Protein AF-0000000081719758 (afdb_homodimer)

Foldseek 3Di:
DDDFPFPQPQDPQPPFGKTKTKDWDKDADPVVQKIKIKIKIWIDGPQKIKIWIWMFIDHPQATFKIKIWIWMDDPPRWIKIKIWMWGQDLVAGIDIDIDIDIDDAKDKDWDWDDFPPAWTKIWIWMAHPVVRWTKIKIWTFHADPRHGFKIKIKIWGGSDQKTWIKIKIWGQDNVRGIDIDIDDIDMDTPLVVLVVVVVVVVVRVVSVVVVVDVVVPPPPDDPDPPPPPPPPPPPVVSPPPPVPPPPPPPPPPPPD/DDDFPFPQPQDPQPPFGKTKGKDWDKDADPVVQKIKIKIKIWIDGPQKIKIWIWMFIDHPQATFKIKIWIWIDDPPRWIKIKIWMWGQDLVAGIDIDIDIDTDDAKDKDWDWDDFPPFWTKIWIWMAHPPVRWTKIKIWTFHDDPNHGFKIKIKIWGGSDQKTWIKIKIWGQDNVRGIDIDIDDIDMDTPLVVLVVVVVVVCVRVVSVVVVVDVVVPPPPDDPDPPPPPPPDPPCVVSPPPPVPPPPPDPPPPPPD

Solvent-accessible surface area (backbone atoms only — not comparable to full-atom values): 26905 Å² total; per-residue (Å²): 129,85,71,76,66,62,56,63,54,70,43,87,29,93,84,39,61,32,42,37,39,52,47,75,47,76,49,65,42,81,89,70,50,37,32,37,40,37,39,37,38,37,40,35,44,76,75,29,38,35,38,40,37,39,37,39,30,28,44,89,90,23,37,42,34,38,37,39,37,38,40,34,37,43,71,90,75,18,34,40,38,38,36,40,37,40,32,49,31,94,86,51,43,39,31,40,40,36,37,40,36,39,35,30,45,34,37,35,42,36,39,38,37,40,47,76,94,50,54,36,34,36,42,37,38,38,29,30,70,87,77,66,40,38,37,38,38,38,37,37,36,34,67,52,96,75,17,44,40,34,36,39,37,36,39,31,41,43,52,69,69,32,22,45,30,38,40,37,37,38,32,59,36,94,87,60,30,48,45,76,47,73,50,74,74,41,79,44,46,33,66,54,54,51,48,53,50,52,51,54,50,47,58,54,51,49,54,54,49,52,42,53,41,65,71,48,60,95,46,87,69,77,77,68,74,77,62,83,64,65,77,61,82,65,62,47,85,78,49,62,71,70,78,70,81,70,82,71,80,74,76,80,71,74,87,116,131,86,73,78,66,63,54,62,54,71,42,86,31,95,83,39,60,31,41,37,40,56,48,75,48,76,49,66,41,81,89,74,49,38,32,37,40,37,38,36,36,36,37,35,44,76,78,28,40,34,38,41,36,40,36,39,30,27,43,90,91,22,36,41,35,39,38,39,36,37,38,34,37,43,72,90,76,17,34,38,40,38,37,40,38,39,33,49,31,96,87,53,45,38,31,41,39,37,38,39,34,39,36,30,47,35,37,35,40,37,38,38,38,40,48,76,94,50,54,34,33,36,41,36,38,38,29,30,69,88,78,65,41,40,36,39,38,38,38,36,34,33,66,53,96,77,15,46,40,34,38,39,37,36,39,31,41,43,49,69,70,32,23,46,32,36,40,38,37,37,33,60,36,94,90,59,30,48,46,76,48,74,51,75,72,41,79,44,46,32,67,55,55,51,48,53,50,50,50,54,49,48,57,54,51,49,54,52,48,53,43,51,42,64,71,41,63,95,44,86,69,78,76,68,72,77,60,84,63,63,77,60,82,66,59,47,84,77,50,62,70,71,77,69,79,68,82,71,79,77,74,77,71,74,86,117

Structure (mmCIF, N/CA/C/O backbone):
data_AF-0000000081719758-model_v1
#
loop_
_entity.id
_entity.type
_entity.pdbx_description
1 polymer 'Uncharacterized protein LOC113852693'
#
loop_
_atom_site.group_PDB
_atom_site.id
_atom_site.type_symbol
_atom_site.label_atom_id
_atom_site.label_alt_id
_atom_site.label_comp_id
_atom_site.label_asym_id
_atom_site.label_entity_id
_atom_site.label_seq_id
_atom_site.pdbx_PDB_ins_code
_atom_site.Cartn_x
_atom_site.Cartn_y
_atom_site.Cartn_z
_atom_site.occupancy
_atom_site.B_iso_or_equiv
_atom_site.auth_seq_id
_atom_site.auth_comp_id
_atom_site.auth_asym_id
_atom_site.auth_atom_id
_atom_site.pdbx_PDB_model_num
ATOM 1 N N . MET A 1 1 ? 7.02 -40.906 -12.281 1 23.16 1 MET A N 1
ATOM 2 C CA . MET A 1 1 ? 7.23 -39.625 -11.633 1 23.16 1 MET A CA 1
ATOM 3 C C . MET A 1 1 ? 7.742 -38.594 -12.625 1 23.16 1 MET A C 1
ATOM 5 O O . MET A 1 1 ? 8.875 -38.688 -13.102 1 23.16 1 MET A O 1
ATOM 9 N N . GLN A 1 2 ? 6.906 -38.062 -13.508 1 29.61 2 GLN A N 1
ATOM 10 C CA . GLN A 1 2 ? 7.434 -37.375 -14.68 1 29.61 2 GLN A CA 1
ATOM 11 C C . GLN A 1 2 ? 8.258 -36.156 -14.266 1 29.61 2 GLN A C 1
ATOM 13 O O . GLN A 1 2 ? 7.953 -35.5 -13.273 1 29.61 2 GLN A O 1
ATOM 18 N N . GLY A 1 3 ? 9.539 -35.938 -14.742 1 28.83 3 GLY A N 1
ATOM 19 C CA . GLY A 1 3 ? 10.57 -34.938 -14.508 1 28.83 3 GLY A CA 1
ATOM 20 C C . GLY A 1 3 ? 10.078 -33.531 -14.68 1 28.83 3 GLY A C 1
ATOM 21 O O . GLY A 1 3 ? 9.008 -33.312 -15.25 1 28.83 3 GLY A O 1
ATOM 22 N N . PRO A 1 4 ? 10.531 -32.562 -13.852 1 39.22 4 PRO A N 1
ATOM 23 C CA . PRO A 1 4 ? 10.18 -31.156 -13.945 1 39.22 4 PRO A CA 1
ATOM 24 C C . PRO A 1 4 ? 10.281 -30.609 -15.375 1 39.22 4 PRO A C 1
ATOM 26 O O . PRO A 1 4 ? 11.25 -30.906 -16.078 1 39.22 4 PRO A O 1
ATOM 29 N N . ASN A 1 5 ? 9.203 -30.5 -16.141 1 32.53 5 ASN A N 1
ATOM 30 C CA . ASN A 1 5 ? 9.281 -29.938 -17.484 1 32.53 5 ASN A CA 1
ATOM 31 C C . ASN A 1 5 ? 9.906 -28.547 -17.469 1 32.53 5 ASN A C 1
ATOM 33 O O . ASN A 1 5 ? 9.328 -27.609 -16.922 1 32.53 5 ASN A O 1
ATOM 37 N N . ARG A 1 6 ? 11.211 -28.469 -17.438 1 38.41 6 ARG A N 1
ATOM 38 C CA . ARG A 1 6 ? 12.016 -27.266 -17.625 1 38.41 6 ARG A CA 1
ATOM 39 C C . ARG A 1 6 ? 11.758 -26.641 -18.984 1 38.41 6 ARG A C 1
ATOM 41 O O . ARG A 1 6 ? 12.102 -27.219 -20.016 1 38.41 6 ARG A O 1
ATOM 48 N N . SER A 1 7 ? 10.641 -25.953 -19.172 1 33.16 7 SER A N 1
ATOM 49 C CA . SER A 1 7 ? 10.602 -25.25 -20.438 1 33.16 7 SER A CA 1
ATOM 50 C C . SER A 1 7 ? 11.477 -24 -20.406 1 33.16 7 SER A C 1
ATOM 52 O O . SER A 1 7 ? 11.289 -23.125 -19.562 1 33.16 7 SER A O 1
ATOM 54 N N . VAL A 1 8 ? 12.742 -24.203 -20.812 1 35.06 8 VAL A N 1
ATOM 55 C CA . VAL A 1 8 ? 13.672 -23.094 -21.016 1 35.06 8 VAL A CA 1
ATOM 56 C C . VAL A 1 8 ? 13.133 -22.156 -22.078 1 35.06 8 VAL A C 1
ATOM 58 O O . VAL A 1 8 ? 12.984 -22.547 -23.25 1 35.06 8 VAL A O 1
ATOM 61 N N . ILE A 1 9 ? 12.234 -21.375 -21.734 1 34.72 9 ILE A N 1
ATOM 62 C CA . ILE A 1 9 ? 11.977 -20.328 -22.719 1 34.72 9 ILE A CA 1
ATOM 63 C C . ILE A 1 9 ? 13.195 -19.406 -22.828 1 34.72 9 ILE A C 1
ATOM 65 O O . ILE A 1 9 ? 13.617 -18.812 -21.828 1 34.72 9 ILE A O 1
ATOM 69 N N . MET A 1 10 ? 14.07 -19.688 -23.812 1 36.28 10 MET A N 1
ATOM 70 C CA . MET A 1 10 ? 15.227 -18.844 -24.109 1 36.28 10 MET A CA 1
ATOM 71 C C . MET A 1 10 ? 14.789 -17.438 -24.516 1 36.28 10 MET A C 1
ATOM 73 O O . MET A 1 10 ? 14.211 -17.25 -25.578 1 36.28 10 MET A O 1
ATOM 77 N N . LEU A 1 11 ? 14.336 -16.75 -23.516 1 39.84 11 LEU A N 1
ATOM 78 C CA . LEU A 1 11 ? 14.039 -15.367 -23.906 1 39.84 11 LEU A CA 1
ATOM 79 C C . LEU A 1 11 ? 15.32 -14.602 -24.203 1 39.84 11 LEU A C 1
ATOM 81 O O . LEU A 1 11 ? 16.359 -14.852 -23.578 1 39.84 11 LEU A O 1
ATOM 85 N N . LYS A 1 12 ? 15.461 -14.125 -25.391 1 40.34 12 LYS A N 1
ATOM 86 C CA . LYS A 1 12 ? 16.625 -13.344 -25.797 1 40.34 12 LYS A CA 1
ATOM 87 C C . LYS A 1 12 ? 16.875 -12.172 -24.859 1 40.34 12 LYS A C 1
ATOM 89 O O . LYS A 1 12 ? 16.078 -11.234 -24.812 1 40.34 12 LYS A O 1
ATOM 94 N N . SER A 1 13 ? 16.922 -12.43 -23.594 1 44.66 13 SER A N 1
ATOM 95 C CA . SER A 1 13 ? 17.391 -11.305 -22.781 1 44.66 13 SER A CA 1
ATOM 96 C C . SER A 1 13 ? 18.766 -10.828 -23.25 1 44.66 13 SER A C 1
ATOM 98 O O . SER A 1 13 ? 19.516 -11.594 -23.859 1 44.66 13 SER A O 1
ATOM 100 N N . VAL A 1 14 ? 18.969 -9.484 -23.281 1 45.28 14 VAL A N 1
ATOM 101 C CA . VAL A 1 14 ? 20.297 -8.992 -23.625 1 45.28 14 VAL A CA 1
ATOM 102 C C . VAL A 1 14 ? 21.344 -9.578 -22.672 1 45.28 14 VAL A C 1
ATOM 104 O O . VAL A 1 14 ? 21.297 -9.328 -21.469 1 45.28 14 VAL A O 1
ATOM 107 N N . GLY A 1 15 ? 21.953 -10.641 -23.047 1 55.66 15 GLY A N 1
ATOM 108 C CA . GLY A 1 15 ? 23.203 -11.227 -22.562 1 55.66 15 GLY A CA 1
ATOM 109 C C . GLY A 1 15 ? 23 -12.578 -21.906 1 55.66 15 GLY A C 1
ATOM 110 O O . GLY A 1 15 ? 23.812 -13.484 -22.094 1 55.66 15 GLY A O 1
ATOM 111 N N . PHE A 1 16 ? 22.125 -12.656 -20.828 1 62.31 16 PHE A N 1
ATOM 112 C CA . PHE A 1 16 ? 22.016 -13.961 -20.188 1 62.31 16 PHE A CA 1
ATOM 113 C C . PHE A 1 16 ? 20.703 -14.633 -20.547 1 62.31 16 PHE A C 1
ATOM 115 O O . PHE A 1 16 ? 19.672 -13.969 -20.688 1 62.31 16 PHE A O 1
ATOM 122 N N . PRO A 1 17 ? 20.75 -15.875 -20.891 1 73.94 17 PRO A N 1
ATOM 123 C CA . PRO A 1 17 ? 19.5 -16.594 -21.141 1 73.94 17 PRO A CA 1
ATOM 124 C C . PRO A 1 17 ? 18.578 -16.625 -19.922 1 73.94 17 PRO A C 1
ATOM 126 O O . PRO A 1 17 ? 19.062 -16.688 -18.781 1 73.94 17 PRO A O 1
ATOM 129 N N . LEU A 1 18 ? 17.297 -16.438 -20.125 1 77.69 18 LEU A N 1
ATOM 130 C CA . LEU A 1 18 ? 16.297 -16.578 -19.062 1 77.69 18 LEU A CA 1
ATOM 131 C C . LEU A 1 18 ? 15.891 -18.031 -18.875 1 77.69 18 LEU A C 1
ATOM 133 O O . LEU A 1 18 ? 15.5 -18.703 -19.828 1 77.69 18 LEU A O 1
ATOM 137 N N . GLU A 1 19 ? 16.109 -18.609 -17.688 1 81.44 19 GLU A N 1
ATOM 138 C CA . GLU A 1 19 ? 15.664 -19.953 -17.328 1 81.44 19 GLU A CA 1
ATOM 139 C C . GLU A 1 19 ? 14.391 -19.906 -16.484 1 81.44 19 GLU A C 1
ATOM 141 O O . GLU A 1 19 ? 14.32 -19.188 -15.492 1 81.44 19 GLU A O 1
ATOM 146 N N . VAL A 1 20 ? 13.391 -20.547 -16.938 1 79.5 20 VAL A N 1
ATOM 147 C CA . VAL A 1 20 ? 12.141 -20.609 -16.203 1 79.5 20 VAL A CA 1
ATOM 148 C C . VAL A 1 20 ? 11.852 -22.047 -15.789 1 79.5 20 VAL A C 1
ATOM 150 O O . VAL A 1 20 ? 11.938 -22.969 -16.609 1 79.5 20 VAL A O 1
ATOM 153 N N . ASN A 1 21 ? 11.625 -22.25 -14.57 1 82.25 21 ASN A N 1
ATOM 154 C CA . ASN A 1 21 ? 11.234 -23.562 -14.047 1 82.25 21 ASN A CA 1
ATOM 155 C C . ASN A 1 21 ? 9.906 -23.484 -13.305 1 82.25 21 ASN A C 1
ATOM 157 O O . ASN A 1 21 ? 9.68 -22.562 -12.508 1 82.25 21 ASN A O 1
ATOM 161 N N . THR A 1 22 ? 9.008 -24.359 -13.609 1 82.75 22 THR A N 1
ATOM 162 C CA . THR A 1 22 ? 7.727 -24.438 -12.922 1 82.75 22 THR A CA 1
ATOM 163 C C . THR A 1 22 ? 7.551 -25.812 -12.273 1 82.75 22 THR A C 1
ATOM 165 O O . THR A 1 22 ? 7.793 -26.844 -12.898 1 82.75 22 THR A O 1
ATOM 168 N N . THR A 1 23 ? 7.25 -25.781 -11.07 1 86.88 23 THR A N 1
ATOM 169 C CA . THR A 1 23 ? 6.957 -27.031 -10.359 1 86.88 23 THR A CA 1
ATOM 170 C C . THR A 1 23 ? 5.605 -26.938 -9.656 1 86.88 23 THR A C 1
ATOM 172 O O . THR A 1 23 ? 5.121 -25.844 -9.359 1 86.88 23 THR A O 1
ATOM 175 N N . MET A 1 24 ? 4.973 -28.062 -9.523 1 88.25 24 MET A N 1
ATOM 176 C CA . MET A 1 24 ? 3.713 -28.141 -8.789 1 88.25 24 MET A CA 1
ATOM 177 C C . MET A 1 24 ? 3.736 -29.312 -7.801 1 88.25 24 MET A C 1
ATOM 179 O O . MET A 1 24 ? 4.172 -30.406 -8.141 1 88.25 24 MET A O 1
ATOM 183 N N . HIS A 1 25 ? 3.359 -28.984 -6.645 1 91.19 25 HIS A N 1
ATOM 184 C CA . HIS A 1 25 ? 3.256 -30 -5.602 1 91.19 25 HIS A CA 1
ATOM 185 C C . HIS A 1 25 ? 1.866 -30 -4.969 1 91.19 25 HIS A C 1
ATOM 187 O O . HIS A 1 25 ? 1.298 -28.938 -4.711 1 91.19 25 HIS A O 1
ATOM 193 N N . LYS A 1 26 ? 1.383 -31.234 -4.879 1 90.5 26 LYS A N 1
ATOM 194 C CA . LYS A 1 26 ? 0.097 -31.391 -4.207 1 90.5 26 LYS A CA 1
ATOM 195 C C . LYS A 1 26 ? 0.208 -32.375 -3.035 1 90.5 26 LYS A C 1
ATOM 197 O O . LYS A 1 26 ? 0.959 -33.344 -3.1 1 90.5 26 LYS A O 1
ATOM 202 N N . GLY A 1 27 ? -0.5 -31.922 -1.99 1 90.12 27 GLY A N 1
ATOM 203 C CA . GLY A 1 27 ? -0.531 -32.812 -0.83 1 90.12 27 GLY A CA 1
ATOM 204 C C . GLY A 1 27 ? -1.818 -32.688 -0.035 1 90.12 27 GLY A C 1
ATOM 205 O O . GLY A 1 27 ? -2.557 -31.719 -0.17 1 90.12 27 GLY A O 1
ATOM 206 N N . THR A 1 28 ? -2.109 -33.781 0.661 1 88.94 28 THR A N 1
ATOM 207 C CA . THR A 1 28 ? -3.256 -33.812 1.562 1 88.94 28 THR A CA 1
ATOM 208 C C . THR A 1 28 ? -2.881 -34.438 2.9 1 88.94 28 THR A C 1
ATOM 210 O O . THR A 1 28 ? -2.223 -35.469 2.941 1 88.94 28 THR A O 1
ATOM 213 N N . ASP A 1 29 ? -3.148 -33.719 3.908 1 86.12 29 ASP A N 1
ATOM 214 C CA . ASP A 1 29 ? -2.996 -34.281 5.242 1 86.12 29 ASP A CA 1
ATOM 215 C C . ASP A 1 29 ? -4.141 -35.25 5.562 1 86.12 29 ASP A C 1
ATOM 217 O O . ASP A 1 29 ? -5.277 -34.812 5.773 1 86.12 29 ASP A O 1
ATOM 221 N N . ASN A 1 30 ? -3.809 -36.469 5.734 1 84.56 30 ASN A N 1
ATOM 222 C CA . ASN A 1 30 ? -4.828 -37.5 5.895 1 84.56 30 ASN A CA 1
ATOM 223 C C . ASN A 1 30 ? -5.539 -37.375 7.242 1 84.56 30 ASN A C 1
ATOM 225 O O . ASN A 1 30 ? -6.695 -37.781 7.379 1 84.56 30 ASN A O 1
ATOM 229 N N . LYS A 1 31 ? -4.859 -36.844 8.18 1 83.25 31 LYS A N 1
ATOM 230 C CA . LYS A 1 31 ? -5.449 -36.75 9.508 1 83.25 31 LYS A CA 1
ATOM 231 C C . LYS A 1 31 ? -6.496 -35.625 9.555 1 83.25 31 LYS A C 1
ATOM 233 O O . LYS A 1 31 ? -7.559 -35.812 10.164 1 83.25 31 LYS A O 1
ATOM 238 N N . THR A 1 32 ? -6.27 -34.594 8.867 1 83 32 THR A N 1
ATOM 239 C CA . THR A 1 32 ? -7.148 -33.438 9 1 83 32 THR A CA 1
ATOM 240 C C . THR A 1 32 ? -7.992 -33.25 7.746 1 83 32 THR A C 1
ATOM 242 O O . THR A 1 32 ? -9.008 -32.562 7.773 1 83 32 THR A O 1
ATOM 245 N N . GLY A 1 33 ? -7.613 -33.844 6.656 1 86.19 33 GLY A N 1
ATOM 246 C CA . GLY A 1 33 ? -8.297 -33.688 5.383 1 86.19 33 GLY A CA 1
ATOM 247 C C . GLY A 1 33 ? -7.93 -32.406 4.68 1 86.19 33 GLY A C 1
ATOM 248 O O . GLY A 1 33 ? -8.516 -32.062 3.65 1 86.19 33 GLY A O 1
ATOM 249 N N . VAL A 1 34 ? -6.973 -31.703 5.238 1 88.94 34 VAL A N 1
ATOM 250 C CA . VAL A 1 34 ? -6.543 -30.438 4.645 1 88.94 34 VAL A CA 1
ATOM 251 C C . VAL A 1 34 ? -5.625 -30.719 3.455 1 88.94 34 VAL A C 1
ATOM 253 O O . VAL A 1 34 ? -4.684 -31.5 3.561 1 88.94 34 VAL A O 1
ATOM 256 N N . PHE A 1 35 ? -5.988 -30.141 2.32 1 90.31 35 PHE A N 1
ATOM 257 C CA . PHE A 1 35 ? -5.125 -30.312 1.158 1 90.31 35 PHE A CA 1
ATOM 258 C C . PHE A 1 35 ? -4.344 -29.047 0.867 1 90.31 35 PHE A C 1
ATOM 260 O O . PHE A 1 35 ? -4.719 -27.969 1.33 1 90.31 35 PHE A O 1
ATOM 267 N N . SER A 1 36 ? -3.252 -29.141 0.193 1 90.88 36 SER A N 1
ATOM 268 C CA . SER A 1 36 ? -2.426 -28.031 -0.25 1 90.88 36 SER A CA 1
ATOM 269 C C . SER A 1 36 ? -1.915 -28.25 -1.67 1 90.88 36 SER A C 1
ATOM 271 O O . SER A 1 36 ? -1.542 -29.359 -2.037 1 90.88 36 SER A O 1
ATOM 273 N N . VAL A 1 37 ? -2.061 -27.234 -2.463 1 90.12 37 VAL A N 1
ATOM 274 C CA . VAL A 1 37 ? -1.476 -27.203 -3.799 1 90.12 37 VAL A CA 1
ATOM 275 C C . VAL A 1 37 ? -0.479 -26.047 -3.908 1 90.12 37 VAL A C 1
ATOM 277 O O . VAL A 1 37 ? -0.812 -24.906 -3.605 1 90.12 37 VAL A O 1
ATOM 280 N N . ASN A 1 38 ? 0.738 -26.344 -4.258 1 91.88 38 ASN A N 1
ATOM 281 C CA . ASN A 1 38 ? 1.775 -25.328 -4.406 1 91.88 38 ASN A CA 1
ATOM 282 C C . ASN A 1 38 ? 2.34 -25.312 -5.824 1 91.88 38 ASN A C 1
ATOM 284 O O . ASN A 1 38 ? 2.791 -26.344 -6.332 1 91.88 38 ASN A O 1
ATOM 288 N N . ARG A 1 39 ? 2.201 -24.219 -6.406 1 88.75 39 ARG A N 1
ATOM 289 C CA . ARG A 1 39 ? 2.846 -23.984 -7.695 1 88.75 39 ARG A CA 1
ATOM 290 C C . ARG A 1 39 ? 4.012 -23.016 -7.555 1 88.75 39 ARG A C 1
ATOM 292 O O . ARG A 1 39 ? 3.852 -21.906 -7.027 1 88.75 39 ARG A O 1
ATOM 299 N N . CYS A 1 40 ? 5.125 -23.453 -7.988 1 89.62 40 CYS A N 1
ATOM 300 C CA . CYS A 1 40 ? 6.32 -22.625 -7.887 1 89.62 40 CYS A CA 1
ATOM 301 C C . CYS A 1 40 ? 6.926 -22.359 -9.258 1 89.62 40 CYS A C 1
ATOM 303 O O . CYS A 1 40 ? 7.156 -23.297 -10.023 1 89.62 40 CYS A O 1
ATOM 305 N N . MET A 1 41 ? 7.09 -21.172 -9.531 1 84.81 41 MET A N 1
ATOM 306 C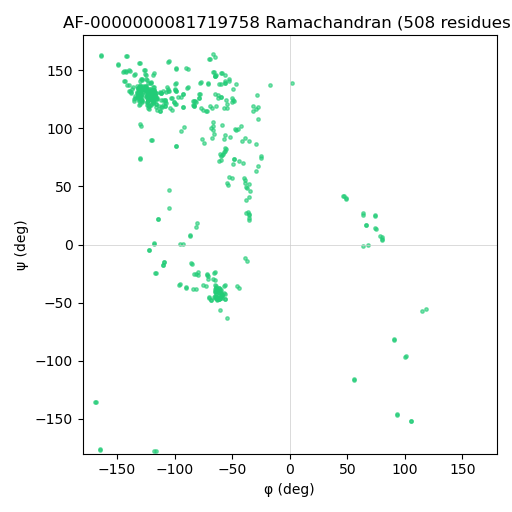 CA . MET A 1 41 ? 7.789 -20.766 -10.75 1 84.81 41 MET A CA 1
ATOM 307 C C . MET A 1 41 ? 9.062 -20 -10.422 1 84.81 41 MET A C 1
ATOM 309 O O . MET A 1 41 ? 9.047 -19.078 -9.609 1 84.81 41 MET A O 1
ATOM 313 N N . THR A 1 42 ? 10.133 -20.375 -10.969 1 86.19 42 THR A N 1
ATOM 314 C CA . THR A 1 42 ? 11.391 -19.656 -10.75 1 86.19 42 THR A CA 1
ATOM 315 C C . THR A 1 42 ? 11.953 -19.141 -12.07 1 86.19 42 THR A C 1
ATOM 317 O O . THR A 1 42 ? 11.867 -19.812 -13.102 1 86.19 42 THR A O 1
ATOM 320 N N . TYR A 1 43 ? 12.453 -17.953 -11.945 1 80.25 43 TYR A N 1
ATOM 321 C CA . TYR A 1 43 ? 13.133 -17.297 -13.055 1 80.25 43 TYR A CA 1
ATOM 322 C C . TYR A 1 43 ? 14.57 -16.938 -12.68 1 80.25 43 TYR A C 1
ATOM 324 O O . TYR A 1 43 ? 14.812 -16.375 -11.617 1 80.25 43 TYR A O 1
ATOM 332 N N . THR A 1 44 ? 15.438 -17.281 -13.57 1 83.06 44 THR A N 1
ATOM 333 C CA . THR A 1 44 ? 16.844 -16.938 -13.352 1 83.06 44 THR A CA 1
ATOM 334 C C . THR A 1 44 ? 17.406 -16.219 -14.57 1 83.06 44 THR A C 1
ATOM 336 O O . THR A 1 44 ? 17.266 -16.688 -15.703 1 83.06 44 THR A O 1
ATOM 339 N N . LEU A 1 45 ? 17.891 -15.086 -14.344 1 81.62 45 LEU A N 1
ATOM 340 C CA . LEU A 1 45 ? 18.578 -14.273 -15.344 1 81.62 45 LEU A CA 1
ATOM 341 C C . LEU A 1 45 ? 19.922 -13.781 -14.812 1 81.62 45 LEU A C 1
ATOM 343 O O . LEU A 1 45 ? 19.984 -12.758 -14.125 1 81.62 45 LEU A O 1
ATOM 347 N N . GLY A 1 46 ? 21 -14.406 -15.258 1 79.25 46 GLY A N 1
ATOM 348 C CA . GLY A 1 46 ? 22.297 -14.078 -14.672 1 79.25 46 GLY A CA 1
ATOM 349 C C . GLY A 1 46 ? 22.328 -14.25 -13.164 1 79.25 46 GLY A C 1
ATOM 350 O O . GLY A 1 46 ? 22.062 -15.344 -12.648 1 79.25 46 GLY A O 1
ATOM 351 N N . ARG A 1 47 ? 22.516 -13.109 -12.484 1 76.44 47 ARG A N 1
ATOM 352 C CA . ARG A 1 47 ? 22.594 -13.172 -11.023 1 76.44 47 ARG A CA 1
ATOM 353 C C . ARG A 1 47 ? 21.234 -12.891 -10.391 1 76.44 47 ARG A C 1
ATOM 355 O O . ARG A 1 47 ? 21.078 -12.984 -9.172 1 76.44 47 ARG A O 1
ATOM 362 N N . ARG A 1 48 ? 20.391 -12.68 -11.219 1 83.62 48 ARG A N 1
ATOM 363 C CA . ARG A 1 48 ? 19.062 -12.367 -10.711 1 83.62 48 ARG A CA 1
ATOM 364 C C . ARG A 1 48 ? 18.219 -13.633 -10.594 1 83.62 48 ARG A C 1
ATOM 366 O O . ARG A 1 48 ? 18.188 -14.453 -11.516 1 83.62 48 ARG A O 1
ATOM 373 N N . PHE A 1 49 ? 17.656 -13.773 -9.43 1 88.25 49 PHE A N 1
ATOM 374 C CA . PHE A 1 49 ? 16.766 -14.898 -9.156 1 88.25 49 PHE A CA 1
ATOM 375 C C . PHE A 1 49 ? 15.406 -14.414 -8.672 1 88.25 49 PHE A C 1
ATOM 377 O O . PHE A 1 49 ? 15.328 -13.57 -7.773 1 88.25 49 PHE A O 1
ATOM 384 N N . VAL A 1 50 ? 14.406 -14.938 -9.359 1 86.69 50 VAL A N 1
ATOM 385 C CA . VAL A 1 50 ? 13.047 -14.594 -8.953 1 86.69 50 VAL A CA 1
ATOM 386 C C . VAL A 1 50 ? 12.234 -15.875 -8.742 1 86.69 50 VAL A C 1
ATOM 388 O O . VAL A 1 50 ? 12.32 -16.812 -9.547 1 86.69 50 VAL A O 1
ATOM 391 N N . SER A 1 51 ? 11.523 -15.93 -7.703 1 89 51 SER A N 1
ATOM 392 C CA . SER A 1 51 ? 10.617 -17.047 -7.453 1 89 51 SER A CA 1
ATOM 393 C C . SER A 1 51 ? 9.195 -16.547 -7.203 1 89 51 SER A C 1
ATOM 395 O O . SER A 1 51 ? 8.984 -15.578 -6.477 1 89 51 SER A O 1
ATOM 397 N N . LEU A 1 52 ? 8.273 -17.125 -7.828 1 89.25 52 LEU A N 1
ATOM 398 C CA . LEU A 1 52 ? 6.844 -16.953 -7.59 1 89.25 52 LEU A CA 1
ATOM 399 C C . LEU A 1 52 ? 6.215 -18.219 -7.051 1 89.25 52 LEU A C 1
ATOM 401 O O . LEU A 1 52 ? 6.23 -19.266 -7.719 1 89.25 52 LEU A O 1
ATOM 405 N N . ASN A 1 53 ? 5.688 -18.094 -5.902 1 92.5 53 ASN A N 1
ATOM 406 C CA . ASN A 1 53 ? 5.035 -19.234 -5.262 1 92.5 53 ASN A CA 1
ATOM 407 C C . ASN A 1 53 ? 3.561 -18.969 -4.996 1 92.5 53 ASN A C 1
ATOM 409 O O . ASN A 1 53 ? 3.215 -17.953 -4.383 1 92.5 53 ASN A O 1
ATOM 413 N N . ILE A 1 54 ? 2.797 -19.812 -5.469 1 90.75 54 ILE A N 1
ATOM 414 C CA . ILE A 1 54 ? 1.365 -19.75 -5.199 1 90.75 54 ILE A CA 1
ATOM 415 C C . ILE A 1 54 ? 0.931 -20.984 -4.414 1 90.75 54 ILE A C 1
ATOM 417 O O . ILE A 1 54 ? 1.084 -22.109 -4.887 1 90.75 54 ILE A O 1
ATOM 421 N N . THR A 1 55 ? 0.404 -20.781 -3.311 1 92.31 55 THR A N 1
ATOM 422 C CA . THR A 1 55 ? -0.036 -21.891 -2.467 1 92.31 55 THR A CA 1
ATOM 423 C C . THR A 1 55 ? -1.532 -21.781 -2.182 1 92.31 55 THR A C 1
ATOM 425 O O . THR A 1 55 ? -2.004 -20.766 -1.664 1 92.31 55 THR A O 1
ATOM 428 N N . LEU A 1 56 ? -2.197 -22.859 -2.492 1 92.06 56 LEU A N 1
ATOM 429 C CA . LEU A 1 56 ? -3.613 -22.984 -2.16 1 92.06 56 LEU A CA 1
ATOM 430 C C . LEU A 1 56 ? -3.816 -24.016 -1.046 1 92.06 56 LEU A C 1
ATOM 432 O O . LEU A 1 56 ? -3.227 -25.094 -1.076 1 92.06 56 LEU A O 1
ATOM 436 N N . THR A 1 57 ? -4.566 -23.625 -0.112 1 92 57 THR A N 1
ATOM 437 C CA . THR A 1 57 ? -4.926 -24.562 0.945 1 92 57 THR A CA 1
ATOM 438 C C . THR A 1 57 ? -6.434 -24.594 1.16 1 92 57 THR A C 1
ATOM 440 O O . THR A 1 57 ? -7.094 -23.547 1.08 1 92 57 THR A O 1
ATOM 443 N N . GLY A 1 58 ? -6.891 -25.812 1.435 1 90.25 58 GLY A N 1
ATOM 444 C CA . GLY A 1 58 ? -8.32 -25.953 1.631 1 90.25 58 GLY A CA 1
ATOM 445 C C . GLY A 1 58 ? -8.711 -27.266 2.293 1 90.25 58 GLY A C 1
ATOM 446 O O . GLY A 1 58 ? -7.84 -28.031 2.727 1 90.25 58 GLY A O 1
ATOM 447 N N . LYS A 1 59 ? -9.984 -27.422 2.41 1 87.94 59 LYS A N 1
ATOM 448 C CA . LYS A 1 59 ? -10.578 -28.625 2.961 1 87.94 59 LYS A CA 1
ATOM 449 C C . LYS A 1 59 ? -11.883 -28.984 2.25 1 87.94 59 LYS A C 1
ATOM 451 O O . LYS A 1 59 ? -12.625 -28.094 1.825 1 87.94 59 LYS A O 1
ATOM 456 N N . ALA A 1 60 ? -12.078 -30.375 2.25 1 83.31 60 ALA A N 1
ATOM 457 C CA . ALA A 1 60 ? -13.305 -30.875 1.645 1 83.31 60 ALA A CA 1
ATOM 458 C C . ALA A 1 60 ? -13.539 -30.25 0.272 1 83.31 60 ALA A C 1
ATOM 460 O O . ALA A 1 60 ? -14.625 -29.734 -0.005 1 83.31 60 ALA A O 1
ATOM 461 N N . ASP A 1 61 ? -12.484 -30.047 -0.583 1 80.44 61 ASP A N 1
ATOM 462 C CA . ASP A 1 61 ? -12.477 -29.609 -1.977 1 80.44 61 ASP A CA 1
ATOM 463 C C . ASP A 1 61 ? -12.789 -28.109 -2.088 1 80.44 61 ASP A C 1
ATOM 465 O O . ASP A 1 61 ? -13.266 -27.656 -3.127 1 80.44 61 ASP A O 1
ATOM 469 N N . ARG A 1 62 ? -12.703 -27.5 -0.943 1 86.5 62 ARG A N 1
ATOM 470 C CA . ARG A 1 62 ? -12.891 -26.062 -0.937 1 86.5 62 ARG A CA 1
ATOM 471 C C . ARG A 1 62 ? -11.594 -25.328 -0.599 1 86.5 62 ARG A C 1
ATOM 473 O O . ARG A 1 62 ? -10.977 -25.594 0.435 1 86.5 62 ARG A O 1
ATOM 480 N N . VAL A 1 63 ? -11.219 -24.438 -1.506 1 89.94 63 VAL A N 1
ATOM 481 C CA . VAL A 1 63 ? -10.039 -23.625 -1.225 1 89.94 63 VAL A CA 1
ATOM 482 C C . VAL A 1 63 ? -10.406 -22.5 -0.257 1 89.94 63 VAL A C 1
ATOM 484 O O . VAL A 1 63 ? -11.352 -21.75 -0.5 1 89.94 63 VAL A O 1
ATOM 487 N N . ASN A 1 64 ? -9.602 -22.359 0.825 1 89.75 64 ASN A N 1
ATOM 488 C CA . ASN A 1 64 ? -9.906 -21.375 1.867 1 89.75 64 ASN A CA 1
ATOM 489 C C . ASN A 1 64 ? -8.82 -20.328 1.979 1 89.75 64 ASN A C 1
ATOM 491 O O . ASN A 1 64 ? -9.07 -19.219 2.471 1 89.75 64 ASN A O 1
ATOM 495 N N . ASN A 1 65 ? -7.656 -20.672 1.564 1 91.25 65 ASN A N 1
ATOM 496 C CA . ASN A 1 65 ? -6.512 -19.766 1.692 1 91.25 65 ASN A CA 1
ATOM 497 C C . ASN A 1 65 ? -5.652 -19.781 0.431 1 91.25 65 ASN A C 1
ATOM 499 O O . ASN A 1 65 ? -5.34 -20.844 -0.109 1 91.25 65 ASN A O 1
ATOM 503 N N . VAL A 1 66 ? -5.379 -18.656 -0.006 1 91.38 66 VAL A N 1
ATOM 504 C CA . VAL A 1 66 ? -4.449 -18.5 -1.12 1 91.38 66 VAL A CA 1
ATOM 505 C C . VAL A 1 66 ? -3.281 -17.609 -0.698 1 91.38 66 VAL A C 1
ATOM 507 O O . VAL A 1 66 ? -3.484 -16.531 -0.149 1 91.38 66 VAL A O 1
ATOM 510 N N . LEU A 1 67 ? -2.086 -18.062 -0.92 1 92.56 67 LEU A N 1
ATOM 511 C CA . LEU A 1 67 ? -0.878 -17.297 -0.64 1 92.56 67 LEU A CA 1
ATOM 512 C C . LEU A 1 67 ? -0.032 -17.125 -1.897 1 92.56 67 LEU A C 1
ATOM 514 O O . LEU A 1 67 ? 0.376 -18.125 -2.51 1 92.56 67 LEU A O 1
ATOM 518 N N . LEU A 1 68 ? 0.092 -15.914 -2.258 1 91.31 68 LEU A N 1
ATOM 519 C CA . LEU A 1 68 ? 1.031 -15.57 -3.322 1 91.31 68 LEU A CA 1
ATOM 520 C C . LEU A 1 68 ? 2.314 -14.977 -2.748 1 91.31 68 LEU A C 1
ATOM 522 O O . LEU A 1 68 ? 2.268 -14.008 -1.988 1 91.31 68 LEU A O 1
ATOM 526 N N . GLU A 1 69 ? 3.424 -15.531 -3.107 1 92.5 69 GLU A N 1
ATOM 527 C CA . GLU A 1 69 ? 4.719 -15.047 -2.639 1 92.5 69 GLU A CA 1
ATOM 528 C C . GLU A 1 69 ? 5.68 -14.828 -3.803 1 92.5 69 GLU A C 1
ATOM 530 O O . GLU A 1 69 ? 5.934 -15.75 -4.582 1 92.5 69 GLU A O 1
ATOM 535 N N . ILE A 1 70 ? 6.141 -13.648 -3.842 1 90 70 ILE A N 1
ATOM 536 C CA . ILE A 1 70 ? 7.145 -13.312 -4.848 1 90 70 ILE A CA 1
ATOM 537 C C . ILE A 1 70 ? 8.453 -12.922 -4.16 1 90 70 ILE A C 1
ATOM 539 O O . ILE A 1 70 ? 8.461 -12.047 -3.289 1 90 70 ILE A O 1
ATOM 543 N N . PHE A 1 71 ? 9.5 -13.547 -4.57 1 90.44 71 PHE A N 1
ATOM 544 C CA . PHE A 1 71 ? 10.82 -13.234 -4.039 1 90.44 71 PHE A CA 1
ATOM 545 C C . PHE A 1 71 ? 11.812 -13 -5.168 1 90.44 71 PHE A C 1
ATOM 547 O O . PHE A 1 71 ? 11.859 -13.766 -6.129 1 90.44 71 PHE A O 1
ATOM 554 N N . GLU A 1 72 ? 12.508 -11.93 -4.961 1 88.69 72 GLU A N 1
ATOM 555 C CA . GLU A 1 72 ? 13.539 -11.586 -5.945 1 88.69 72 GLU A CA 1
ATOM 556 C C . GLU A 1 72 ? 14.867 -11.281 -5.266 1 88.69 72 GLU A C 1
ATOM 558 O O . GLU A 1 72 ? 14.906 -10.578 -4.254 1 88.69 72 GLU A O 1
ATOM 563 N N . LYS A 1 73 ? 15.828 -11.844 -5.75 1 87.88 73 LYS A N 1
ATOM 564 C CA . LYS A 1 73 ? 17.188 -11.492 -5.367 1 87.88 73 LYS A CA 1
ATOM 565 C C . LYS A 1 73 ? 17.969 -10.93 -6.559 1 87.88 73 LYS A C 1
ATOM 567 O O . LYS A 1 73 ? 17.922 -11.5 -7.652 1 87.88 73 LYS A O 1
ATOM 572 N N . ASN A 1 74 ? 18.453 -9.766 -6.238 1 81.12 74 ASN A N 1
ATOM 573 C CA . ASN A 1 74 ? 19.281 -9.117 -7.258 1 81.12 74 ASN A CA 1
ATOM 574 C C . ASN A 1 74 ? 20.719 -8.938 -6.789 1 81.12 74 ASN A C 1
ATOM 576 O O . ASN A 1 74 ? 21.094 -9.453 -5.734 1 81.12 74 ASN A O 1
ATOM 580 N N . GLY A 1 75 ? 21.594 -8.336 -7.551 1 69.38 75 GLY A N 1
ATOM 581 C CA . GLY A 1 75 ? 22.984 -8.078 -7.176 1 69.38 75 GLY A CA 1
ATOM 582 C C . GLY A 1 75 ? 23.109 -7.086 -6.039 1 69.38 75 GLY A C 1
ATOM 583 O O . GLY A 1 75 ? 22.125 -6.531 -5.566 1 69.38 75 GLY A O 1
ATOM 584 N N . MET A 1 76 ? 24.219 -7.008 -5.406 1 72.31 76 MET A N 1
ATOM 585 C CA . MET A 1 76 ? 24.625 -6.09 -4.352 1 72.31 76 MET A CA 1
ATOM 586 C C . MET A 1 76 ? 23.766 -6.27 -3.107 1 72.31 76 MET A C 1
ATOM 588 O O . MET A 1 76 ? 23.359 -5.285 -2.48 1 72.31 76 MET A O 1
ATOM 592 N N . ASN A 1 77 ? 23.203 -7.441 -2.91 1 76.5 77 ASN A N 1
ATOM 593 C CA . ASN A 1 77 ? 22.453 -7.824 -1.717 1 76.5 77 ASN A CA 1
ATOM 594 C C . ASN A 1 77 ? 21.078 -7.164 -1.677 1 76.5 77 ASN A C 1
ATOM 596 O O . ASN A 1 77 ? 20.578 -6.848 -0.601 1 76.5 77 ASN A O 1
ATOM 600 N N . SER A 1 78 ? 20.625 -6.84 -2.889 1 84.38 78 SER A N 1
ATOM 601 C CA . SER A 1 78 ? 19.281 -6.277 -2.951 1 84.38 78 SER A CA 1
ATOM 602 C C . SER A 1 78 ? 18.219 -7.371 -3.104 1 84.38 78 SER A C 1
ATOM 604 O O . SER A 1 78 ? 18.438 -8.336 -3.84 1 84.38 78 SER A O 1
ATOM 606 N N . SER A 1 79 ? 17.188 -7.27 -2.365 1 89.44 79 SER A N 1
ATOM 607 C CA . SER A 1 79 ? 16.109 -8.258 -2.457 1 89.44 79 SER A CA 1
ATOM 608 C C . SER A 1 79 ? 14.742 -7.609 -2.299 1 89.44 79 SER A C 1
ATOM 610 O O . SER A 1 79 ? 14.625 -6.555 -1.673 1 89.44 79 SER A O 1
ATOM 612 N N . ALA A 1 80 ? 13.828 -8.211 -2.939 1 88.31 80 ALA A N 1
ATOM 613 C CA . ALA A 1 80 ? 12.43 -7.812 -2.836 1 88.31 80 ALA A CA 1
ATOM 614 C C . ALA A 1 80 ? 11.539 -9.008 -2.516 1 88.31 80 ALA A C 1
ATOM 616 O O . ALA A 1 80 ? 11.727 -10.094 -3.074 1 88.31 80 ALA A O 1
ATOM 617 N N . HIS A 1 81 ? 10.711 -8.828 -1.564 1 91.25 81 HIS A N 1
ATOM 618 C CA . HIS A 1 81 ? 9.781 -9.875 -1.158 1 91.25 81 HIS A CA 1
ATOM 619 C C . HIS A 1 81 ? 8.359 -9.336 -1.061 1 91.25 81 HIS A C 1
ATOM 621 O O . HIS A 1 81 ? 8.102 -8.375 -0.331 1 91.25 81 HIS A O 1
ATOM 627 N N . TYR A 1 82 ? 7.477 -9.906 -1.821 1 90.56 82 TYR A N 1
ATOM 628 C CA . TYR A 1 82 ? 6.066 -9.531 -1.81 1 90.56 82 TYR A CA 1
ATOM 629 C C . TYR A 1 82 ? 5.188 -10.727 -1.477 1 90.56 82 TYR A C 1
ATOM 631 O O . TYR A 1 82 ? 5.395 -11.82 -2.002 1 90.56 82 TYR A O 1
ATOM 639 N N . THR A 1 83 ? 4.262 -10.484 -0.593 1 92.38 83 THR A N 1
ATOM 640 C CA . THR A 1 83 ? 3.312 -11.547 -0.266 1 92.38 83 THR A CA 1
ATOM 641 C C . THR A 1 83 ? 1.882 -11.016 -0.288 1 92.38 83 THR A C 1
ATOM 643 O O . THR A 1 83 ? 1.621 -9.898 0.162 1 92.38 83 THR A O 1
ATOM 646 N N . LEU A 1 84 ? 1.047 -11.727 -0.84 1 91.25 84 LEU A N 1
ATOM 647 C CA . LEU A 1 84 ? -0.394 -11.5 -0.823 1 91.25 84 LEU A CA 1
ATOM 648 C C . LEU A 1 84 ? -1.128 -12.727 -0.286 1 91.25 84 LEU A C 1
ATOM 650 O O . LEU A 1 84 ? -0.993 -13.828 -0.83 1 91.25 84 LEU A O 1
ATOM 654 N N . ARG A 1 85 ? -1.828 -12.516 0.76 1 92.25 85 ARG A N 1
ATOM 655 C CA . ARG A 1 85 ? -2.619 -13.594 1.347 1 92.25 85 ARG A CA 1
ATOM 656 C C . ARG A 1 85 ? -4.109 -13.273 1.288 1 92.25 85 ARG A C 1
ATOM 658 O O . ARG A 1 85 ? -4.531 -12.18 1.682 1 92.25 85 ARG A O 1
ATOM 665 N N . ILE A 1 86 ? -4.789 -14.227 0.803 1 89.06 86 ILE A N 1
ATOM 666 C CA . ILE A 1 86 ? -6.242 -14.102 0.698 1 89.06 86 ILE A CA 1
ATOM 667 C C . ILE A 1 86 ? -6.914 -15.242 1.457 1 89.06 86 ILE A C 1
ATOM 669 O O . ILE A 1 86 ? -6.594 -16.422 1.237 1 89.06 86 ILE A O 1
ATOM 673 N N . ILE A 1 87 ? -7.785 -14.883 2.336 1 89.5 87 ILE A N 1
ATOM 674 C CA . ILE A 1 87 ? -8.461 -15.875 3.166 1 89.5 87 ILE A CA 1
ATOM 675 C C . ILE A 1 87 ? -9.977 -15.719 3.02 1 89.5 87 ILE A C 1
ATOM 677 O O . ILE A 1 87 ? -10.5 -14.609 3.076 1 89.5 87 ILE A O 1
ATOM 681 N N . ARG A 1 88 ? -10.562 -16.812 2.898 1 88 88 ARG A N 1
ATOM 682 C CA . ARG A 1 88 ? -12.023 -16.828 2.904 1 88 88 ARG A CA 1
ATOM 683 C C . ARG A 1 88 ? -12.562 -16.531 4.301 1 88 88 ARG A C 1
ATOM 685 O O . ARG A 1 88 ? -12.008 -16.984 5.297 1 88 88 ARG A O 1
ATOM 692 N N . ASN A 1 89 ? -13.578 -15.75 4.316 1 82.06 89 ASN A N 1
ATOM 693 C CA . ASN A 1 89 ? -14.289 -15.469 5.555 1 82.06 89 ASN A CA 1
ATOM 694 C C . ASN A 1 89 ? -15.805 -15.547 5.355 1 82.06 89 ASN A C 1
ATOM 696 O O . ASN A 1 89 ? -16.359 -14.859 4.492 1 82.06 89 ASN A O 1
ATOM 700 N N . ASP A 1 90 ? -16.469 -16.375 6.121 1 77.38 90 ASP A N 1
ATOM 701 C CA . ASP A 1 90 ? -17.891 -16.641 5.914 1 77.38 90 ASP A CA 1
ATOM 702 C C . ASP A 1 90 ? -18.719 -15.391 6.168 1 77.38 90 ASP A C 1
ATOM 704 O O . ASP A 1 90 ? -19.766 -15.195 5.551 1 77.38 90 ASP A O 1
ATOM 708 N N . LYS A 1 91 ? -18.25 -14.578 7.027 1 75.81 91 LYS A N 1
ATOM 709 C CA . LYS A 1 91 ? -19.031 -13.414 7.41 1 75.81 91 LYS A CA 1
ATOM 710 C C . LYS A 1 91 ? -18.719 -12.219 6.508 1 75.81 91 LYS A C 1
ATOM 712 O O . LYS A 1 91 ? -19.625 -11.492 6.09 1 75.81 91 LYS A O 1
ATOM 717 N N . TYR A 1 92 ? -17.422 -12.117 6.137 1 76.5 92 TYR A N 1
ATOM 718 C CA . TYR A 1 92 ? -17.031 -10.875 5.469 1 76.5 92 TYR A CA 1
ATOM 719 C C . TYR A 1 92 ? -16.547 -11.148 4.047 1 76.5 92 TYR A C 1
ATOM 721 O O . TYR A 1 92 ? -16.094 -10.234 3.354 1 76.5 92 TYR A O 1
ATOM 729 N N . GLY A 1 93 ? -16.547 -12.375 3.559 1 80 93 GLY A N 1
ATOM 730 C CA . GLY A 1 93 ? -16.156 -12.742 2.209 1 80 93 GLY A CA 1
ATOM 731 C C . GLY A 1 93 ? -14.688 -13.078 2.09 1 80 93 GLY A C 1
ATOM 732 O O . GLY A 1 93 ? -14.297 -14.242 2.16 1 80 93 GLY A O 1
ATOM 733 N N . VAL A 1 94 ? -13.906 -11.945 1.991 1 83.38 94 VAL A N 1
ATOM 734 C CA . VAL A 1 94 ? -12.484 -12.219 1.822 1 83.38 94 VAL A CA 1
ATOM 735 C C . VAL A 1 94 ? -11.672 -11.273 2.709 1 83.38 94 VAL A C 1
ATOM 737 O O . VAL A 1 94 ? -11.977 -10.086 2.812 1 83.38 94 VAL A O 1
ATOM 740 N N . LEU A 1 95 ? -10.695 -11.898 3.395 1 86.38 95 LEU A N 1
ATOM 741 C CA . LEU A 1 95 ? -9.656 -11.125 4.066 1 86.38 95 LEU A CA 1
ATOM 742 C C . LEU A 1 95 ? -8.391 -11.078 3.225 1 86.38 95 LEU A C 1
ATOM 744 O O . LEU A 1 95 ? -8.031 -12.055 2.568 1 86.38 95 LEU A O 1
ATOM 748 N N . CYS A 1 96 ? -7.816 -9.883 3.238 1 87.56 96 CYS A N 1
ATOM 749 C CA . CYS A 1 96 ? -6.629 -9.719 2.404 1 87.56 96 CYS A CA 1
ATOM 750 C C . CYS A 1 96 ? -5.5 -9.062 3.184 1 87.56 96 CYS A C 1
ATOM 752 O O . CYS A 1 96 ? -5.73 -8.117 3.943 1 87.56 96 CYS A O 1
ATOM 754 N N . LYS A 1 97 ? -4.309 -9.594 3.07 1 89.19 97 LYS A N 1
ATOM 755 C CA . LYS A 1 97 ? -3.074 -9.016 3.598 1 89.19 97 LYS A CA 1
ATOM 756 C C . LYS A 1 97 ? -1.994 -8.945 2.523 1 89.19 97 LYS A C 1
ATOM 758 O O . LYS A 1 97 ? -1.702 -9.945 1.864 1 89.19 97 LYS A O 1
ATOM 763 N N . MET A 1 98 ? -1.465 -7.785 2.379 1 87.5 98 MET A N 1
ATOM 764 C CA . MET A 1 98 ? -0.354 -7.602 1.449 1 87.5 98 MET A CA 1
ATOM 765 C C . MET A 1 98 ? 0.883 -7.086 2.176 1 87.5 98 MET A C 1
ATOM 767 O O . MET A 1 98 ? 0.79 -6.172 2.996 1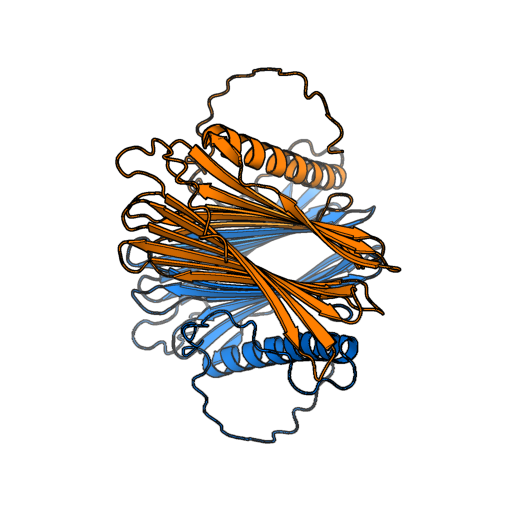 87.5 98 MET A O 1
ATOM 771 N N . ASN A 1 99 ? 1.905 -7.75 1.901 1 89.19 99 ASN A N 1
ATOM 772 C CA . ASN A 1 99 ? 3.184 -7.363 2.486 1 89.19 99 ASN A CA 1
ATOM 773 C C . ASN A 1 99 ? 4.254 -7.172 1.416 1 89.19 99 ASN A C 1
ATOM 775 O O . ASN A 1 99 ? 4.336 -7.953 0.467 1 89.19 99 ASN A O 1
ATOM 779 N N . SER A 1 100 ? 4.941 -6.09 1.562 1 87.81 100 SER A N 1
ATOM 780 C CA . SER A 1 100 ? 6.094 -5.895 0.687 1 87.81 100 SER A CA 1
ATOM 781 C C . SER A 1 100 ? 7.336 -5.52 1.485 1 87.81 100 SER A C 1
ATOM 783 O O . SER A 1 100 ? 7.266 -4.719 2.418 1 87.81 100 SER A O 1
ATOM 785 N N . ARG A 1 101 ? 8.406 -6.102 1.123 1 89.56 101 ARG A N 1
ATOM 786 C CA . ARG A 1 101 ? 9.711 -5.809 1.714 1 89.56 101 ARG A CA 1
ATOM 787 C C . ARG A 1 101 ? 10.758 -5.566 0.634 1 89.56 101 ARG A C 1
ATOM 789 O O . ARG A 1 101 ? 10.914 -6.379 -0.279 1 89.56 101 ARG A O 1
ATOM 796 N N . LEU A 1 102 ? 11.336 -4.477 0.711 1 87.94 102 LEU A N 1
ATOM 797 C CA . LEU A 1 102 ? 12.461 -4.16 -0.165 1 87.94 102 LEU A CA 1
ATOM 798 C C . LEU A 1 102 ? 13.734 -3.918 0.645 1 87.94 102 LEU A C 1
ATOM 800 O O . LEU A 1 102 ? 13.695 -3.236 1.673 1 87.94 102 LEU A O 1
ATOM 804 N N . SER A 1 103 ? 14.742 -4.531 0.22 1 87.56 103 SER A N 1
ATOM 805 C CA . SER A 1 103 ? 16.031 -4.344 0.874 1 87.56 103 SER A CA 1
ATOM 806 C C . SER A 1 103 ? 17.141 -4.062 -0.146 1 87.56 103 SER A C 1
ATOM 808 O O . SER A 1 103 ? 17.25 -4.766 -1.151 1 87.56 103 SER A O 1
ATOM 810 N N . GLY A 1 104 ? 17.891 -3.068 0.211 1 86.5 104 GLY A N 1
ATOM 811 C CA . GLY A 1 104 ? 19.016 -2.783 -0.655 1 86.5 104 GLY A CA 1
ATOM 812 C C . GLY A 1 104 ? 18.812 -1.548 -1.513 1 86.5 104 GLY A C 1
ATOM 813 O O . GLY A 1 104 ? 18.234 -0.558 -1.06 1 86.5 104 GLY A O 1
ATOM 814 N N . PHE A 1 105 ? 19.422 -1.506 -2.641 1 86 105 PHE A N 1
ATOM 815 C CA . PHE A 1 105 ? 19.469 -0.308 -3.469 1 86 105 PHE A CA 1
ATOM 816 C C . PHE A 1 105 ? 18.438 -0.369 -4.582 1 86 105 PHE A C 1
ATOM 818 O O . PHE A 1 105 ? 18.734 -0.793 -5.699 1 86 105 PHE A O 1
ATOM 825 N N . TYR A 1 106 ? 17.25 0.049 -4.168 1 84.75 106 TYR A N 1
ATOM 826 C CA . TYR A 1 106 ? 16.109 0.028 -5.078 1 84.75 106 TYR A CA 1
ATOM 827 C C . TYR A 1 106 ? 15.469 1.404 -5.176 1 84.75 106 TYR A C 1
ATOM 829 O O . TYR A 1 106 ? 15.469 2.168 -4.207 1 84.75 106 TYR A O 1
ATOM 837 N N . ASP A 1 107 ? 14.984 1.644 -6.391 1 85.31 107 ASP A N 1
ATOM 838 C CA . ASP A 1 107 ? 13.898 2.621 -6.488 1 85.31 107 ASP A CA 1
ATOM 839 C C . ASP A 1 107 ? 12.539 1.931 -6.566 1 85.31 107 ASP A C 1
ATOM 841 O O . ASP A 1 107 ? 12.398 0.905 -7.234 1 85.31 107 ASP A O 1
ATOM 845 N N . SER A 1 108 ? 11.672 2.387 -5.801 1 88.69 108 SER A N 1
ATOM 846 C CA . SER A 1 108 ? 10.344 1.775 -5.824 1 88.69 108 SER A CA 1
ATOM 847 C C . SER A 1 108 ? 9.25 2.834 -5.844 1 88.69 108 SER A C 1
ATOM 849 O O . SER A 1 108 ? 9.43 3.93 -5.312 1 88.69 108 SER A O 1
ATOM 851 N N . TYR A 1 109 ? 8.172 2.488 -6.523 1 90.06 109 TYR A N 1
ATOM 852 C CA . TYR A 1 109 ? 6.961 3.301 -6.625 1 90.06 109 TYR A CA 1
ATOM 853 C C . TYR A 1 109 ? 5.719 2.469 -6.34 1 90.06 109 TYR A C 1
ATOM 855 O O . TYR A 1 109 ? 5.555 1.375 -6.887 1 90.06 109 TYR A O 1
ATOM 863 N N . LYS A 1 110 ? 4.988 3.006 -5.449 1 89.62 110 LYS A N 1
ATOM 864 C CA . LYS A 1 110 ? 3.746 2.303 -5.133 1 89.62 110 LYS A CA 1
ATOM 865 C C . LYS A 1 110 ? 2.561 3.262 -5.117 1 89.62 110 LYS A C 1
ATOM 867 O O . LYS A 1 110 ? 2.625 4.328 -4.504 1 89.62 110 LYS A O 1
ATOM 872 N N . ASP A 1 111 ? 1.579 2.875 -5.781 1 91.62 111 ASP A N 1
ATOM 873 C CA . ASP A 1 111 ? 0.314 3.604 -5.781 1 91.62 111 ASP A CA 1
ATOM 874 C C . ASP A 1 111 ? -0.821 2.73 -5.25 1 91.62 111 ASP A C 1
ATOM 876 O O . ASP A 1 111 ? -0.895 1.54 -5.562 1 91.62 111 ASP A O 1
ATOM 880 N N . HIS A 1 112 ? -1.538 3.291 -4.414 1 89.94 112 HIS A N 1
ATOM 881 C CA . HIS A 1 112 ? -2.768 2.66 -3.943 1 89.94 112 HIS A CA 1
ATOM 882 C C . HIS A 1 112 ? -3.975 3.562 -4.18 1 89.94 112 HIS A C 1
ATOM 884 O O . HIS A 1 112 ? -3.988 4.715 -3.74 1 89.94 112 HIS A O 1
ATOM 890 N N . TYR A 1 113 ? -4.906 3.025 -4.848 1 89.62 113 TYR A N 1
ATOM 891 C CA . TYR A 1 113 ? -6.086 3.805 -5.211 1 89.62 113 TYR A CA 1
ATOM 892 C C . TYR A 1 113 ? -7.348 3.201 -4.605 1 89.62 113 TYR A C 1
ATOM 894 O O . TYR A 1 113 ? -7.629 2.016 -4.793 1 89.62 113 TYR A O 1
ATOM 902 N N . CYS A 1 114 ? -8.133 3.998 -3.934 1 86.06 114 CYS A N 1
ATOM 903 C CA . CYS A 1 114 ? -9.523 3.723 -3.578 1 86.06 114 CYS A CA 1
ATOM 904 C C . CYS A 1 114 ? -10.461 4.762 -4.184 1 86.06 114 CYS A C 1
ATOM 906 O O . CYS A 1 114 ? -10.742 5.789 -3.564 1 86.06 114 CYS A O 1
ATOM 908 N N . VAL A 1 115 ? -10.914 4.461 -5.391 1 86.12 115 VAL A N 1
ATOM 909 C CA . VAL A 1 115 ? -11.695 5.414 -6.176 1 86.12 115 VAL A CA 1
ATOM 910 C C . VAL A 1 115 ? -12.961 4.738 -6.699 1 86.12 115 VAL A C 1
ATOM 912 O O . VAL A 1 115 ? -13.086 4.488 -7.898 1 86.12 115 VAL A O 1
ATOM 915 N N . PRO A 1 116 ? -13.898 4.543 -5.773 1 82.12 116 PRO A N 1
ATOM 916 C CA . PRO A 1 116 ? -15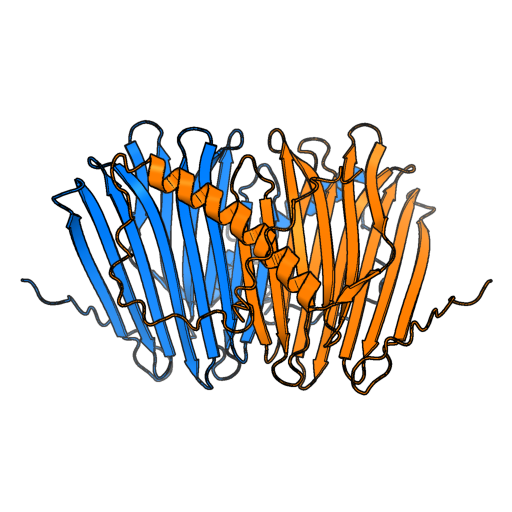.148 3.965 -6.27 1 82.12 116 PRO A CA 1
ATOM 917 C C . PRO A 1 116 ? -15.812 4.824 -7.344 1 82.12 116 PRO A C 1
ATOM 919 O O . PRO A 1 116 ? -15.648 6.047 -7.348 1 82.12 116 PRO A O 1
ATOM 922 N N . PRO A 1 117 ? -16.562 4.152 -8.383 1 84.31 117 PRO A N 1
ATOM 923 C CA . PRO A 1 117 ? -16.922 2.732 -8.359 1 84.31 117 PRO A CA 1
ATOM 924 C C . PRO A 1 117 ? -15.828 1.833 -8.938 1 84.31 117 PRO A C 1
ATOM 926 O O . PRO A 1 117 ? -16.047 0.636 -9.133 1 84.31 117 PRO A O 1
ATOM 929 N N . LEU A 1 118 ? -14.688 2.34 -9.242 1 86.5 118 LEU A N 1
ATOM 930 C CA . LEU A 1 118 ? -13.602 1.502 -9.75 1 86.5 118 LEU A CA 1
ATOM 931 C C . LEU A 1 118 ? -13.07 0.578 -8.664 1 86.5 118 LEU A C 1
ATOM 933 O O . LEU A 1 118 ? -13.281 0.828 -7.473 1 86.5 118 LEU A O 1
ATOM 937 N N . SER A 1 119 ? -12.398 -0.482 -9.156 1 87 119 SER A N 1
ATOM 938 C CA . SER A 1 119 ? -11.773 -1.404 -8.211 1 87 119 SER A CA 1
ATOM 939 C C . SER A 1 119 ? -10.664 -0.723 -7.43 1 87 119 SER A C 1
ATOM 941 O O . SER A 1 119 ? -9.977 0.158 -7.953 1 87 119 SER A O 1
ATOM 943 N N . ASN A 1 120 ? -10.555 -1.17 -6.109 1 87.25 120 ASN A N 1
ATOM 944 C CA . ASN A 1 120 ? -9.328 -0.781 -5.414 1 87.25 120 ASN A CA 1
ATOM 945 C C . ASN A 1 120 ? -8.094 -1.312 -6.125 1 87.25 120 ASN A C 1
ATOM 947 O O . ASN A 1 120 ? -8 -2.506 -6.418 1 87.25 120 ASN A O 1
ATOM 951 N N . THR A 1 121 ? -7.223 -0.405 -6.395 1 91.19 121 THR A N 1
ATOM 952 C CA . THR A 1 121 ? -6.098 -0.797 -7.238 1 91.19 121 THR A CA 1
ATOM 953 C C . THR A 1 121 ? -4.77 -0.463 -6.559 1 91.19 121 THR A C 1
ATOM 955 O O . THR A 1 121 ? -4.621 0.613 -5.977 1 91.19 121 THR A O 1
ATOM 958 N N . GLU A 1 122 ? -3.881 -1.372 -6.617 1 91.94 122 GLU A N 1
ATOM 959 C CA . GLU A 1 122 ? -2.51 -1.155 -6.164 1 91.94 122 GLU A CA 1
ATOM 960 C C . GLU A 1 122 ? -1.508 -1.43 -7.281 1 91.94 122 GLU A C 1
ATOM 962 O O . GLU A 1 122 ? -1.605 -2.443 -7.977 1 91.94 122 GLU A O 1
ATOM 967 N N . ILE A 1 123 ? -0.673 -0.548 -7.465 1 92.19 123 ILE A N 1
ATOM 968 C CA . ILE A 1 123 ? 0.396 -0.681 -8.445 1 92.19 123 ILE A CA 1
ATOM 969 C C . ILE A 1 123 ? 1.751 -0.514 -7.762 1 92.19 123 ILE A C 1
ATOM 971 O O . ILE A 1 123 ? 1.98 0.471 -7.059 1 92.19 123 ILE A O 1
ATOM 975 N N . PHE A 1 124 ? 2.547 -1.488 -7.93 1 91.38 124 PHE A N 1
ATOM 976 C CA . PHE A 1 124 ? 3.879 -1.451 -7.34 1 91.38 124 PHE A CA 1
ATOM 977 C C . PHE A 1 124 ? 4.945 -1.753 -8.383 1 91.38 124 PHE A C 1
ATOM 979 O O . PHE A 1 124 ? 4.852 -2.748 -9.102 1 91.38 124 PHE A O 1
ATOM 986 N N . TYR A 1 125 ? 5.906 -0.829 -8.531 1 90.94 125 TYR A N 1
ATOM 987 C CA . TYR A 1 125 ? 7.051 -1.058 -9.406 1 90.94 125 TYR A CA 1
ATOM 988 C C . TYR A 1 125 ? 8.359 -0.764 -8.688 1 90.94 125 TYR A C 1
ATOM 990 O O . TYR A 1 125 ? 8.445 0.191 -7.91 1 90.94 125 TYR A O 1
ATOM 998 N N . TYR A 1 126 ? 9.289 -1.601 -8.844 1 87.25 126 TYR A N 1
ATOM 999 C CA . TYR A 1 126 ? 10.609 -1.417 -8.258 1 87.25 126 TYR A CA 1
ATOM 1000 C C . TYR A 1 126 ? 11.703 -1.812 -9.234 1 87.25 126 TYR A C 1
ATOM 1002 O O . TYR A 1 126 ? 11.5 -2.678 -10.086 1 87.25 126 TYR A O 1
ATOM 1010 N N . PHE A 1 127 ? 12.812 -1.213 -9.18 1 87.38 127 PHE A N 1
ATOM 1011 C CA . PHE A 1 127 ? 13.969 -1.605 -9.977 1 87.38 127 PHE A CA 1
ATOM 1012 C C . PHE A 1 127 ? 15.258 -1.443 -9.188 1 87.38 127 PHE A C 1
ATOM 1014 O O . PHE A 1 127 ? 15.414 -0.479 -8.438 1 87.38 127 PHE A O 1
ATOM 1021 N N . CYS A 1 128 ? 16.078 -2.381 -9.391 1 84.94 128 CYS A N 1
ATOM 1022 C CA . CYS A 1 128 ? 17.406 -2.355 -8.758 1 84.94 128 CYS A CA 1
ATOM 1023 C C . CYS A 1 128 ? 18.344 -1.401 -9.492 1 84.94 128 CYS A C 1
ATOM 1025 O O . CYS A 1 128 ? 18.375 -1.384 -10.719 1 84.94 128 CYS A O 1
ATOM 1027 N N . HIS A 1 129 ? 19.156 -0.631 -8.781 1 81.88 129 HIS A N 1
ATOM 1028 C CA . HIS A 1 129 ? 20.031 0.371 -9.383 1 81.88 129 HIS A CA 1
ATOM 1029 C C . HIS A 1 129 ? 21.188 -0.283 -10.133 1 81.88 129 HIS A C 1
ATOM 1031 O O . HIS A 1 129 ? 21.719 0.293 -11.086 1 81.88 129 HIS A O 1
ATOM 1037 N N . GLU A 1 130 ? 21.531 -1.403 -9.758 1 76.75 130 GLU A N 1
ATOM 1038 C CA . GLU A 1 130 ? 22.703 -2.057 -10.352 1 76.75 130 GLU A CA 1
ATOM 1039 C C . GLU A 1 130 ? 22.438 -2.432 -11.812 1 76.75 130 GLU A C 1
ATOM 1041 O O . GLU A 1 130 ? 23.281 -2.205 -12.68 1 76.75 130 GLU A O 1
ATOM 1046 N N . ASN A 1 131 ? 21.344 -3.021 -12.031 1 76.62 131 ASN A N 1
ATOM 1047 C CA . ASN A 1 131 ? 21.109 -3.535 -13.383 1 76.62 131 ASN A CA 1
ATOM 1048 C C . ASN A 1 131 ? 19.844 -2.939 -13.992 1 76.62 131 ASN A C 1
ATOM 1050 O O . ASN A 1 131 ? 19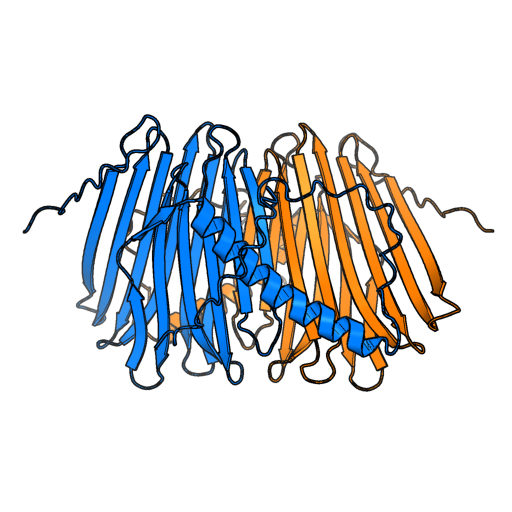.5 -3.246 -15.133 1 76.62 131 ASN A O 1
ATOM 1054 N N . ARG A 1 132 ? 19.094 -2.121 -13.188 1 80.06 132 ARG A N 1
ATOM 1055 C CA . ARG A 1 132 ? 17.875 -1.409 -13.602 1 80.06 132 ARG A CA 1
ATOM 1056 C C . ARG A 1 132 ? 16.75 -2.383 -13.922 1 80.06 132 ARG A C 1
ATOM 1058 O O . ARG A 1 132 ? 15.867 -2.074 -14.719 1 80.06 132 ARG A O 1
ATOM 1065 N N . LEU A 1 133 ? 16.969 -3.621 -13.422 1 84.31 133 LEU A N 1
ATOM 1066 C CA . LEU A 1 133 ? 15.891 -4.602 -13.562 1 84.31 133 LEU A CA 1
ATOM 1067 C C . LEU A 1 133 ? 15.078 -4.703 -12.273 1 84.31 133 LEU A C 1
ATOM 1069 O O . LEU A 1 133 ? 15.57 -4.371 -11.195 1 84.31 133 LEU A O 1
ATOM 1073 N N . GLY A 1 134 ? 13.805 -5.055 -12.422 1 87.69 134 GLY A N 1
ATOM 1074 C CA . GLY A 1 134 ? 12.891 -5.176 -11.305 1 87.69 134 GLY A CA 1
ATOM 1075 C C . GLY A 1 134 ? 11.586 -5.859 -11.664 1 87.69 134 GLY A C 1
ATOM 1076 O O . GLY A 1 134 ? 11.586 -6.914 -12.305 1 87.69 134 GLY A O 1
ATOM 1077 N N . GLY A 1 135 ? 10.594 -5.305 -11.211 1 88 135 GLY A N 1
ATOM 1078 C CA . GLY A 1 135 ? 9.305 -5.918 -11.484 1 88 135 GLY A CA 1
ATOM 1079 C C . GLY A 1 135 ? 8.133 -4.984 -11.227 1 88 135 GLY A C 1
ATOM 1080 O O . GLY A 1 135 ? 8.32 -3.879 -10.711 1 88 135 GLY A O 1
ATOM 1081 N N . PHE A 1 136 ? 7.012 -5.406 -11.797 1 90 136 PHE A N 1
ATOM 1082 C CA . PHE A 1 136 ? 5.746 -4.707 -11.617 1 90 136 PHE A CA 1
ATOM 1083 C C . PHE A 1 136 ? 4.707 -5.613 -10.969 1 90 136 PHE A C 1
ATOM 1085 O O . PHE A 1 136 ? 4.633 -6.805 -11.281 1 90 136 PHE A O 1
ATOM 1092 N N . PHE A 1 137 ? 4.059 -5.086 -10 1 89.69 137 PHE A N 1
ATOM 1093 C CA . PHE A 1 137 ? 2.951 -5.797 -9.375 1 89.69 137 PHE A CA 1
ATOM 1094 C C . PHE A 1 137 ? 1.669 -4.977 -9.445 1 89.69 137 PHE A C 1
ATOM 1096 O O . PHE A 1 137 ? 1.665 -3.791 -9.109 1 89.69 137 PHE A O 1
ATOM 1103 N N . PHE A 1 138 ? 0.625 -5.695 -9.938 1 90.44 138 PHE A N 1
ATOM 1104 C CA . PHE A 1 138 ? -0.697 -5.09 -10.055 1 90.44 138 PHE A CA 1
ATOM 1105 C C . PHE A 1 138 ? -1.728 -5.891 -9.266 1 90.44 138 PHE A C 1
ATOM 1107 O O . PHE A 1 138 ? -1.806 -7.113 -9.406 1 90.44 138 PHE A O 1
ATOM 1114 N N . LEU A 1 139 ? -2.432 -5.156 -8.5 1 91 139 LEU A N 1
ATOM 1115 C CA . LEU A 1 139 ? -3.492 -5.809 -7.738 1 91 139 LEU A CA 1
ATOM 1116 C C . LEU A 1 139 ? -4.801 -5.031 -7.855 1 91 139 LEU A C 1
ATOM 1118 O O . LEU A 1 139 ? -4.828 -3.82 -7.621 1 91 139 LEU A O 1
ATOM 1122 N N . GLU A 1 140 ? -5.773 -5.723 -8.234 1 90.69 140 GLU A N 1
ATOM 1123 C CA . GLU A 1 140 ? -7.117 -5.156 -8.266 1 90.69 140 GLU A CA 1
ATOM 1124 C C . GLU A 1 140 ? -8.062 -5.922 -7.34 1 90.69 140 GLU A C 1
ATOM 1126 O O . GLU A 1 140 ? -8.117 -7.152 -7.383 1 90.69 140 GLU A O 1
ATOM 1131 N N . LYS A 1 141 ? -8.766 -5.18 -6.559 1 86.06 141 LYS A N 1
ATOM 1132 C CA . LYS A 1 141 ? -9.781 -5.754 -5.676 1 86.06 141 LYS A CA 1
ATOM 1133 C C . LYS A 1 141 ? -11.156 -5.152 -5.949 1 86.06 141 LYS A C 1
ATOM 1135 O O . LYS A 1 141 ? -11.352 -3.945 -5.797 1 86.06 141 LYS A O 1
ATOM 1140 N N . ASN A 1 142 ? -11.953 -6 -6.305 1 83.75 142 ASN A N 1
ATOM 1141 C CA . ASN A 1 142 ? -13.336 -5.57 -6.48 1 83.75 142 ASN A CA 1
ATOM 1142 C C . ASN A 1 142 ? -14.156 -5.789 -5.207 1 83.75 142 ASN A C 1
ATOM 1144 O O . ASN A 1 142 ? -14.289 -6.922 -4.738 1 83.75 142 ASN A O 1
ATOM 1148 N N . VAL A 1 143 ? -14.609 -4.711 -4.727 1 72.25 143 VAL A N 1
ATOM 1149 C CA . VAL A 1 143 ? -15.367 -4.758 -3.482 1 72.25 143 VAL A CA 1
ATOM 1150 C C . VAL A 1 143 ? -16.844 -4.5 -3.77 1 72.25 143 VAL A C 1
ATOM 1152 O O . VAL A 1 143 ? -17.188 -3.494 -4.395 1 72.25 143 VAL A O 1
ATOM 1155 N N . ILE A 1 144 ? -17.641 -5.434 -3.453 1 69.81 144 ILE A N 1
ATOM 1156 C CA . ILE A 1 144 ? -19.094 -5.293 -3.566 1 69.81 144 ILE A CA 1
ATOM 1157 C C . ILE A 1 144 ? -19.734 -5.492 -2.197 1 69.81 144 ILE A C 1
ATOM 1159 O O . ILE A 1 144 ? -19.484 -6.492 -1.522 1 69.81 144 ILE A O 1
ATOM 1163 N N . ASN A 1 145 ? -20.578 -4.582 -1.803 1 67.5 145 ASN A N 1
ATOM 1164 C CA . ASN A 1 145 ? -21.25 -4.637 -0.516 1 67.5 145 ASN A CA 1
ATOM 1165 C C . ASN A 1 145 ? -20.297 -4.969 0.619 1 67.5 145 ASN A C 1
ATOM 1167 O O . ASN A 1 145 ? -20.547 -5.883 1.406 1 67.5 145 ASN A O 1
ATOM 1171 N N . GLU A 1 146 ? -19.125 -4.414 0.633 1 63.28 146 GLU A N 1
ATOM 1172 C CA . GLU A 1 146 ? -18.109 -4.461 1.683 1 63.28 146 GLU A CA 1
ATOM 1173 C C . GLU A 1 146 ? -17.328 -5.77 1.637 1 63.28 146 GLU A C 1
ATOM 1175 O O . GLU A 1 146 ? -16.5 -6.035 2.508 1 63.28 146 GLU A O 1
ATOM 1180 N N . VAL A 1 147 ? -17.656 -6.543 0.63 1 65.69 147 VAL A N 1
ATOM 1181 C CA . VAL A 1 147 ? -16.969 -7.828 0.482 1 65.69 147 VAL A CA 1
ATOM 1182 C C . VAL A 1 147 ? -16.094 -7.801 -0.761 1 65.69 147 VAL A C 1
ATOM 1184 O O . VAL A 1 147 ? -16.516 -7.344 -1.824 1 65.69 147 VAL A O 1
ATOM 1187 N N . VAL A 1 148 ? -14.844 -8.211 -0.558 1 71.06 148 VAL A N 1
ATOM 1188 C CA . VAL A 1 148 ? -14 -8.391 -1.734 1 71.06 148 VAL A CA 1
ATOM 1189 C C . VAL A 1 148 ? -14.453 -9.625 -2.51 1 71.06 148 VAL A C 1
ATOM 1191 O O . VAL A 1 148 ? -14.328 -10.75 -2.023 1 71.06 148 VAL A O 1
ATOM 1194 N N . GLU A 1 149 ? -14.961 -9.453 -3.74 1 74.5 149 GLU A N 1
ATOM 1195 C CA . GLU A 1 149 ? -15.508 -10.562 -4.52 1 74.5 149 GLU A CA 1
ATOM 1196 C C . GLU A 1 149 ? -14.453 -11.133 -5.465 1 74.5 149 GLU A C 1
ATOM 1198 O O . GLU A 1 149 ? -14.492 -12.32 -5.789 1 74.5 149 GLU A O 1
ATOM 1203 N N . ARG A 1 150 ? -13.695 -10.156 -5.867 1 82.44 150 ARG A N 1
ATOM 1204 C CA . ARG A 1 150 ? -12.703 -10.602 -6.844 1 82.44 150 ARG A CA 1
ATOM 1205 C C . ARG A 1 150 ? -11.367 -9.906 -6.621 1 82.44 150 ARG A C 1
ATOM 1207 O O . ARG A 1 150 ? -11.328 -8.703 -6.332 1 82.44 150 ARG A O 1
ATOM 1214 N N . VAL A 1 151 ? -10.367 -10.703 -6.719 1 84.56 151 VAL A N 1
ATOM 1215 C CA . VAL A 1 151 ? -9 -10.195 -6.672 1 84.56 151 VAL A CA 1
ATOM 1216 C C . VAL A 1 151 ? -8.25 -10.617 -7.93 1 84.56 151 VAL A C 1
ATOM 1218 O O . VAL A 1 151 ? -8.281 -11.789 -8.312 1 84.56 151 VAL A O 1
ATOM 1221 N N . LYS A 1 152 ? -7.703 -9.703 -8.578 1 87.25 152 LYS A N 1
ATOM 1222 C CA . LYS A 1 152 ? -6.812 -9.977 -9.703 1 87.25 152 LYS A CA 1
ATOM 1223 C C . LYS A 1 152 ? -5.41 -9.453 -9.43 1 87.25 152 LYS A C 1
ATOM 1225 O O . LYS A 1 152 ? -5.234 -8.273 -9.102 1 87.25 152 LYS A O 1
ATOM 1230 N N . ALA A 1 153 ? -4.512 -10.328 -9.516 1 87.94 153 ALA A N 1
ATOM 1231 C CA . ALA A 1 153 ? -3.119 -9.953 -9.297 1 87.94 153 ALA A CA 1
ATOM 1232 C C . ALA A 1 153 ? -2.252 -10.336 -10.492 1 87.94 153 ALA A C 1
ATOM 1234 O O . ALA A 1 153 ? -2.422 -11.406 -11.07 1 87.94 153 ALA A O 1
ATOM 1235 N N . THR A 1 154 ? -1.435 -9.445 -10.914 1 87.19 154 THR A N 1
ATOM 1236 C CA . THR A 1 154 ? -0.476 -9.703 -11.984 1 87.19 154 THR A CA 1
ATOM 1237 C C . THR A 1 154 ? 0.933 -9.305 -11.555 1 87.19 154 THR A C 1
ATOM 1239 O O . THR A 1 154 ? 1.14 -8.203 -11.031 1 87.19 154 THR A O 1
ATOM 1242 N N . HIS A 1 155 ? 1.789 -10.164 -11.727 1 87.25 155 HIS A N 1
ATOM 1243 C CA . HIS A 1 155 ? 3.193 -9.797 -11.578 1 87.25 155 HIS A CA 1
ATOM 1244 C C . HIS A 1 155 ? 3.92 -9.852 -12.914 1 87.25 155 HIS A C 1
ATOM 1246 O O . HIS A 1 155 ? 3.799 -10.836 -13.648 1 87.25 155 HIS A O 1
ATOM 1252 N N . ALA A 1 156 ? 4.605 -8.82 -13.211 1 88.69 156 ALA A N 1
ATOM 1253 C CA . ALA A 1 156 ? 5.441 -8.758 -14.414 1 88.69 156 ALA A CA 1
ATOM 1254 C C . ALA A 1 156 ? 6.922 -8.703 -14.047 1 88.69 156 ALA A C 1
ATOM 1256 O O . ALA A 1 156 ? 7.387 -7.719 -13.461 1 88.69 156 ALA A O 1
ATOM 1257 N N . PHE A 1 157 ? 7.578 -9.719 -14.414 1 85.38 157 PHE A N 1
ATOM 1258 C CA . PHE A 1 157 ? 9.023 -9.758 -14.219 1 85.38 157 PHE A CA 1
ATOM 1259 C C . PHE A 1 157 ? 9.742 -9.039 -15.359 1 85.38 157 PHE A C 1
ATOM 1261 O O . PHE A 1 157 ? 9.602 -9.422 -16.516 1 85.38 157 PHE A O 1
ATOM 1268 N N . ASP A 1 158 ? 10.547 -8.047 -14.953 1 86.88 158 ASP A N 1
ATOM 1269 C CA . ASP A 1 158 ? 11.281 -7.285 -15.961 1 86.88 158 ASP A CA 1
ATOM 1270 C C . ASP A 1 158 ? 12.57 -8 -16.359 1 86.88 158 ASP A C 1
ATOM 1272 O O . ASP A 1 158 ? 13.438 -8.25 -15.516 1 86.88 158 ASP A O 1
ATOM 1276 N N . CYS A 1 159 ? 12.641 -8.289 -17.578 1 82.62 159 CYS A N 1
ATOM 1277 C CA . CYS A 1 159 ? 13.812 -8.969 -18.094 1 82.62 159 CYS A CA 1
ATOM 1278 C C . CYS A 1 159 ? 14.57 -8.07 -19.078 1 82.62 159 CYS A C 1
ATOM 1280 O O . CYS A 1 159 ? 15.273 -8.562 -19.953 1 82.62 159 CYS A O 1
ATOM 1282 N N . GLY A 1 160 ? 14.328 -6.777 -18.938 1 83 160 GLY A N 1
ATOM 1283 C CA . GLY A 1 160 ? 14.922 -5.812 -19.844 1 83 160 GLY A CA 1
ATOM 1284 C C . GLY A 1 160 ? 13.969 -5.332 -20.922 1 83 160 GLY A C 1
ATOM 1285 O O . GLY A 1 160 ? 13.086 -4.508 -20.641 1 83 160 GLY A O 1
ATOM 1286 N N . ASP A 1 161 ? 14.078 -5.992 -22.094 1 84.31 161 ASP A N 1
ATOM 1287 C CA . ASP A 1 161 ? 13.242 -5.551 -23.203 1 84.31 161 ASP A CA 1
ATOM 1288 C C . ASP A 1 161 ? 11.867 -6.211 -23.141 1 84.31 161 ASP A C 1
ATOM 1290 O O . ASP A 1 161 ? 10.93 -5.766 -23.812 1 84.31 161 ASP A O 1
ATOM 1294 N N . GLU A 1 162 ? 11.859 -7.25 -22.344 1 86.56 162 GLU A N 1
ATOM 1295 C CA . GLU A 1 162 ? 10.602 -7.973 -22.203 1 86.56 162 GLU A CA 1
ATOM 1296 C C . GLU A 1 162 ? 10.266 -8.203 -20.719 1 86.56 162 GLU A C 1
ATOM 1298 O O . GLU A 1 162 ? 11.141 -8.117 -19.859 1 86.56 162 GLU A O 1
ATOM 1303 N N . THR A 1 163 ? 9 -8.375 -20.547 1 86.25 163 THR A N 1
ATOM 1304 C CA . THR A 1 163 ? 8.547 -8.805 -19.219 1 86.25 163 THR A CA 1
ATOM 1305 C C . THR A 1 163 ? 7.859 -10.164 -19.312 1 86.25 163 THR A C 1
ATOM 1307 O O . THR A 1 163 ? 7.227 -10.484 -20.312 1 86.25 163 THR A O 1
ATOM 1310 N N . VAL A 1 164 ? 7.996 -10.922 -18.297 1 84.81 164 VAL A N 1
ATOM 1311 C CA . VAL A 1 164 ? 7.238 -12.156 -18.141 1 84.81 164 VAL A CA 1
ATOM 1312 C C . VAL A 1 164 ? 6.117 -11.945 -17.125 1 84.81 164 VAL A C 1
ATOM 1314 O O . VAL A 1 164 ? 6.375 -11.688 -15.945 1 84.81 164 VAL A O 1
ATOM 1317 N N . ASN A 1 165 ? 4.91 -12.102 -17.641 1 86.88 165 ASN A N 1
ATOM 1318 C CA . ASN A 1 165 ? 3.752 -11.766 -16.828 1 86.88 165 ASN A CA 1
ATOM 1319 C C . ASN A 1 165 ? 3.025 -13.008 -16.328 1 86.88 165 ASN A C 1
ATOM 1321 O O . ASN A 1 165 ? 2.754 -13.922 -17.109 1 86.88 165 ASN A O 1
ATOM 1325 N N . VAL A 1 166 ? 2.744 -13.023 -15.094 1 84.81 166 VAL A N 1
ATOM 1326 C CA . VAL A 1 166 ? 1.918 -14.062 -14.484 1 84.81 166 VAL A CA 1
ATOM 1327 C C . VAL A 1 166 ? 0.677 -13.43 -13.859 1 84.81 166 VAL A C 1
ATOM 1329 O O . VAL A 1 166 ? 0.784 -12.516 -13.039 1 84.81 166 VAL A O 1
ATOM 1332 N N . LYS A 1 167 ? -0.411 -14.008 -14.211 1 87.12 167 LYS A N 1
ATOM 1333 C CA . LYS A 1 167 ? -1.681 -13.469 -13.734 1 87.12 167 LYS A CA 1
ATOM 1334 C C . LYS A 1 167 ? -2.434 -14.484 -12.891 1 87.12 167 LYS A C 1
ATOM 1336 O O . LYS A 1 167 ? -2.482 -15.672 -13.234 1 87.12 167 LYS A O 1
ATOM 1341 N N . ILE A 1 168 ? -2.926 -13.984 -11.836 1 85.5 168 ILE A N 1
ATOM 1342 C CA . ILE A 1 168 ? -3.742 -14.82 -10.953 1 85.5 168 ILE A CA 1
ATOM 1343 C C . ILE A 1 168 ? -5.074 -14.125 -10.688 1 85.5 168 ILE A C 1
ATOM 1345 O O . ILE A 1 168 ? -5.117 -12.914 -10.445 1 85.5 168 ILE A O 1
ATOM 1349 N N . LYS A 1 169 ? -6.066 -14.914 -10.766 1 88.5 169 LYS A N 1
ATOM 1350 C CA . LYS A 1 169 ? -7.402 -14.43 -10.438 1 88.5 169 LYS A CA 1
ATOM 1351 C C . LYS A 1 169 ? -8.031 -15.266 -9.328 1 88.5 169 LYS A C 1
ATOM 1353 O O . LYS A 1 169 ? -8.07 -16.484 -9.406 1 88.5 169 LYS A O 1
ATOM 1358 N N . VAL A 1 170 ? -8.445 -14.516 -8.383 1 86.12 170 VAL A N 1
ATOM 1359 C CA . VAL A 1 170 ? -9.125 -15.188 -7.281 1 86.12 170 VAL A CA 1
ATOM 1360 C C . VAL A 1 170 ? -10.531 -14.609 -7.121 1 86.12 170 VAL A C 1
ATOM 1362 O O . VAL A 1 170 ? -10.711 -13.391 -7.078 1 86.12 170 VAL A O 1
ATOM 1365 N N . ARG A 1 171 ? -11.453 -15.508 -7.051 1 86.12 171 ARG A N 1
ATOM 1366 C CA . ARG A 1 171 ? -12.836 -15.094 -6.844 1 86.12 171 ARG A CA 1
ATOM 1367 C C . ARG A 1 171 ? -13.461 -15.859 -5.68 1 86.12 171 ARG A C 1
ATOM 1369 O O . ARG A 1 171 ? -13.18 -17.031 -5.477 1 86.12 171 ARG A O 1
ATOM 1376 N N . TYR A 1 172 ? -14.25 -15.039 -5.016 1 85.38 172 TYR A N 1
ATOM 1377 C CA . TYR A 1 172 ? -15 -15.672 -3.936 1 85.38 172 TYR A CA 1
ATOM 1378 C C . TYR A 1 172 ? -16.406 -16.047 -4.398 1 85.38 172 TYR A C 1
ATOM 1380 O O . TYR A 1 172 ? -17.094 -15.242 -5.016 1 85.38 172 TYR A O 1
ATOM 1388 N N . ASP A 1 173 ? -16.672 -17.359 -4.152 1 79.69 173 ASP A N 1
ATOM 1389 C CA . ASP A 1 173 ? -18 -17.906 -4.379 1 79.69 173 ASP A CA 1
ATOM 1390 C C . ASP A 1 173 ? -18.547 -18.562 -3.111 1 79.69 173 ASP A C 1
ATOM 1392 O O . ASP A 1 173 ? -17.906 -19.453 -2.543 1 79.69 173 ASP A O 1
ATOM 1396 N N . GLN A 1 174 ? -19.672 -18.078 -2.705 1 76.44 174 GLN A N 1
ATOM 1397 C CA . GLN A 1 174 ? -20.234 -18.547 -1.438 1 76.44 174 GLN A CA 1
ATOM 1398 C C . GLN A 1 174 ? -20.406 -20.062 -1.431 1 76.44 174 GLN A C 1
ATOM 1400 O O . GLN A 1 174 ? -20.234 -20.703 -0.393 1 76.44 174 GLN A O 1
ATOM 1405 N N . ARG A 1 175 ? -20.719 -20.688 -2.502 1 78.94 175 ARG A N 1
ATOM 1406 C CA . ARG A 1 175 ? -21.016 -22.125 -2.57 1 78.94 175 ARG A CA 1
ATOM 1407 C C . ARG A 1 175 ? -19.734 -22.938 -2.682 1 78.94 175 ARG A C 1
ATOM 1409 O O . ARG A 1 175 ? -19.594 -23.969 -2.02 1 78.94 175 ARG A O 1
ATOM 1416 N N . VAL A 1 176 ? -18.734 -22.422 -3.451 1 82.25 176 VAL A N 1
ATOM 1417 C CA . VAL A 1 176 ? -17.609 -23.266 -3.795 1 82.25 176 VAL A CA 1
ATOM 1418 C C . VAL A 1 176 ? -16.359 -22.812 -3.035 1 82.25 176 VAL A C 1
ATOM 1420 O O . VAL A 1 176 ? -15.383 -23.547 -2.939 1 82.25 176 VAL A O 1
ATOM 1423 N N . GLY A 1 177 ? -16.359 -21.625 -2.465 1 82.75 177 GLY A N 1
ATOM 1424 C CA . GLY A 1 177 ? -15.18 -21.062 -1.815 1 82.75 177 GLY A CA 1
ATOM 1425 C C . GLY A 1 177 ? -14.352 -20.188 -2.736 1 82.75 177 GLY A C 1
ATOM 1426 O O . GLY A 1 177 ? -14.898 -19.422 -3.527 1 82.75 177 GLY A O 1
ATOM 1427 N N . LEU A 1 178 ? -13.039 -20.234 -2.506 1 88.12 178 LEU A N 1
ATOM 1428 C CA . LEU A 1 178 ? -12.172 -19.453 -3.369 1 88.12 178 LEU A CA 1
ATOM 1429 C C . LEU A 1 178 ? -11.891 -20.188 -4.676 1 88.12 178 LEU A C 1
ATOM 1431 O O . LEU A 1 178 ? -11.484 -21.344 -4.668 1 88.12 178 LEU A O 1
ATOM 1435 N N . ILE A 1 179 ? -12.227 -19.516 -5.723 1 89.62 179 ILE A N 1
ATOM 1436 C CA . ILE A 1 179 ? -11.875 -20.016 -7.047 1 89.62 179 ILE A CA 1
ATOM 1437 C C . ILE A 1 179 ? -10.617 -19.312 -7.551 1 89.62 179 ILE A C 1
ATOM 1439 O O . ILE A 1 179 ? -10.586 -18.078 -7.656 1 89.62 179 ILE A O 1
ATOM 1443 N N . VAL A 1 180 ? -9.617 -20.141 -7.824 1 88.75 180 VAL A N 1
ATOM 1444 C CA . VAL A 1 180 ? -8.32 -19.562 -8.172 1 88.75 180 VAL A CA 1
ATOM 1445 C C . VAL A 1 180 ? -7.922 -19.984 -9.578 1 88.75 180 VAL A C 1
ATOM 1447 O O . VAL A 1 180 ? -7.891 -21.188 -9.891 1 88.75 180 VAL A O 1
ATOM 1450 N N . ASP A 1 181 ? -7.707 -19.016 -10.414 1 88.44 181 ASP A N 1
ATOM 1451 C CA . ASP A 1 181 ? -7.23 -19.234 -11.781 1 88.44 181 ASP A CA 1
ATOM 1452 C C . ASP A 1 181 ? -5.844 -18.641 -11.977 1 88.44 181 ASP A C 1
ATOM 1454 O O . ASP A 1 181 ? -5.652 -17.422 -11.812 1 88.44 181 ASP A O 1
ATOM 1458 N N . VAL A 1 182 ? -4.93 -19.469 -12.234 1 85.12 182 VAL A N 1
ATOM 1459 C CA . VAL A 1 182 ? -3.57 -19.016 -12.523 1 85.12 182 VAL A CA 1
ATOM 1460 C C . VAL A 1 182 ? -3.273 -19.188 -14.008 1 85.12 182 VAL A C 1
ATOM 1462 O O . VAL A 1 182 ? -3.281 -20.312 -14.523 1 85.12 182 VAL A O 1
ATOM 1465 N N . GLU A 1 183 ? -2.936 -18.141 -14.672 1 82.88 183 GLU A N 1
ATOM 1466 C CA . GLU A 1 183 ? -2.645 -18.203 -16.109 1 82.88 183 GLU A CA 1
ATOM 1467 C C . GLU A 1 183 ? -1.175 -18.516 -16.359 1 82.88 183 GLU A C 1
ATOM 1469 O O . GLU A 1 183 ? -0.317 -18.219 -15.523 1 82.88 183 GLU A O 1
ATOM 1474 N N . ASP A 1 184 ? -0.968 -19.141 -17.469 1 81 184 ASP A N 1
ATOM 1475 C CA . ASP A 1 184 ? 0.416 -19.391 -17.859 1 81 184 ASP A CA 1
ATOM 1476 C C . ASP A 1 184 ? 1.162 -18.094 -18.109 1 81 184 ASP A C 1
ATOM 1478 O O . ASP A 1 184 ? 0.568 -17.109 -18.562 1 81 184 ASP A O 1
ATOM 1482 N N . PRO A 1 185 ? 2.438 -18.172 -17.75 1 83.06 185 PRO A N 1
ATOM 1483 C CA . PRO A 1 185 ? 3.221 -16.969 -18 1 83.06 185 PRO A CA 1
ATOM 1484 C C . PRO A 1 185 ? 3.188 -16.531 -19.453 1 83.06 185 PRO A C 1
ATOM 1486 O O . PRO A 1 185 ? 3.225 -17.359 -20.359 1 83.06 185 PRO A O 1
ATOM 1489 N N . VAL A 1 186 ? 3.082 -15.227 -19.641 1 85.5 186 VAL A N 1
ATOM 1490 C CA . VAL A 1 186 ? 3.068 -14.648 -20.984 1 85.5 186 VAL A CA 1
ATOM 1491 C C . VAL A 1 186 ? 4.176 -13.602 -21.109 1 85.5 186 VAL A C 1
ATOM 1493 O O . VAL A 1 186 ? 4.398 -12.812 -20.188 1 85.5 186 VAL A O 1
ATOM 1496 N N . LYS A 1 187 ? 4.734 -13.641 -22.266 1 85.88 187 LYS A N 1
ATOM 1497 C CA . LYS A 1 187 ? 5.781 -12.664 -22.531 1 85.88 187 LYS A CA 1
ATOM 1498 C C . LYS A 1 187 ? 5.234 -11.492 -23.344 1 85.88 187 LYS A C 1
ATOM 1500 O O . LYS A 1 187 ? 4.488 -11.68 -24.312 1 85.88 187 LYS A O 1
ATOM 1505 N N . VAL A 1 188 ? 5.617 -10.297 -22.828 1 89.19 188 VAL A N 1
ATOM 1506 C CA . VAL A 1 188 ? 5.273 -9.086 -23.578 1 89.19 188 VAL A CA 1
ATOM 1507 C C . VAL A 1 188 ? 6.434 -8.094 -23.5 1 89.19 188 VAL A C 1
ATOM 1509 O O . VAL A 1 188 ? 7.359 -8.266 -22.703 1 89.19 188 VAL A O 1
ATOM 1512 N N . THR A 1 189 ? 6.445 -7.121 -24.406 1 90.44 189 THR A N 1
ATOM 1513 C CA . THR A 1 189 ? 7.5 -6.113 -24.344 1 90.44 189 THR A CA 1
ATOM 1514 C C . THR A 1 189 ? 7.367 -5.27 -23.078 1 90.44 189 THR A C 1
ATOM 1516 O O . THR A 1 189 ? 6.254 -5.023 -22.609 1 90.44 189 THR A O 1
ATOM 1519 N N . THR A 1 190 ? 8.445 -4.848 -22.594 1 86 190 THR A N 1
ATOM 1520 C CA . THR A 1 190 ? 8.438 -3.982 -21.406 1 86 190 THR A CA 1
ATOM 1521 C C . THR A 1 190 ? 7.68 -2.689 -21.703 1 86 190 THR A C 1
ATOM 1523 O O . THR A 1 190 ? 6.93 -2.199 -20.859 1 86 190 THR A O 1
ATOM 1526 N N . ASP A 1 191 ? 7.809 -2.166 -22.891 1 87.88 191 ASP A N 1
ATOM 1527 C CA . ASP A 1 191 ? 7.102 -0.949 -23.281 1 87.88 191 ASP A CA 1
ATOM 1528 C C . ASP A 1 191 ? 5.59 -1.141 -23.203 1 87.88 191 ASP A C 1
ATOM 1530 O O . ASP A 1 191 ? 4.867 -0.245 -22.75 1 87.88 191 ASP A O 1
ATOM 1534 N N . TYR A 1 192 ? 5.234 -2.328 -23.641 1 89.19 192 TYR A N 1
ATOM 1535 C CA . TYR A 1 192 ? 3.805 -2.615 -23.578 1 89.19 192 TYR A CA 1
ATOM 1536 C C . TYR A 1 192 ? 3.322 -2.646 -22.125 1 89.19 192 TYR A C 1
ATOM 1538 O O . TYR A 1 192 ? 2.277 -2.078 -21.812 1 89.19 192 TYR A O 1
ATOM 1546 N N . THR A 1 193 ? 4.043 -3.277 -21.328 1 88.5 193 THR A N 1
ATOM 1547 C CA . THR A 1 193 ? 3.682 -3.359 -19.906 1 88.5 193 THR A CA 1
ATOM 1548 C C . THR A 1 193 ? 3.592 -1.967 -19.297 1 88.5 193 THR A C 1
ATOM 1550 O O . THR A 1 193 ? 2.627 -1.653 -18.594 1 88.5 193 THR A O 1
ATOM 1553 N N . ILE A 1 194 ? 4.504 -1.106 -19.578 1 88.38 194 ILE A N 1
ATOM 1554 C CA . ILE A 1 194 ? 4.527 0.256 -19.047 1 88.38 194 ILE A CA 1
ATOM 1555 C C . ILE A 1 194 ? 3.322 1.032 -19.578 1 88.38 194 ILE A C 1
ATOM 1557 O O . ILE A 1 194 ? 2.67 1.763 -18.828 1 88.38 194 ILE A O 1
ATOM 1561 N N . HIS A 1 195 ? 3.025 0.775 -20.781 1 91.44 195 HIS A N 1
ATOM 1562 C CA . HIS A 1 195 ? 1.882 1.437 -21.406 1 91.44 195 HIS A CA 1
ATOM 1563 C C . HIS A 1 195 ? 0.583 1.062 -20.703 1 91.44 195 HIS A C 1
ATOM 1565 O O . HIS A 1 195 ? -0.244 1.931 -20.406 1 91.44 195 HIS A O 1
ATOM 1571 N N . VAL A 1 196 ? 0.446 -0.168 -20.484 1 88.88 196 VAL A N 1
ATOM 1572 C CA . VAL A 1 196 ? -0.758 -0.661 -19.812 1 88.88 196 VAL A CA 1
ATOM 1573 C C . VAL A 1 196 ? -0.881 -0.029 -18.438 1 88.88 196 VAL A C 1
ATOM 1575 O O . VAL A 1 196 ? -1.956 0.438 -18.047 1 88.88 196 VAL A O 1
ATOM 1578 N N . ILE A 1 197 ? 0.195 0.049 -17.75 1 88.81 197 ILE A N 1
ATOM 1579 C CA . ILE A 1 197 ? 0.208 0.614 -16.406 1 88.81 197 ILE A CA 1
ATOM 1580 C C . ILE A 1 197 ? -0.185 2.088 -16.453 1 88.81 197 ILE A C 1
ATOM 1582 O O . ILE A 1 197 ? -1.033 2.541 -15.68 1 88.81 197 ILE A O 1
ATOM 1586 N N . LYS A 1 198 ? 0.378 2.826 -17.328 1 90 198 LYS A N 1
ATOM 1587 C CA . LYS A 1 198 ? 0.079 4.25 -17.469 1 90 198 LYS A CA 1
ATOM 1588 C C . LYS A 1 198 ? -1.395 4.469 -17.797 1 90 198 LYS A C 1
ATOM 1590 O O . LYS A 1 198 ? -2.021 5.395 -17.281 1 90 198 LYS A O 1
ATOM 1595 N N . ARG A 1 199 ? -1.891 3.596 -18.609 1 91.31 199 ARG A N 1
ATOM 1596 C CA . ARG A 1 199 ? -3.295 3.701 -18.984 1 91.31 199 ARG A CA 1
ATOM 1597 C C . ARG A 1 199 ? -4.207 3.5 -17.781 1 91.31 199 ARG A C 1
ATOM 1599 O O . ARG A 1 199 ? -5.168 4.246 -17.594 1 91.31 199 ARG A O 1
ATOM 1606 N N . ILE A 1 200 ? -3.891 2.508 -17.016 1 89.31 200 ILE A N 1
ATOM 1607 C CA . ILE A 1 200 ? -4.676 2.221 -15.82 1 89.31 200 ILE A CA 1
ATOM 1608 C C . ILE A 1 200 ? -4.621 3.414 -14.875 1 89.31 200 ILE A C 1
ATOM 1610 O O . ILE A 1 200 ? -5.656 3.877 -14.391 1 89.31 200 ILE A O 1
ATOM 1614 N N . LYS A 1 201 ? -3.461 3.941 -14.672 1 91.69 201 LYS A N 1
ATOM 1615 C CA . LYS A 1 201 ? -3.281 5.082 -13.773 1 91.69 201 LYS A CA 1
ATOM 1616 C C . LYS A 1 201 ? -4.062 6.297 -14.266 1 91.69 201 LYS A C 1
ATOM 1618 O O . LYS A 1 201 ? -4.777 6.934 -13.492 1 91.69 201 LYS A O 1
ATOM 1623 N N . ARG A 1 202 ? -3.939 6.555 -15.5 1 92.19 202 ARG A N 1
ATOM 1624 C CA . ARG A 1 202 ? -4.609 7.711 -16.078 1 92.19 202 ARG A CA 1
ATOM 1625 C C . ARG A 1 202 ? -6.121 7.609 -15.914 1 92.19 202 ARG A C 1
ATOM 1627 O O . ARG A 1 202 ? -6.781 8.602 -15.586 1 92.19 202 ARG A O 1
ATOM 1634 N N . LYS A 1 203 ? -6.598 6.504 -16.203 1 91.06 203 LYS A N 1
ATOM 1635 C CA . LYS A 1 203 ? -8.031 6.297 -16.062 1 91.06 203 LYS A CA 1
ATOM 1636 C C . LYS A 1 203 ? -8.5 6.602 -14.633 1 91.06 203 LYS A C 1
ATOM 1638 O O . LYS A 1 203 ? -9.5 7.293 -14.438 1 91.06 203 LYS A O 1
ATOM 1643 N N . ILE A 1 204 ? -7.805 6.109 -13.672 1 91.06 204 ILE A N 1
ATOM 1644 C CA . ILE A 1 204 ? -8.195 6.281 -12.281 1 91.06 204 ILE A CA 1
ATOM 1645 C C . ILE A 1 204 ? -8.008 7.738 -11.867 1 91.06 204 ILE A C 1
ATOM 1647 O O . ILE A 1 204 ? -8.891 8.336 -11.25 1 91.06 204 ILE A O 1
ATOM 1651 N N . GLU A 1 205 ? -6.891 8.312 -12.227 1 90.56 205 GLU A N 1
ATOM 1652 C CA . GLU A 1 205 ? -6.578 9.695 -11.859 1 90.56 205 GLU A CA 1
ATOM 1653 C C . GLU A 1 205 ? -7.551 10.672 -12.516 1 90.56 205 GLU A C 1
ATOM 1655 O O . GLU A 1 205 ? -7.922 11.68 -11.914 1 90.56 205 GLU A O 1
ATOM 1660 N N . SER A 1 206 ? -7.945 10.352 -13.688 1 88.5 206 SER A N 1
ATOM 1661 C CA . SER A 1 206 ? -8.945 11.188 -14.352 1 88.5 206 SER A CA 1
ATOM 1662 C C . SER A 1 206 ? -10.25 11.211 -13.57 1 88.5 206 SER A C 1
ATOM 1664 O O . SER A 1 206 ? -10.867 12.266 -13.414 1 88.5 206 SER A O 1
ATOM 1666 N N . LYS A 1 207 ? -10.656 10.125 -13.086 1 87.75 207 LYS A N 1
ATOM 1667 C CA . LYS A 1 207 ? -11.875 10.055 -12.289 1 87.75 207 LYS A CA 1
ATOM 1668 C C . LYS A 1 207 ? -11.742 10.883 -11.008 1 87.75 207 LYS A C 1
ATOM 1670 O O . LYS A 1 207 ? -12.695 11.531 -10.586 1 87.75 207 LYS A O 1
ATOM 1675 N N . MET A 1 208 ? -10.625 10.852 -10.422 1 86.88 208 MET A N 1
ATOM 1676 C CA . MET A 1 208 ? -10.375 11.633 -9.219 1 86.88 208 MET A CA 1
ATOM 1677 C C . MET A 1 208 ? -10.438 13.125 -9.523 1 86.88 208 MET A C 1
ATOM 1679 O O . MET A 1 208 ? -11.039 13.891 -8.766 1 86.88 208 MET A O 1
ATOM 1683 N N . GLU A 1 209 ? -9.82 13.461 -10.594 1 84.5 209 GLU A N 1
ATOM 1684 C CA . GLU A 1 209 ? -9.797 14.867 -10.984 1 84.5 209 GLU A CA 1
ATOM 1685 C C . GLU A 1 209 ? -11.195 15.375 -11.328 1 84.5 209 GLU A C 1
ATOM 1687 O O . GLU A 1 209 ? -11.578 16.484 -10.953 1 84.5 209 GLU A O 1
ATOM 1692 N N . ASP A 1 210 ? -11.922 14.578 -12 1 82.56 210 ASP A N 1
ATOM 1693 C CA . ASP A 1 210 ? -13.312 14.938 -12.297 1 82.56 210 ASP A CA 1
ATOM 1694 C C . ASP A 1 210 ? -14.094 15.219 -11.016 1 82.56 210 ASP A C 1
ATOM 1696 O O . ASP A 1 210 ? -14.859 16.172 -10.953 1 82.56 210 ASP A O 1
ATOM 1700 N N . SER A 1 211 ? -13.891 14.422 -10.039 1 81.5 211 SER A N 1
ATOM 1701 C CA . SER A 1 211 ? -14.562 14.594 -8.758 1 81.5 211 SER A CA 1
ATOM 1702 C C . SER A 1 211 ? -14.148 15.898 -8.078 1 81.5 211 SER A C 1
ATOM 1704 O O . SER A 1 211 ? -14.984 16.594 -7.508 1 81.5 211 SER A O 1
ATOM 1706 N N . THR A 1 212 ? -12.875 16.203 -8.172 1 80.75 212 THR A N 1
ATOM 1707 C CA . THR A 1 212 ? -12.359 17.422 -7.578 1 80.75 212 THR A CA 1
ATOM 1708 C C . THR A 1 212 ? -12.953 18.656 -8.273 1 80.75 212 THR A C 1
ATOM 1710 O O . THR A 1 212 ? -13.422 19.578 -7.617 1 80.75 212 THR A O 1
ATOM 1713 N N . LEU A 1 213 ? -12.961 18.609 -9.539 1 77.44 213 LEU A N 1
ATOM 1714 C CA . LEU A 1 213 ? -13.445 19.734 -10.328 1 77.44 213 LEU A CA 1
ATOM 1715 C C . LEU A 1 213 ? -14.93 19.984 -10.07 1 77.44 213 LEU A C 1
ATOM 1717 O O . LEU A 1 213 ? -15.375 21.125 -10.016 1 77.44 213 LEU A O 1
ATOM 1721 N N . SER A 1 214 ? -15.578 18.953 -9.922 1 78.75 214 SER A N 1
ATOM 1722 C CA . SER A 1 214 ? -17.016 19.062 -9.719 1 78.75 214 SER A CA 1
ATOM 1723 C C . SER A 1 214 ? -17.344 19.75 -8.398 1 78.75 214 SER A C 1
ATOM 1725 O O . SER A 1 214 ? -18.406 20.344 -8.25 1 78.75 214 SER A O 1
ATOM 1727 N N . LEU A 1 215 ? -16.375 19.656 -7.496 1 80.75 215 LEU A N 1
ATOM 1728 C CA . LEU A 1 215 ? -16.594 20.25 -6.176 1 80.75 215 LEU A CA 1
ATOM 1729 C C . LEU A 1 215 ? -16.375 21.75 -6.219 1 80.75 215 LEU A C 1
ATOM 1731 O O . LEU A 1 215 ? -16.859 22.484 -5.344 1 80.75 215 LEU A O 1
ATOM 1735 N N . TYR A 1 216 ? -15.609 22.203 -7.164 1 76.38 216 TYR A N 1
ATOM 1736 C CA . TYR A 1 216 ? -15.305 23.625 -7.234 1 76.38 216 TYR A CA 1
ATOM 1737 C C . TYR A 1 216 ? -16.094 24.297 -8.352 1 76.38 216 TYR A C 1
ATOM 1739 O O . TYR A 1 216 ? -16.016 25.516 -8.539 1 76.38 216 TYR A O 1
ATOM 1747 N N . ARG A 1 217 ? -17.062 23.891 -8.586 1 64.19 217 ARG A N 1
ATOM 1748 C CA . ARG A 1 217 ? -17.891 24.469 -9.641 1 64.19 217 ARG A CA 1
ATOM 1749 C C . ARG A 1 217 ? -17.172 25.625 -10.328 1 64.19 217 ARG A C 1
ATOM 1751 O O . ARG A 1 217 ? -16.547 26.453 -9.656 1 64.19 217 ARG A O 1
ATOM 1758 N N . ASN A 1 218 ? -17.219 25.812 -11.672 1 57.03 218 ASN A N 1
ATOM 1759 C CA . ASN A 1 218 ? -16.766 26.938 -12.492 1 57.03 218 ASN A CA 1
ATOM 1760 C C . ASN A 1 218 ? -15.25 27.109 -12.391 1 57.03 218 ASN A C 1
ATOM 1762 O O . ASN A 1 218 ? -14.727 28.188 -12.695 1 57.03 218 ASN A O 1
ATOM 1766 N N . VAL A 1 219 ? -14.617 26.266 -11.586 1 51.22 219 VAL A N 1
ATOM 1767 C CA . VAL A 1 219 ? -13.172 26.469 -11.516 1 51.22 219 VAL A CA 1
ATOM 1768 C C . VAL A 1 219 ? -12.477 25.594 -12.562 1 51.22 219 VAL A C 1
ATOM 1770 O O . VAL A 1 219 ? -12.609 24.359 -12.531 1 51.22 219 VAL A O 1
ATOM 1773 N N . ASN A 1 220 ? -12.062 26.078 -13.656 1 48.72 220 ASN A N 1
ATOM 1774 C CA . ASN A 1 220 ? -11.414 25.312 -14.711 1 48.72 220 ASN A CA 1
ATOM 1775 C C . ASN A 1 220 ? -10.133 24.656 -14.219 1 48.72 220 ASN A C 1
ATOM 1777 O O . ASN A 1 220 ? -9.711 23.625 -14.75 1 48.72 220 ASN A O 1
ATOM 1781 N N . ARG A 1 221 ? -9.18 25.484 -13.68 1 47.69 221 ARG A N 1
ATOM 1782 C CA . ARG A 1 221 ? -7.902 24.891 -13.273 1 47.69 221 ARG A CA 1
ATOM 1783 C C . ARG A 1 221 ? -7.762 24.891 -11.75 1 47.69 221 ARG A C 1
ATOM 1785 O O . ARG A 1 221 ? -8.047 25.891 -11.094 1 47.69 221 ARG A O 1
ATOM 1792 N N . LEU A 1 222 ? -7.621 23.75 -11.125 1 50 222 LEU A N 1
ATOM 1793 C CA . LEU A 1 222 ? -7.355 23.703 -9.695 1 50 222 LEU A CA 1
ATOM 1794 C C . LEU A 1 222 ? -6.117 24.516 -9.336 1 50 222 LEU A C 1
ATOM 1796 O O . LEU A 1 222 ? -5.121 24.5 -10.062 1 50 222 LEU A O 1
ATOM 1800 N N . PRO A 1 223 ? -6.172 25.469 -8.438 1 47.81 223 PRO A N 1
ATOM 1801 C CA . PRO A 1 223 ? -4.93 26.156 -8.039 1 47.81 223 PRO A CA 1
ATOM 1802 C C . PRO A 1 223 ? -3.82 25.172 -7.668 1 47.81 223 PRO A C 1
ATOM 1804 O O . PRO A 1 223 ? -4.094 24.094 -7.113 1 47.81 223 PRO A O 1
ATOM 1807 N N . PRO A 1 224 ? -2.672 25.312 -8.391 1 44.59 224 PRO A N 1
ATOM 1808 C CA . PRO A 1 224 ? -1.577 24.438 -7.965 1 44.59 224 PRO A CA 1
ATOM 1809 C C . PRO A 1 224 ? -1.318 24.5 -6.461 1 44.59 224 PRO A C 1
ATOM 1811 O O . PRO A 1 224 ? -1.581 25.531 -5.832 1 44.59 224 PRO A O 1
ATOM 1814 N N . PRO A 1 225 ? -1.306 23.438 -5.793 1 42.75 225 PRO A N 1
ATOM 1815 C CA . PRO A 1 225 ? -0.815 23.656 -4.43 1 42.75 225 PRO A CA 1
ATOM 1816 C C . PRO A 1 225 ? 0.435 24.531 -4.383 1 42.75 225 PRO A C 1
ATOM 1818 O O . PRO A 1 225 ? 1.326 24.391 -5.223 1 42.75 225 PRO A O 1
ATOM 1821 N N . ASN A 1 226 ? 0.387 25.781 -4.105 1 35.03 226 ASN A N 1
ATOM 1822 C CA . ASN A 1 226 ? 1.501 26.734 -4.117 1 35.03 226 ASN A CA 1
ATOM 1823 C C . ASN A 1 226 ? 2.779 26.094 -3.576 1 35.03 226 ASN A C 1
ATOM 1825 O O . ASN A 1 226 ? 3.686 26.797 -3.125 1 35.03 226 ASN A O 1
ATOM 1829 N N . GLY A 1 227 ? 2.799 25.016 -3.01 1 33.69 227 GLY A N 1
ATOM 1830 C CA . GLY A 1 227 ? 4.145 24.656 -2.598 1 33.69 227 GLY A CA 1
ATOM 1831 C C . GLY A 1 227 ? 5.133 24.625 -3.746 1 33.69 227 GLY A C 1
ATOM 1832 O O . GLY A 1 227 ? 4.754 24.391 -4.895 1 33.69 227 GLY A O 1
ATOM 1833 N N . ASN A 1 228 ? 6.199 25.547 -3.678 1 29.25 228 ASN A N 1
ATOM 1834 C CA . ASN A 1 228 ? 7.328 25.438 -4.598 1 29.25 228 ASN A CA 1
ATOM 1835 C C . ASN A 1 228 ? 7.543 24 -5.051 1 29.25 228 ASN A C 1
ATOM 1837 O O . ASN A 1 228 ? 8.039 23.156 -4.285 1 29.25 228 ASN A O 1
ATOM 1841 N N . ASN A 1 229 ? 6.68 23.547 -5.738 1 30.44 229 ASN A N 1
ATOM 1842 C CA . ASN A 1 229 ? 6.875 22.234 -6.344 1 30.44 229 ASN A CA 1
ATOM 1843 C C . ASN A 1 229 ? 8.219 22.141 -7.059 1 30.44 229 ASN A C 1
ATOM 1845 O O . ASN A 1 229 ? 8.383 22.688 -8.156 1 30.44 229 ASN A O 1
ATOM 1849 N N . GLU A 1 230 ? 9.336 22.375 -6.383 1 30.97 230 GLU A N 1
ATOM 1850 C CA . GLU A 1 230 ? 10.398 21.781 -7.184 1 30.97 230 GLU A CA 1
ATOM 1851 C C . GLU A 1 230 ? 9.906 20.562 -7.938 1 30.97 230 GLU A C 1
ATOM 1853 O O . GLU A 1 230 ? 9.148 19.75 -7.391 1 30.97 230 GLU A O 1
ATOM 1858 N N . LYS A 1 231 ? 9.906 20.672 -9.25 1 30.09 231 LYS A N 1
ATOM 1859 C CA . LYS A 1 231 ? 9.625 19.562 -10.164 1 30.09 231 LYS A CA 1
ATOM 1860 C C . LYS A 1 231 ? 9.93 18.219 -9.516 1 30.09 231 LYS A C 1
ATOM 1862 O O . LYS A 1 231 ? 11.086 17.922 -9.203 1 30.09 231 LYS A O 1
ATOM 1867 N N . LEU A 1 232 ? 9.148 17.781 -8.695 1 27.78 232 LEU A N 1
ATOM 1868 C CA . LEU A 1 232 ? 9.305 16.375 -8.375 1 27.78 232 LEU A CA 1
ATOM 1869 C C . LEU A 1 232 ? 9.859 15.602 -9.57 1 27.78 232 LEU A C 1
ATOM 1871 O O . LEU A 1 232 ? 9.555 15.93 -10.719 1 27.78 232 LEU A O 1
ATOM 1875 N N . VAL A 1 233 ? 11 15.07 -9.391 1 27.95 233 VAL A N 1
ATOM 1876 C CA . VAL A 1 233 ? 11.602 14.25 -10.43 1 27.95 233 VAL A CA 1
ATOM 1877 C C . VAL A 1 233 ? 10.5 13.578 -11.258 1 27.95 233 VAL A C 1
ATOM 1879 O O . VAL A 1 233 ? 9.688 12.82 -10.719 1 27.95 233 VAL A O 1
ATOM 1882 N N . ASP A 1 234 ? 10 14.203 -12.242 1 27.84 234 ASP A N 1
ATOM 1883 C CA . ASP A 1 234 ? 9.156 13.641 -13.289 1 27.84 234 ASP A CA 1
ATOM 1884 C C . ASP A 1 234 ? 9.453 12.156 -13.492 1 27.84 234 ASP A C 1
ATOM 1886 O O . ASP A 1 234 ? 10.602 11.727 -13.406 1 27.84 234 ASP A O 1
ATOM 1890 N N . ASP A 1 235 ? 8.508 11.359 -13.273 1 33.72 235 ASP A N 1
ATOM 1891 C CA . ASP A 1 235 ? 8.445 9.977 -13.734 1 33.72 235 ASP A CA 1
ATOM 1892 C C . ASP A 1 235 ? 9.094 9.828 -15.109 1 33.72 235 ASP A C 1
ATOM 1894 O O . ASP A 1 235 ? 8.406 9.828 -16.125 1 33.72 235 ASP A O 1
ATOM 1898 N N . ASP A 1 236 ? 10.133 10.461 -15.297 1 36.41 236 ASP A N 1
ATOM 1899 C CA . ASP A 1 236 ? 10.789 10.305 -16.594 1 36.41 236 ASP A CA 1
ATOM 1900 C C . ASP A 1 236 ? 10.875 8.836 -17 1 36.41 236 ASP A C 1
ATOM 1902 O O . ASP A 1 236 ? 11.039 8.523 -18.172 1 36.41 236 ASP A O 1
ATOM 1906 N N . TYR A 1 237 ? 11.078 8.062 -15.953 1 33.78 237 TYR A N 1
ATOM 1907 C CA . TYR A 1 237 ? 11.289 6.719 -16.484 1 33.78 237 TYR A CA 1
ATOM 1908 C C . TYR A 1 237 ? 10.07 6.234 -17.25 1 33.78 237 TYR A C 1
ATOM 1910 O O . TYR A 1 237 ? 10.188 5.395 -18.156 1 33.78 237 TYR A O 1
ATOM 1918 N N . MET A 1 238 ? 8.828 6.449 -16.656 1 36.69 238 MET A N 1
ATOM 1919 C CA . MET A 1 238 ? 7.707 6.016 -17.484 1 36.69 238 MET A CA 1
ATOM 1920 C C . MET A 1 238 ? 7.363 7.074 -18.531 1 36.69 238 MET A C 1
ATOM 1922 O O . MET A 1 238 ? 6.543 6.832 -19.406 1 36.69 238 MET A O 1
ATOM 1926 N N . ASP A 1 239 ? 7.668 8.312 -18.297 1 33.84 239 ASP A N 1
ATOM 1927 C CA . ASP A 1 239 ? 7.27 9.344 -19.25 1 33.84 239 ASP A CA 1
ATOM 1928 C C . ASP A 1 239 ? 8.234 9.398 -20.438 1 33.84 239 ASP A C 1
ATOM 1930 O O . ASP A 1 239 ? 8.992 10.359 -20.578 1 33.84 239 ASP A O 1
ATOM 1934 N N . ASP A 1 240 ? 8.992 8.484 -20.719 1 30.2 240 ASP A N 1
ATOM 1935 C CA . ASP A 1 240 ? 9.406 8.719 -22.094 1 30.2 240 ASP A CA 1
ATOM 1936 C C . ASP A 1 240 ? 8.203 9.008 -22.984 1 30.2 240 ASP A C 1
ATOM 1938 O O . ASP A 1 240 ? 7.379 8.125 -23.219 1 30.2 240 ASP A O 1
ATOM 1942 N N . GLU A 1 241 ? 7.621 10.188 -22.875 1 30.11 241 GLU A N 1
ATOM 1943 C CA . GLU A 1 241 ? 6.629 10.703 -23.812 1 30.11 241 GLU A CA 1
ATOM 1944 C C . GLU A 1 241 ? 6.992 10.344 -25.25 1 30.11 241 GLU A C 1
ATOM 1946 O O . GLU A 1 241 ? 7.898 10.945 -25.828 1 30.11 241 GLU A O 1
ATOM 1951 N N . GLY A 1 242 ? 7.18 9.188 -25.703 1 26.36 242 GLY A N 1
ATOM 1952 C CA . GLY A 1 242 ? 6.859 9.172 -27.109 1 26.36 242 GLY A CA 1
ATOM 1953 C C . GLY A 1 242 ? 5.445 9.641 -27.406 1 26.36 242 GLY A C 1
ATOM 1954 O O . GLY A 1 242 ? 4.477 9.016 -26.984 1 26.36 242 GLY A O 1
ATOM 1955 N N . ASP A 1 243 ? 5.148 10.953 -27.453 1 28.81 243 ASP A N 1
ATOM 1956 C CA . ASP A 1 243 ? 3.93 11.562 -27.984 1 28.81 243 ASP A CA 1
ATOM 1957 C C . ASP A 1 243 ? 3.418 10.789 -29.203 1 28.81 243 ASP A C 1
ATOM 1959 O O . ASP A 1 243 ? 3.488 11.281 -30.328 1 28.81 243 ASP A O 1
ATOM 1963 N N . GLN A 1 244 ? 3.678 9.523 -29.484 1 24.22 244 GLN A N 1
ATOM 1964 C CA . GLN A 1 244 ? 2.898 9.195 -30.672 1 24.22 244 GLN A CA 1
ATOM 1965 C C . GLN A 1 244 ? 1.404 9.18 -30.359 1 24.22 244 GLN A C 1
ATOM 1967 O O . GLN A 1 244 ? 0.969 8.531 -29.406 1 24.22 244 GLN A O 1
ATOM 1972 N N . ASP A 1 245 ? 0.642 10.266 -30.688 1 28.84 245 ASP A N 1
ATOM 1973 C CA . ASP A 1 245 ? -0.805 10.391 -30.844 1 28.84 245 ASP A CA 1
ATOM 1974 C C . ASP A 1 245 ? -1.394 9.141 -31.5 1 28.84 245 ASP A C 1
ATOM 1976 O O . ASP A 1 245 ? -1.543 9.078 -32.719 1 28.84 245 ASP A O 1
ATOM 1980 N N . GLU A 1 246 ? -0.861 7.914 -31.422 1 26.27 246 GLU A N 1
ATOM 1981 C CA . GLU A 1 246 ? -1.727 7.035 -32.188 1 26.27 246 GLU A CA 1
ATOM 1982 C C . GLU A 1 246 ? -3.102 6.898 -31.547 1 26.27 246 GLU A C 1
ATOM 1984 O O . GLU A 1 246 ? -3.207 6.629 -30.344 1 26.27 246 GLU A O 1
ATOM 1989 N N . ASP A 1 247 ? -4.172 7.539 -32.094 1 26.55 247 ASP A N 1
ATOM 1990 C CA . ASP A 1 247 ? -5.617 7.352 -32.062 1 26.55 247 ASP A CA 1
ATOM 1991 C C . ASP A 1 247 ? -5.977 5.867 -32.031 1 26.55 247 ASP A C 1
ATOM 1993 O O . ASP A 1 247 ? -6.457 5.32 -33.031 1 26.55 247 ASP A O 1
ATOM 1997 N N . GLU A 1 248 ? -5.129 4.902 -31.625 1 25.48 248 GLU A N 1
ATOM 1998 C CA . GLU A 1 248 ? -5.797 3.629 -31.875 1 25.48 248 GLU A CA 1
ATOM 1999 C C . GLU A 1 248 ? -7.055 3.492 -31.016 1 25.48 248 GLU A C 1
ATOM 2001 O O . GLU A 1 248 ? -7.066 3.889 -29.859 1 25.48 248 GLU A O 1
ATOM 2006 N N . GLU A 1 249 ? -8.258 3.346 -31.609 1 26.08 249 GLU A N 1
ATOM 2007 C CA . GLU A 1 249 ? -9.586 2.834 -31.281 1 26.08 249 GLU A CA 1
ATOM 2008 C C . GLU A 1 249 ? -9.492 1.567 -30.438 1 26.08 249 GLU A C 1
ATOM 2010 O O . GLU A 1 249 ? -9.141 0.5 -30.938 1 26.08 249 GLU A O 1
ATOM 2015 N N . GLU A 1 250 ? -8.812 1.571 -29.297 1 27.56 250 GLU A N 1
ATOM 2016 C CA . GLU A 1 250 ? -8.82 0.29 -28.594 1 27.56 250 GLU A CA 1
ATOM 2017 C C . GLU A 1 250 ? -10.25 -0.146 -28.266 1 27.56 250 GLU A C 1
ATOM 2019 O O . GLU A 1 250 ? -11.016 0.621 -27.688 1 27.56 250 GLU A O 1
ATOM 2024 N N . GLU A 1 251 ? -10.773 -1.094 -29.047 1 25.34 251 GLU A N 1
ATOM 2025 C CA . GLU A 1 251 ? -11.859 -2.018 -28.734 1 25.34 251 GLU A CA 1
ATOM 2026 C C . GLU A 1 251 ? -11.734 -2.559 -27.312 1 25.34 251 GLU A C 1
ATOM 2028 O O . GLU A 1 251 ? -10.703 -3.135 -26.953 1 25.34 251 GLU A O 1
ATOM 2033 N N . ASP A 1 252 ? -12.273 -1.94 -26.359 1 27.41 252 ASP A N 1
ATOM 2034 C CA . ASP A 1 252 ? -12.594 -2.43 -25.016 1 27.41 252 ASP A CA 1
ATOM 2035 C C . ASP A 1 252 ? -13.078 -3.877 -25.062 1 27.41 252 ASP A C 1
ATOM 2037 O O . ASP A 1 252 ? -14.234 -4.141 -25.391 1 27.41 252 ASP A O 1
ATOM 2041 N N . GLU A 1 253 ? -12.414 -4.867 -25.719 1 25.75 253 GLU A N 1
ATOM 2042 C CA . GLU A 1 253 ? -12.922 -6.223 -25.516 1 25.75 253 GLU A CA 1
ATOM 2043 C C . GLU A 1 253 ? -13.172 -6.508 -24.047 1 25.75 253 GLU A C 1
ATOM 2045 O O . GLU A 1 253 ? -12.5 -5.949 -23.172 1 25.75 253 GLU A O 1
ATOM 2050 N N . ASP A 1 254 ? -14.445 -7.262 -23.766 1 24.81 254 ASP A N 1
ATOM 2051 C CA . ASP A 1 254 ? -15.102 -7.957 -22.672 1 24.81 254 ASP A CA 1
ATOM 2052 C C . ASP A 1 254 ? -14.117 -8.852 -21.922 1 24.81 254 ASP A C 1
ATOM 2054 O O . ASP A 1 254 ? -13.562 -9.789 -22.484 1 24.81 254 ASP A O 1
ATOM 2058 N N . TYR A 1 255 ? -13.258 -8.43 -21.203 1 22.14 255 TYR A N 1
ATOM 2059 C CA . TYR A 1 255 ? -12.781 -9.43 -20.25 1 22.14 255 TYR A CA 1
ATOM 2060 C C . TYR A 1 255 ? -13.922 -10.312 -19.766 1 22.14 255 TYR A C 1
ATOM 2062 O O . TYR A 1 255 ? -14.695 -9.914 -18.891 1 22.14 255 TYR A O 1
ATOM 2070 N N . TYR A 1 256 ? -14.859 -10.922 -20.688 1 21.34 256 TYR A N 1
ATOM 2071 C CA . TYR A 1 256 ? -15.359 -12.25 -20.359 1 21.34 256 TYR A CA 1
ATOM 2072 C C . TYR A 1 256 ? -14.211 -13.219 -20.094 1 21.34 256 TYR A C 1
ATOM 2074 O O . TYR A 1 256 ? -13.188 -13.172 -20.781 1 21.34 256 TYR A O 1
ATOM 2082 N N . MET B 1 1 ? 3.271 41.656 11.32 1 22.41 1 MET B N 1
ATOM 2083 C CA . MET B 1 1 ? 3.479 40.406 10.609 1 22.41 1 MET B CA 1
ATOM 2084 C C . MET B 1 1 ? 4.297 39.438 11.445 1 22.41 1 MET B C 1
ATOM 2086 O O . MET B 1 1 ? 5.477 39.656 11.711 1 22.41 1 MET B O 1
ATOM 2090 N N . GLN B 1 2 ? 3.729 38.75 12.453 1 30.02 2 GLN B N 1
ATOM 2091 C CA . GLN B 1 2 ? 4.531 38.125 13.492 1 30.02 2 GLN B CA 1
ATOM 2092 C C . GLN B 1 2 ? 5.406 37 12.898 1 30.02 2 GLN B C 1
ATOM 2094 O O . GLN B 1 2 ? 5.008 36.344 11.945 1 30.02 2 GLN B O 1
ATOM 2099 N N . GLY B 1 3 ? 6.754 36.906 13.133 1 28.67 3 GLY B N 1
ATOM 2100 C CA . GLY B 1 3 ? 7.836 36.031 12.695 1 28.67 3 GLY B CA 1
ATOM 2101 C C . GLY B 1 3 ? 7.551 34.562 12.906 1 28.67 3 GLY B C 1
ATOM 2102 O O . GLY B 1 3 ? 6.637 34.219 13.656 1 28.67 3 GLY B O 1
ATOM 2103 N N . PRO B 1 4 ? 7.918 33.656 11.977 1 38.44 4 PRO B N 1
ATOM 2104 C CA . PRO B 1 4 ? 7.746 32.219 12.078 1 38.44 4 PRO B CA 1
ATOM 2105 C C . PRO B 1 4 ? 8.203 31.656 13.422 1 38.44 4 PRO B C 1
ATOM 2107 O O . PRO B 1 4 ? 9.234 32.062 13.953 1 38.44 4 PRO B O 1
ATOM 2110 N N . ASN B 1 5 ? 7.336 31.375 14.391 1 32.34 5 ASN B N 1
ATOM 2111 C CA . ASN B 1 5 ? 7.742 30.828 15.672 1 32.34 5 ASN B CA 1
ATOM 2112 C C . ASN B 1 5 ? 8.523 29.531 15.5 1 32.34 5 ASN B C 1
ATOM 2114 O O . ASN B 1 5 ? 7.977 28.516 15.047 1 32.34 5 ASN B O 1
ATOM 2118 N N . ARG B 1 6 ? 9.805 29.625 15.234 1 37.69 6 ARG B N 1
ATOM 2119 C CA . ARG B 1 6 ? 10.781 28.531 15.25 1 37.69 6 ARG B CA 1
ATOM 2120 C C . ARG B 1 6 ? 10.836 27.875 16.625 1 37.69 6 ARG B C 1
ATOM 2122 O O . ARG B 1 6 ? 11.266 28.484 17.594 1 37.69 6 ARG B O 1
ATOM 2129 N N . SER B 1 7 ? 9.852 27.047 16.953 1 33.12 7 SER B N 1
ATOM 2130 C CA . SER B 1 7 ? 10.141 26.328 18.188 1 33.12 7 SER B CA 1
ATOM 2131 C C . SER B 1 7 ? 11.172 25.234 17.969 1 33.12 7 SER B C 1
ATOM 2133 O O . SER B 1 7 ? 10.953 24.312 17.172 1 33.12 7 SER B O 1
ATOM 2135 N N . VAL B 1 8 ? 12.438 25.609 18.078 1 34.56 8 VAL B N 1
ATOM 2136 C CA . VAL B 1 8 ? 13.547 24.656 18.094 1 34.56 8 VAL B CA 1
ATOM 2137 C C . VAL B 1 8 ? 13.367 23.672 19.25 1 34.56 8 VAL B C 1
ATOM 2139 O O . VAL B 1 8 ? 13.406 24.062 20.422 1 34.56 8 VAL B O 1
ATOM 2142 N N . ILE B 1 9 ? 12.555 22.75 19.094 1 33.44 9 ILE B N 1
ATOM 2143 C CA . ILE B 1 9 ? 12.656 21.688 20.094 1 33.44 9 ILE B CA 1
ATOM 2144 C C . ILE B 1 9 ? 13.984 20.953 19.922 1 33.44 9 ILE B C 1
ATOM 2146 O O . ILE B 1 9 ? 14.242 20.375 18.859 1 33.44 9 ILE B O 1
ATOM 2150 N N . MET B 1 10 ? 15.016 21.422 20.656 1 35.91 10 MET B N 1
ATOM 2151 C CA . MET B 1 10 ? 16.312 20.734 20.688 1 35.91 10 MET B CA 1
ATOM 2152 C C . MET B 1 10 ? 16.172 19.312 21.219 1 35.91 10 MET B C 1
ATOM 2154 O O . MET B 1 10 ? 15.883 19.125 22.406 1 35.91 10 MET B O 1
ATOM 2158 N N . LEU B 1 11 ? 15.602 18.5 20.391 1 39.22 11 LEU B N 1
ATOM 2159 C CA . LEU B 1 11 ? 15.594 17.125 20.859 1 39.22 11 LEU B CA 1
ATOM 2160 C C . LEU B 1 11 ? 17.016 16.562 20.891 1 39.22 11 LEU B C 1
ATOM 2162 O O . LEU B 1 11 ? 17.828 16.875 20.031 1 39.22 11 LEU B O 1
ATOM 2166 N N . LYS B 1 12 ? 17.469 16.219 22.062 1 39.31 12 LYS B N 1
ATOM 2167 C CA . LYS B 1 12 ? 18.797 15.641 22.25 1 39.31 12 LYS B CA 1
ATOM 2168 C C . LYS B 1 12 ? 19 14.406 21.375 1 39.31 12 LYS B C 1
ATOM 2170 O O . LYS B 1 12 ? 18.375 13.375 21.594 1 39.31 12 LYS B O 1
ATOM 2175 N N . SER B 1 13 ? 18.766 14.516 20.078 1 43.84 13 SER B N 1
ATOM 2176 C CA . SER B 1 13 ? 19.203 13.375 19.281 1 43.84 13 SER B CA 1
ATOM 2177 C C . SER B 1 13 ? 20.688 13.102 19.5 1 43.84 13 SER B C 1
ATOM 2179 O O . SER B 1 13 ? 21.438 13.984 19.938 1 43.84 13 SER B O 1
ATOM 2181 N N . VAL B 1 14 ? 21.078 11.797 19.469 1 45.19 14 VAL B N 1
ATOM 2182 C CA . VAL B 1 14 ? 22.5 11.469 19.562 1 45.19 14 VAL B CA 1
ATOM 2183 C C . VAL B 1 14 ? 23.266 12.164 18.453 1 45.19 14 VAL B C 1
ATOM 2185 O O . VAL B 1 14 ? 23.047 11.891 17.266 1 45.19 14 VAL B O 1
ATOM 2188 N N . GLY B 1 15 ? 23.75 13.328 18.703 1 55.38 15 GLY B N 1
ATOM 2189 C CA . GLY B 1 15 ? 24.812 14.07 18.047 1 55.38 15 GLY B CA 1
ATOM 2190 C C . GLY B 1 15 ? 24.344 15.375 17.453 1 55.38 15 GLY B C 1
ATOM 2191 O O . GLY B 1 15 ? 25.047 16.391 17.484 1 55.38 15 GLY B O 1
ATOM 2192 N N . PHE B 1 16 ? 23.266 15.336 16.531 1 62.91 16 PHE B N 1
ATOM 2193 C CA . PHE B 1 16 ? 22.875 16.609 15.945 1 62.91 16 PHE B CA 1
ATOM 2194 C C . PHE B 1 16 ? 21.547 17.094 16.531 1 62.91 16 PHE B C 1
ATOM 2196 O O . PHE B 1 16 ? 20.672 16.297 16.844 1 62.91 16 PHE B O 1
ATOM 2203 N N . PRO B 1 17 ? 21.5 18.359 16.859 1 75.06 17 PRO B N 1
ATOM 2204 C CA . PRO B 1 17 ? 20.219 18.891 17.328 1 75.06 17 PRO B CA 1
ATOM 2205 C C . PRO B 1 17 ? 19.109 18.797 16.281 1 75.06 17 PRO B C 1
ATOM 2207 O O . PRO B 1 17 ? 19.375 18.906 15.086 1 75.06 17 PRO B O 1
ATOM 2210 N N . LEU B 1 18 ? 17.922 18.422 16.703 1 78.19 18 LEU B N 1
ATOM 2211 C CA . LEU B 1 18 ? 16.75 18.391 15.836 1 78.19 18 LEU B CA 1
ATOM 2212 C C . LEU B 1 18 ? 16.109 19.781 15.742 1 78.19 18 LEU B C 1
ATOM 2214 O O . LEU B 1 18 ? 15.797 20.391 16.766 1 78.19 18 LEU B O 1
ATOM 2218 N N . GLU B 1 19 ? 16.031 20.375 14.539 1 81.81 19 GLU B N 1
ATOM 2219 C CA . GLU B 1 19 ? 15.344 21.641 14.289 1 81.81 19 GLU B CA 1
ATOM 2220 C C . GLU B 1 19 ? 13.961 21.406 13.68 1 81.81 19 GLU B C 1
ATOM 2222 O O . GLU B 1 19 ? 13.828 20.672 12.695 1 81.81 19 GLU B O 1
ATOM 2227 N N . VAL B 1 20 ? 12.969 21.891 14.32 1 80.06 20 VAL B N 1
ATOM 2228 C CA . VAL B 1 20 ? 11.609 21.766 13.805 1 80.06 20 VAL B CA 1
ATOM 2229 C C . VAL B 1 20 ? 11.055 23.141 13.469 1 80.06 20 VAL B C 1
ATOM 2231 O O . VAL B 1 20 ? 11.156 24.078 14.266 1 80.06 20 VAL B O 1
ATOM 2234 N N . ASN B 1 21 ? 10.609 23.312 12.297 1 82.06 21 ASN B N 1
ATOM 2235 C CA . ASN B 1 21 ? 9.961 24.531 11.859 1 82.06 21 ASN B CA 1
ATOM 2236 C C . ASN B 1 21 ? 8.547 24.281 11.344 1 82.06 21 ASN B C 1
ATOM 2238 O O . ASN B 1 21 ? 8.328 23.328 10.586 1 82.06 21 ASN B O 1
ATOM 2242 N N . THR B 1 22 ? 7.598 25 11.82 1 83.25 22 THR B N 1
ATOM 2243 C CA . THR B 1 22 ? 6.215 24.891 11.367 1 83.25 22 THR B CA 1
ATOM 2244 C C . THR B 1 22 ? 5.742 26.219 10.766 1 83.25 22 THR B C 1
ATOM 2246 O O . THR B 1 22 ? 5.945 27.281 11.359 1 83.25 22 THR B O 1
ATOM 2249 N N . THR B 1 23 ? 5.262 26.156 9.633 1 86.69 23 THR B N 1
ATOM 2250 C CA . THR B 1 23 ? 4.684 27.328 9 1 86.69 23 THR B CA 1
ATOM 2251 C C . THR B 1 23 ? 3.256 27.047 8.531 1 86.69 23 THR B C 1
ATOM 2253 O O . THR B 1 23 ? 2.885 25.906 8.312 1 86.69 23 THR B O 1
ATOM 2256 N N . MET B 1 24 ? 2.459 28.062 8.523 1 88.31 24 MET B N 1
ATOM 2257 C CA . MET B 1 24 ? 1.093 27.969 8.016 1 88.31 24 MET B CA 1
ATOM 2258 C C . MET B 1 24 ? 0.787 29.109 7.055 1 88.31 24 MET B C 1
ATOM 2260 O O . MET B 1 24 ? 1.108 30.266 7.34 1 88.31 24 MET B O 1
ATOM 2264 N N . HIS B 1 25 ? 0.286 28.734 5.965 1 91.12 25 HIS B N 1
ATOM 2265 C CA . HIS B 1 25 ? -0.132 29.703 4.969 1 91.12 25 HIS B CA 1
ATOM 2266 C C . HIS B 1 25 ? -1.594 29.516 4.578 1 91.12 25 HIS B C 1
ATOM 2268 O O . HIS B 1 25 ? -2.041 28.375 4.395 1 91.12 25 HIS B O 1
ATOM 2274 N N . LYS B 1 26 ? -2.27 30.641 4.617 1 90.81 26 LYS B N 1
ATOM 2275 C CA . LYS B 1 26 ? -3.658 30.625 4.172 1 90.81 26 LYS B CA 1
ATOM 2276 C C . LYS B 1 26 ? -3.883 31.594 3.014 1 90.81 26 LYS B C 1
ATOM 2278 O O . LYS B 1 26 ? -3.273 32.656 2.967 1 90.81 26 LYS B O 1
ATOM 2283 N N . GLY B 1 27 ? -4.688 31.062 2.088 1 89.88 27 GLY B N 1
ATOM 2284 C CA . GLY B 1 27 ? -5.031 31.906 0.964 1 89.88 27 GLY B CA 1
ATOM 2285 C C . GLY B 1 27 ? -6.402 31.609 0.389 1 89.88 27 GLY B C 1
ATOM 2286 O O . GLY B 1 27 ? -6.969 30.547 0.636 1 89.88 27 GLY B O 1
ATOM 2287 N N . THR B 1 28 ? -6.957 32.625 -0.227 1 88.81 28 THR B N 1
ATOM 2288 C CA . THR B 1 28 ? -8.227 32.469 -0.925 1 88.81 28 THR B CA 1
ATOM 2289 C C . THR B 1 28 ? -8.172 33.125 -2.301 1 88.81 28 THR B C 1
ATOM 2291 O O . THR B 1 28 ? -7.668 34.25 -2.438 1 88.81 28 THR B O 1
ATOM 2294 N N . ASP B 1 29 ? -8.523 32.375 -3.24 1 86.12 29 ASP B N 1
ATOM 2295 C CA . ASP B 1 29 ? -8.672 32.969 -4.578 1 86.12 29 ASP B CA 1
ATOM 2296 C C . ASP B 1 29 ? -9.969 33.75 -4.695 1 86.12 29 ASP B C 1
ATOM 2298 O O . ASP B 1 29 ? -11.055 33.188 -4.711 1 86.12 29 ASP B O 1
ATOM 2302 N N . ASN B 1 30 ? -9.828 35 -4.926 1 84.5 30 ASN B N 1
ATOM 2303 C CA . ASN B 1 30 ? -10.984 35.875 -4.91 1 84.5 30 ASN B CA 1
ATOM 2304 C C . ASN B 1 30 ? -11.891 35.625 -6.117 1 84.5 30 ASN B C 1
ATOM 2306 O O . ASN B 1 30 ? -13.094 35.875 -6.055 1 84.5 30 ASN B O 1
ATOM 2310 N N . LYS B 1 31 ? -11.305 35.219 -7.168 1 83.06 31 LYS B N 1
ATOM 2311 C CA . LYS B 1 31 ? -12.094 35 -8.383 1 83.06 31 LYS B CA 1
ATOM 2312 C C . LYS B 1 31 ? -12.969 33.75 -8.258 1 83.06 31 LYS B C 1
ATOM 2314 O O . LYS B 1 31 ? -14.133 33.781 -8.664 1 83.06 31 LYS B O 1
ATOM 2319 N N . THR B 1 32 ? -12.484 32.781 -7.617 1 82.88 32 THR B N 1
ATOM 2320 C CA . THR B 1 32 ? -13.203 31.516 -7.609 1 82.88 32 THR B CA 1
ATOM 2321 C C . THR B 1 32 ? -13.789 31.234 -6.23 1 82.88 32 THR B C 1
ATOM 2323 O O . THR B 1 32 ? -14.688 30.406 -6.09 1 82.88 32 THR B O 1
ATOM 2326 N N . GLY B 1 33 ? -13.32 31.891 -5.215 1 86.44 33 GLY B N 1
ATOM 2327 C CA . GLY B 1 33 ? -13.742 31.656 -3.846 1 86.44 33 GLY B CA 1
ATOM 2328 C C . GLY B 1 33 ? -13.094 30.422 -3.227 1 86.44 33 GLY B C 1
ATOM 2329 O O . GLY B 1 33 ? -13.453 30.016 -2.117 1 86.44 33 GLY B O 1
ATOM 2330 N N . VAL B 1 34 ? -12.164 29.859 -3.949 1 89.12 34 VAL B N 1
ATOM 2331 C CA . VAL B 1 34 ? -11.477 28.672 -3.443 1 89.12 34 VAL B CA 1
ATOM 2332 C C . VAL B 1 34 ? -10.414 29.078 -2.426 1 89.12 34 VAL B C 1
ATOM 2334 O O . VAL B 1 34 ? -9.617 29.984 -2.686 1 89.12 34 VAL B O 1
ATOM 2337 N N . PHE B 1 35 ? -10.5 28.469 -1.262 1 90.5 35 PHE B N 1
ATOM 2338 C CA . PHE B 1 35 ? -9.484 28.766 -0.261 1 90.5 35 PHE B CA 1
ATOM 2339 C C . PHE B 1 35 ? -8.492 27.609 -0.13 1 90.5 35 PHE B C 1
ATOM 2341 O O . PHE B 1 35 ? -8.789 26.484 -0.541 1 90.5 35 PHE B O 1
ATOM 2348 N N . SER B 1 36 ? -7.328 27.875 0.362 1 91 36 SER B N 1
ATOM 2349 C CA . SER B 1 36 ? -6.289 26.891 0.644 1 91 36 SER B CA 1
ATOM 2350 C C . SER B 1 36 ? -5.582 27.203 1.96 1 91 36 SER B C 1
ATOM 2352 O O . SER B 1 36 ? -5.309 28.359 2.27 1 91 36 SER B O 1
ATOM 2354 N N . VAL B 1 37 ? -5.453 26.188 2.748 1 90.56 37 VAL B N 1
ATOM 2355 C CA . VAL B 1 37 ? -4.652 26.266 3.965 1 90.56 37 VAL B CA 1
ATOM 2356 C C . VAL B 1 37 ? -3.506 25.266 3.891 1 90.56 37 VAL B C 1
ATOM 2358 O O . VAL B 1 37 ? -3.727 24.078 3.643 1 90.56 37 VAL B O 1
ATOM 2361 N N . ASN B 1 38 ? -2.314 25.719 4.035 1 92.38 38 ASN B N 1
ATOM 2362 C CA . ASN B 1 38 ? -1.138 24.859 3.994 1 92.38 38 ASN B CA 1
ATOM 2363 C C . ASN B 1 38 ? -0.347 24.922 5.297 1 92.38 38 ASN B C 1
ATOM 2365 O O . ASN B 1 38 ? 0.036 26 5.742 1 92.38 38 ASN B O 1
ATOM 2369 N N . ARG B 1 39 ? -0.232 23.828 5.871 1 89.19 39 ARG B N 1
ATOM 2370 C CA . ARG B 1 39 ? 0.642 23.688 7.031 1 89.19 39 ARG B CA 1
ATOM 2371 C C . ARG B 1 39 ? 1.895 22.891 6.684 1 89.19 39 ARG B C 1
ATOM 2373 O O . ARG B 1 39 ? 1.804 21.766 6.18 1 89.19 39 ARG B O 1
ATOM 2380 N N . CYS B 1 40 ? 2.979 23.5 6.934 1 89.75 40 CYS B N 1
ATOM 2381 C CA . CYS B 1 40 ? 4.242 22.844 6.621 1 89.75 40 CYS B CA 1
ATOM 2382 C C . CYS B 1 40 ? 5.102 22.688 7.871 1 89.75 40 CYS B C 1
ATOM 2384 O O . CYS B 1 40 ? 5.316 23.656 8.602 1 89.75 40 CYS B O 1
ATOM 2386 N N . MET B 1 41 ? 5.488 21.531 8.086 1 85.56 41 MET B N 1
ATOM 2387 C CA . MET B 1 41 ? 6.434 21.25 9.156 1 85.56 41 MET B CA 1
ATOM 2388 C C . MET B 1 41 ? 7.73 20.672 8.602 1 85.56 41 MET B C 1
ATOM 2390 O O . MET B 1 41 ? 7.703 19.75 7.789 1 85.56 41 MET B O 1
ATOM 2394 N N . THR B 1 42 ? 8.797 21.188 8.977 1 86.5 42 THR B N 1
ATOM 2395 C CA . THR B 1 42 ? 10.086 20.672 8.539 1 86.5 42 THR B CA 1
ATOM 2396 C C . THR B 1 42 ? 10.93 20.234 9.734 1 86.5 42 THR B C 1
ATOM 2398 O O . THR B 1 42 ? 10.922 20.891 10.773 1 86.5 42 THR B O 1
ATOM 2401 N N . TYR B 1 43 ? 11.57 19.125 9.5 1 81.62 43 TYR B N 1
ATOM 2402 C CA . TYR B 1 43 ? 12.516 18.578 10.469 1 81.62 43 TYR B CA 1
ATOM 2403 C C . TYR B 1 43 ? 13.898 18.438 9.852 1 81.62 43 TYR B C 1
ATOM 2405 O O . TYR B 1 43 ? 14.039 17.891 8.75 1 81.62 43 TYR B O 1
ATOM 2413 N N . THR B 1 44 ? 14.859 18.922 10.586 1 83.62 44 THR B N 1
ATOM 2414 C CA . THR B 1 44 ? 16.234 18.766 10.125 1 83.62 44 THR B CA 1
ATOM 2415 C C . THR B 1 44 ? 17.109 18.156 11.219 1 83.62 44 THR B C 1
ATOM 2417 O O . THR B 1 44 ? 17.094 18.625 12.359 1 83.62 44 THR B O 1
ATOM 2420 N N . LEU B 1 45 ? 17.688 17.094 10.883 1 82.75 45 LEU B N 1
ATOM 2421 C CA . LEU B 1 45 ? 18.641 16.391 11.734 1 82.75 45 LEU B CA 1
ATOM 2422 C C . LEU B 1 45 ? 19.938 16.094 10.984 1 82.75 45 LEU B C 1
ATOM 2424 O O . LEU B 1 45 ? 20.031 15.078 10.289 1 82.75 45 LEU B O 1
ATOM 2428 N N . GLY B 1 46 ? 20.969 16.875 11.242 1 79.75 46 GLY B N 1
ATOM 2429 C CA . GLY B 1 46 ? 22.172 16.734 10.445 1 79.75 46 GLY B CA 1
ATOM 2430 C C . GLY B 1 46 ? 21.922 16.891 8.953 1 79.75 46 GLY B C 1
ATOM 2431 O O . GLY B 1 46 ? 21.422 17.938 8.508 1 79.75 46 GLY B O 1
ATOM 2432 N N . ARG B 1 47 ? 22.188 15.781 8.203 1 77.25 47 ARG B N 1
ATOM 2433 C CA . ARG B 1 47 ? 22 15.844 6.758 1 77.25 47 ARG B CA 1
ATOM 2434 C C . ARG B 1 47 ? 20.609 15.367 6.363 1 77.25 47 ARG B C 1
ATOM 2436 O O . ARG B 1 47 ? 20.234 15.43 5.191 1 77.25 47 ARG B O 1
ATOM 2443 N N . ARG B 1 48 ? 19.938 15.047 7.348 1 84.12 48 ARG B N 1
ATOM 2444 C CA . ARG B 1 48 ? 18.594 14.547 7.074 1 84.12 48 ARG B CA 1
ATOM 2445 C C . ARG B 1 48 ? 17.562 15.672 7.125 1 84.12 48 ARG B C 1
ATOM 2447 O O . ARG B 1 48 ? 17.578 16.484 8.047 1 84.12 48 ARG B O 1
ATOM 2454 N N . PHE B 1 49 ? 16.797 15.719 6.086 1 88.5 49 PHE B N 1
ATOM 2455 C CA . PHE B 1 49 ? 15.727 16.703 5.98 1 88.5 49 PHE B CA 1
ATOM 2456 C C . PHE B 1 49 ? 14.383 16.031 5.723 1 88.5 49 PHE B C 1
ATOM 2458 O O . PHE B 1 49 ? 14.273 15.172 4.844 1 88.5 49 PHE B O 1
ATOM 2465 N N . VAL B 1 50 ? 13.453 16.406 6.57 1 87.31 50 VAL B N 1
ATOM 2466 C CA . VAL B 1 50 ? 12.102 15.875 6.391 1 87.31 50 VAL B CA 1
ATOM 2467 C C . VAL B 1 50 ? 11.094 17.016 6.344 1 87.31 50 VAL B C 1
ATOM 2469 O O . VAL B 1 50 ? 11.188 17.969 7.129 1 87.31 50 VAL B O 1
ATOM 2472 N N . SER B 1 51 ? 10.234 16.969 5.422 1 89.62 51 SER B N 1
ATOM 2473 C CA . SER B 1 51 ? 9.148 17.938 5.352 1 89.62 51 SER B CA 1
ATOM 2474 C C . SER B 1 51 ? 7.785 17.25 5.344 1 89.62 51 SER B C 1
ATOM 2476 O O . SER B 1 51 ? 7.594 16.25 4.637 1 89.62 51 SER B O 1
ATOM 2478 N N . LEU B 1 52 ? 6.918 17.672 6.141 1 89.94 52 LEU B N 1
ATOM 2479 C CA . LEU B 1 52 ? 5.508 17.297 6.152 1 89.94 52 LEU B CA 1
ATOM 2480 C C . LEU B 1 52 ? 4.621 18.469 5.75 1 89.94 52 LEU B C 1
ATOM 2482 O O . LEU B 1 52 ? 4.613 19.5 6.418 1 89.94 52 LEU B O 1
ATOM 2486 N N . ASN B 1 53 ? 3.939 18.266 4.68 1 92.69 53 ASN B N 1
ATOM 2487 C CA . ASN B 1 53 ? 3.039 19.297 4.18 1 92.69 53 ASN B CA 1
ATOM 2488 C C . ASN B 1 53 ? 1.591 18.812 4.156 1 92.69 53 ASN B C 1
ATOM 2490 O O . ASN B 1 53 ? 1.292 17.766 3.59 1 92.69 53 ASN B O 1
ATOM 2494 N N . ILE B 1 54 ? 0.799 19.547 4.781 1 91.25 54 ILE B N 1
ATOM 2495 C CA . ILE B 1 54 ? -0.635 19.281 4.758 1 91.25 54 ILE B CA 1
ATOM 2496 C C . ILE B 1 54 ? -1.366 20.438 4.078 1 91.25 54 ILE B C 1
ATOM 2498 O O . ILE B 1 54 ? -1.304 21.578 4.543 1 91.25 54 ILE B O 1
ATOM 2502 N N . THR B 1 55 ? -2.037 20.141 3.055 1 92.44 55 THR B N 1
ATOM 2503 C CA . THR B 1 55 ? -2.764 21.172 2.314 1 92.44 55 THR B CA 1
ATOM 2504 C C . THR B 1 55 ? -4.258 20.859 2.285 1 92.44 55 THR B C 1
ATOM 2506 O O . THR B 1 55 ? -4.664 19.781 1.842 1 92.44 55 THR B O 1
ATOM 2509 N N . LEU B 1 56 ? -5.004 21.812 2.729 1 92.31 56 LEU B N 1
ATOM 2510 C CA . LEU B 1 56 ? -6.457 21.75 2.645 1 92.31 56 LEU B CA 1
ATOM 2511 C C . LEU B 1 56 ? -6.988 22.719 1.593 1 92.31 56 LEU B C 1
ATOM 2513 O O . LEU B 1 56 ? -6.562 23.875 1.535 1 92.31 56 LEU B O 1
ATOM 2517 N N . THR B 1 57 ? -7.812 22.234 0.786 1 92.19 57 THR B N 1
ATOM 2518 C CA . THR B 1 57 ? -8.469 23.094 -0.188 1 92.19 57 THR B CA 1
ATOM 2519 C C . THR B 1 57 ? -9.984 22.906 -0.146 1 92.19 57 THR B C 1
ATOM 2521 O O . THR B 1 57 ? -10.469 21.797 0.024 1 92.19 57 THR B O 1
ATOM 2524 N N . GLY B 1 58 ? -10.641 24.062 -0.316 1 90.5 58 GLY B N 1
ATOM 2525 C CA . GLY B 1 58 ? -12.094 24 -0.263 1 90.5 58 GLY B CA 1
ATOM 2526 C C . GLY B 1 58 ? -12.758 25.25 -0.821 1 90.5 58 GLY B C 1
ATOM 2527 O O . GLY B 1 58 ? -12.094 26.125 -1.387 1 90.5 58 GLY B O 1
ATOM 2528 N N . LYS B 1 59 ? -14.07 25.234 -0.706 1 87.88 59 LYS B N 1
ATOM 2529 C CA . LYS B 1 59 ? -14.906 26.344 -1.124 1 87.88 59 LYS B CA 1
ATOM 2530 C C . LYS B 1 59 ? -16.109 26.516 -0.195 1 87.88 59 LYS B C 1
ATOM 2532 O O . LYS B 1 59 ? -16.625 25.547 0.335 1 87.88 59 LYS B O 1
ATOM 2537 N N . ALA B 1 60 ? -16.484 27.875 -0.117 1 83.44 60 ALA B N 1
ATOM 2538 C CA . ALA B 1 60 ? -17.641 28.219 0.699 1 83.44 60 ALA B CA 1
ATOM 2539 C C . ALA B 1 60 ? -17.547 27.562 2.078 1 83.44 60 ALA B C 1
ATOM 2541 O O . ALA B 1 60 ? -18.484 26.906 2.527 1 83.44 60 ALA B O 1
ATOM 2542 N N . ASP B 1 61 ? -16.328 27.5 2.725 1 80.31 61 ASP B N 1
ATOM 2543 C CA . ASP B 1 61 ? -16.016 27.078 4.086 1 80.31 61 ASP B CA 1
ATOM 2544 C C . ASP B 1 61 ? -16.094 25.562 4.227 1 80.31 61 ASP B C 1
ATOM 2546 O O . ASP B 1 61 ? -16.281 25.031 5.324 1 80.31 61 ASP B O 1
ATOM 2550 N N . ARG B 1 62 ? -16.141 24.953 3.074 1 86.81 62 ARG B N 1
ATOM 2551 C CA . ARG B 1 62 ? -16.125 23.484 3.076 1 86.81 62 ARG B CA 1
ATOM 2552 C C . ARG B 1 62 ? -14.805 22.953 2.514 1 86.81 62 ARG B C 1
ATOM 2554 O O . ARG B 1 62 ? -14.414 23.312 1.396 1 86.81 62 ARG B O 1
ATOM 2561 N N . VAL B 1 63 ? -14.172 22.141 3.312 1 90.25 63 VAL B N 1
ATOM 2562 C CA . VAL B 1 63 ? -12.953 21.484 2.82 1 90.25 63 VAL B CA 1
ATOM 2563 C C . VAL B 1 63 ? -13.32 20.312 1.91 1 90.25 63 VAL B C 1
ATOM 2565 O O . VAL B 1 63 ? -14.094 19.438 2.301 1 90.25 63 VAL B O 1
ATOM 2568 N N . ASN B 1 64 ? -12.711 20.281 0.704 1 89.94 64 ASN B N 1
ATOM 2569 C CA . ASN B 1 64 ? -13.047 19.266 -0.283 1 89.94 64 ASN B CA 1
ATOM 2570 C C . ASN B 1 64 ? -11.852 18.359 -0.589 1 89.94 64 ASN B C 1
ATOM 2572 O O . ASN B 1 64 ? -12.031 17.219 -1.044 1 89.94 64 ASN B O 1
ATOM 2576 N N . ASN B 1 65 ? -10.688 18.875 -0.37 1 91.31 65 ASN B N 1
ATOM 2577 C CA . ASN B 1 65 ? -9.469 18.141 -0.696 1 91.31 65 ASN B CA 1
ATOM 2578 C C . ASN B 1 65 ? -8.422 18.281 0.407 1 91.31 65 ASN B C 1
ATOM 2580 O O . ASN B 1 65 ? -8.188 19.375 0.91 1 91.31 65 ASN B O 1
ATOM 2584 N N . VAL B 1 66 ? -7.926 17.203 0.748 1 91.31 66 VAL B N 1
ATOM 2585 C CA . VAL B 1 66 ? -6.812 17.188 1.687 1 91.31 66 VAL B CA 1
ATOM 2586 C C . VAL B 1 66 ? -5.617 16.469 1.061 1 91.31 66 VAL B C 1
ATOM 2588 O O . VAL B 1 66 ? -5.762 15.367 0.537 1 91.31 66 VAL B O 1
ATOM 2591 N N . LEU B 1 67 ? -4.484 17.078 1.105 1 92.94 67 LEU B N 1
ATOM 2592 C CA . LEU B 1 67 ? -3.248 16.484 0.615 1 92.94 67 LEU B CA 1
ATOM 2593 C C . LEU B 1 67 ? -2.189 16.453 1.712 1 92.94 67 LEU B C 1
ATOM 2595 O O . LEU B 1 67 ? -1.825 17.484 2.262 1 92.94 67 LEU B O 1
ATOM 2599 N N . LEU B 1 68 ? -1.834 15.25 2.01 1 91.75 68 LEU B N 1
ATOM 2600 C CA . LEU B 1 68 ? -0.691 15.055 2.896 1 91.75 68 LEU B CA 1
ATOM 2601 C C . LEU B 1 68 ? 0.545 14.641 2.105 1 91.75 68 LEU B C 1
ATOM 2603 O O . LEU B 1 68 ? 0.508 13.672 1.352 1 91.75 68 LEU B O 1
ATOM 2607 N N . GLU B 1 69 ? 1.601 15.359 2.289 1 92.88 69 GLU B N 1
ATOM 2608 C CA . GLU B 1 69 ? 2.854 15.055 1.605 1 92.88 69 GLU B CA 1
ATOM 2609 C C . GLU B 1 69 ? 4.02 14.984 2.588 1 92.88 69 GLU B C 1
ATOM 2611 O O . GLU B 1 69 ? 4.27 15.938 3.328 1 92.88 69 GLU B O 1
ATOM 2616 N N . ILE B 1 70 ? 4.645 13.875 2.523 1 90.5 70 ILE B N 1
ATOM 2617 C CA . ILE B 1 70 ? 5.84 13.703 3.336 1 90.5 70 ILE B CA 1
ATOM 2618 C C . ILE B 1 70 ? 7.051 13.484 2.432 1 90.5 70 ILE B C 1
ATOM 2620 O O . ILE B 1 70 ? 7.043 12.609 1.567 1 90.5 70 ILE B O 1
ATOM 2624 N N . PHE B 1 71 ? 8.039 14.281 2.662 1 90.94 71 PHE B N 1
ATOM 2625 C CA . PHE B 1 71 ? 9.281 14.148 1.91 1 90.94 71 PHE B CA 1
ATOM 2626 C C . PHE B 1 71 ? 10.477 14.07 2.852 1 90.94 71 PHE B C 1
ATOM 2628 O O . PHE B 1 71 ? 10.586 14.852 3.793 1 90.94 71 PHE B O 1
ATOM 2635 N N . GLU B 1 72 ? 11.281 13.078 2.514 1 88.88 72 GLU B N 1
ATOM 2636 C CA . GLU B 1 72 ? 12.492 12.898 3.303 1 88.88 72 GLU B CA 1
ATOM 2637 C C . GLU B 1 72 ? 13.727 12.781 2.404 1 88.88 72 GLU B C 1
ATOM 2639 O O . GLU B 1 72 ? 13.688 12.086 1.385 1 88.88 72 GLU B O 1
ATOM 2644 N N . LYS B 1 73 ? 14.648 13.508 2.729 1 88.06 73 LYS B N 1
ATOM 2645 C CA . LYS B 1 73 ? 15.961 13.352 2.115 1 88.06 73 LYS B CA 1
ATOM 2646 C C . LYS B 1 73 ? 17 12.922 3.146 1 88.06 73 LYS B C 1
ATOM 2648 O O . LYS B 1 73 ? 17.062 13.492 4.242 1 88.06 73 LYS B O 1
ATOM 2653 N N . ASN B 1 74 ? 17.609 11.82 2.74 1 81.69 74 ASN B N 1
ATOM 2654 C CA . ASN B 1 74 ? 18.672 11.312 3.605 1 81.69 74 ASN B CA 1
ATOM 2655 C C . ASN B 1 74 ? 20.031 11.305 2.893 1 81.69 74 ASN B C 1
ATOM 2657 O O . ASN B 1 74 ? 20.156 11.852 1.798 1 81.69 74 ASN B O 1
ATOM 2661 N N . GLY B 1 75 ? 21.109 10.836 3.51 1 69.75 75 GLY B N 1
ATOM 2662 C CA . GLY B 1 75 ? 22.438 10.758 2.914 1 69.75 75 GLY B CA 1
ATOM 2663 C C . GLY B 1 75 ? 22.516 9.797 1.744 1 69.75 75 GLY B C 1
ATOM 2664 O O . GLY B 1 75 ? 21.547 9.078 1.459 1 69.75 75 GLY B O 1
ATOM 2665 N N . MET B 1 76 ? 23.484 9.906 0.927 1 72.69 76 MET B N 1
ATOM 2666 C CA . MET B 1 76 ? 23.844 9.062 -0.209 1 72.69 76 MET B CA 1
ATOM 2667 C C . MET B 1 76 ? 22.75 9.102 -1.274 1 72.69 76 MET B C 1
ATOM 2669 O O . MET B 1 76 ? 22.391 8.07 -1.839 1 72.69 76 MET B O 1
ATOM 2673 N N . ASN B 1 77 ? 21.984 10.188 -1.354 1 76.62 77 ASN B N 1
ATOM 2674 C CA . ASN B 1 77 ? 21 10.453 -2.391 1 76.62 77 ASN B CA 1
ATOM 2675 C C . ASN B 1 77 ? 19.75 9.594 -2.211 1 76.62 77 ASN B C 1
ATOM 2677 O O . ASN B 1 77 ? 19.109 9.203 -3.189 1 76.62 77 ASN B O 1
ATOM 2681 N N . SER B 1 78 ? 19.578 9.211 -0.949 1 84.75 78 SER B N 1
ATOM 2682 C CA . SER B 1 78 ? 18.359 8.461 -0.671 1 84.75 78 SER B CA 1
ATOM 2683 C C . SER B 1 78 ? 17.188 9.391 -0.334 1 84.75 78 SER B C 1
ATOM 2685 O O . SER B 1 78 ? 17.375 10.391 0.363 1 84.75 78 SER B O 1
ATOM 2687 N N . SER B 1 79 ? 16.062 9.133 -0.883 1 89.62 79 SER B N 1
ATOM 2688 C CA . SER B 1 79 ? 14.891 9.953 -0.605 1 89.62 79 SER B CA 1
ATOM 2689 C C . SER B 1 79 ? 13.617 9.117 -0.527 1 89.62 79 SER B C 1
ATOM 2691 O O . SER B 1 79 ? 13.547 8.039 -1.13 1 89.62 79 SER B O 1
ATOM 2693 N N . ALA B 1 80 ? 12.75 9.578 0.276 1 88.75 80 ALA B N 1
ATOM 2694 C CA . ALA B 1 80 ? 11.422 8.984 0.416 1 88.75 80 ALA B CA 1
ATOM 2695 C C . ALA B 1 80 ? 10.328 10.039 0.261 1 88.75 80 ALA B C 1
ATOM 2697 O O . ALA B 1 80 ? 10.453 11.148 0.784 1 88.75 80 ALA B O 1
ATOM 2698 N N . HIS B 1 81 ? 9.383 9.727 -0.535 1 91.38 81 HIS B N 1
ATOM 2699 C CA . HIS B 1 81 ? 8.266 10.625 -0.773 1 91.38 81 HIS B CA 1
ATOM 2700 C C . HIS B 1 81 ? 6.934 9.898 -0.629 1 91.38 81 HIS B C 1
ATOM 2702 O O . HIS B 1 81 ? 6.691 8.891 -1.309 1 91.38 81 HIS B O 1
ATOM 2708 N N . TYR B 1 82 ? 6.129 10.352 0.285 1 90.75 82 TYR B N 1
ATOM 2709 C CA . TYR B 1 82 ? 4.805 9.781 0.513 1 90.75 82 TYR B CA 1
ATOM 2710 C C . TYR B 1 82 ? 3.721 10.844 0.341 1 90.75 82 TYR B C 1
ATOM 2712 O O . TYR B 1 82 ? 3.861 11.969 0.825 1 90.75 82 TYR B O 1
ATOM 2720 N N . THR B 1 83 ? 2.699 10.453 -0.393 1 92.38 83 THR B N 1
ATOM 2721 C CA . THR B 1 83 ? 1.574 11.367 -0.552 1 92.38 83 THR B CA 1
ATOM 2722 C C . THR B 1 83 ? 0.253 10.648 -0.299 1 92.38 83 THR B C 1
ATOM 2724 O O . THR B 1 83 ? 0.076 9.5 -0.713 1 92.38 83 THR B O 1
ATOM 2727 N N . LEU B 1 84 ? -0.568 11.234 0.411 1 91.25 84 LEU B N 1
ATOM 2728 C CA . LEU B 1 84 ? -1.948 10.812 0.63 1 91.25 84 LEU B CA 1
ATOM 2729 C C . LEU B 1 84 ? -2.922 11.922 0.236 1 91.25 84 LEU B C 1
ATOM 2731 O O . LEU B 1 84 ? -2.852 13.031 0.764 1 91.25 84 LEU B O 1
ATOM 2735 N N . ARG B 1 85 ? -3.75 11.609 -0.682 1 92.06 85 ARG B N 1
ATOM 2736 C CA . ARG B 1 85 ? -4.77 12.562 -1.114 1 92.06 85 ARG B CA 1
ATOM 2737 C C . ARG B 1 85 ? -6.168 12.039 -0.813 1 92.06 85 ARG B C 1
ATOM 2739 O O . ARG B 1 85 ? -6.496 10.898 -1.149 1 92.06 85 ARG B O 1
ATOM 2746 N N . ILE B 1 86 ? -6.887 12.891 -0.207 1 89.06 86 ILE B N 1
ATOM 2747 C CA . ILE B 1 86 ? -8.273 12.562 0.131 1 89.06 86 ILE B CA 1
ATOM 2748 C C . ILE B 1 86 ? -9.211 13.594 -0.49 1 89.06 86 ILE B C 1
ATOM 2750 O O . ILE B 1 86 ? -9.023 14.805 -0.301 1 89.06 86 ILE B O 1
ATOM 2754 N N . ILE B 1 87 ? -10.164 13.117 -1.225 1 89.12 87 ILE B N 1
ATOM 2755 C CA . ILE B 1 87 ? -11.094 14 -1.917 1 89.12 87 ILE B CA 1
ATOM 2756 C C . ILE B 1 87 ? -12.531 13.648 -1.527 1 89.12 87 ILE B C 1
ATOM 2758 O O . ILE B 1 87 ? -12.906 12.477 -1.529 1 89.12 87 ILE B O 1
ATOM 2762 N N . ARG B 1 88 ? -13.227 14.648 -1.273 1 87.94 88 ARG B N 1
ATOM 2763 C CA . ARG B 1 88 ? -14.656 14.461 -1.039 1 87.94 88 ARG B CA 1
ATOM 2764 C C . ARG B 1 88 ? -15.375 14.102 -2.332 1 87.94 88 ARG B C 1
ATOM 2766 O O . ARG B 1 88 ? -15.062 14.641 -3.396 1 87.94 88 ARG B O 1
ATOM 2773 N N . ASN B 1 89 ? -16.266 13.18 -2.199 1 81.75 89 ASN B N 1
ATOM 2774 C CA . ASN B 1 89 ? -17.125 12.82 -3.312 1 81.75 89 ASN B CA 1
ATOM 2775 C C . ASN B 1 89 ? -18.578 12.688 -2.867 1 81.75 89 ASN B C 1
ATOM 2777 O O . ASN B 1 89 ? -18.891 11.93 -1.938 1 81.75 89 ASN B O 1
ATOM 2781 N N . ASP B 1 90 ? -19.453 13.422 -3.527 1 77.06 90 ASP B N 1
ATOM 2782 C CA . ASP B 1 90 ? -20.844 13.492 -3.088 1 77.06 90 ASP B CA 1
ATOM 2783 C C . ASP B 1 90 ? -21.547 12.141 -3.242 1 77.06 90 ASP B C 1
ATOM 2785 O O . ASP B 1 90 ? -22.438 11.812 -2.471 1 77.06 90 ASP B O 1
ATOM 2789 N N . LYS B 1 91 ? -21.109 11.422 -4.176 1 75.56 91 LYS B N 1
ATOM 2790 C CA . LYS B 1 91 ? -21.781 10.164 -4.461 1 75.56 91 LYS B CA 1
ATOM 2791 C C . LYS B 1 91 ? -21.172 9.016 -3.648 1 75.56 91 LYS B C 1
ATOM 2793 O O . LYS B 1 91 ? -21.906 8.18 -3.111 1 75.56 91 LYS B O 1
ATOM 2798 N N . TYR B 1 92 ? -19.844 9.102 -3.49 1 76.62 92 TYR B N 1
ATOM 2799 C CA . TYR B 1 92 ? -19.188 7.922 -2.922 1 76.62 92 TYR B CA 1
ATOM 2800 C C . TYR B 1 92 ? -18.531 8.258 -1.591 1 76.62 92 TYR B C 1
ATOM 2802 O O . TYR B 1 92 ? -17.859 7.41 -0.996 1 76.62 92 TYR B O 1
ATOM 2810 N N . GLY B 1 93 ? -18.609 9.469 -1.091 1 79.69 93 GLY B N 1
ATOM 2811 C CA . GLY B 1 93 ? -18.062 9.883 0.187 1 79.69 93 GLY B CA 1
ATOM 2812 C C . GLY B 1 93 ? -16.641 10.406 0.077 1 79.69 93 GLY B C 1
ATOM 2813 O O . GLY B 1 93 ? -16.422 11.617 -0.028 1 79.69 93 GLY B O 1
ATOM 2814 N N . VAL B 1 94 ? -15.695 9.391 0.049 1 83.12 94 VAL B N 1
ATOM 2815 C CA . VAL B 1 94 ? -14.312 9.859 -0.019 1 83.12 94 VAL B CA 1
ATOM 2816 C C . VAL B 1 94 ? -13.539 9.031 -1.042 1 83.12 94 VAL B C 1
ATOM 2818 O O . VAL B 1 94 ? -13.703 7.812 -1.118 1 83.12 94 VAL B O 1
ATOM 2821 N N . LEU B 1 95 ? -12.758 9.75 -1.85 1 86.19 95 LEU B N 1
ATOM 2822 C CA . LEU B 1 95 ? -11.742 9.125 -2.693 1 86.19 95 LEU B CA 1
ATOM 2823 C C . LEU B 1 95 ? -10.359 9.25 -2.066 1 86.19 95 LEU B C 1
ATOM 2825 O O . LEU B 1 95 ? -10.039 10.281 -1.469 1 86.19 95 LEU B O 1
ATOM 2829 N N . CYS B 1 96 ? -9.648 8.148 -2.168 1 87.44 96 CYS B N 1
ATOM 2830 C CA . CYS B 1 96 ? -8.336 8.156 -1.54 1 87.44 96 CYS B CA 1
ATOM 2831 C C . CYS B 1 96 ? -7.266 7.656 -2.506 1 87.44 96 CYS B C 1
ATOM 2833 O O . CYS B 1 96 ? -7.484 6.688 -3.236 1 87.44 96 CYS B O 1
ATOM 2835 N N . LYS B 1 97 ? -6.16 8.344 -2.576 1 88.94 97 LYS B N 1
ATOM 2836 C CA . LYS B 1 97 ? -4.965 7.945 -3.312 1 88.94 97 LYS B CA 1
ATOM 2837 C C . LYS B 1 97 ? -3.721 8.039 -2.436 1 88.94 97 LYS B C 1
ATOM 2839 O O . LYS B 1 97 ? -3.465 9.078 -1.822 1 88.94 97 LYS B O 1
ATOM 2844 N N . MET B 1 98 ? -3.004 6.961 -2.389 1 87.62 98 MET B N 1
ATOM 2845 C CA . MET B 1 98 ? -1.743 6.938 -1.653 1 87.62 98 MET B CA 1
ATOM 2846 C C . MET B 1 98 ? -0.583 6.582 -2.576 1 87.62 98 MET B C 1
ATOM 2848 O O . MET B 1 98 ? -0.684 5.652 -3.379 1 87.62 98 MET B O 1
ATOM 2852 N N . ASN B 1 99 ? 0.36 7.383 -2.475 1 89.12 99 ASN B N 1
ATOM 2853 C CA . ASN B 1 99 ? 1.566 7.16 -3.264 1 89.12 99 ASN B CA 1
ATOM 2854 C C . ASN B 1 99 ? 2.812 7.125 -2.383 1 89.12 99 ASN B C 1
ATOM 2856 O O . ASN B 1 99 ? 2.945 7.922 -1.453 1 89.12 99 ASN B O 1
ATOM 2860 N N . SER B 1 100 ? 3.617 6.137 -2.654 1 88.12 100 SER B N 1
ATOM 2861 C CA . SER B 1 100 ? 4.914 6.113 -1.985 1 88.12 100 SER B CA 1
ATOM 2862 C C . SER B 1 100 ? 6.047 5.906 -2.982 1 88.12 100 SER B C 1
ATOM 2864 O O . SER B 1 100 ? 5.93 5.098 -3.906 1 88.12 100 SER B O 1
ATOM 2866 N N . ARG B 1 101 ? 7.078 6.656 -2.791 1 89.62 101 ARG B N 1
ATOM 2867 C CA . ARG B 1 101 ? 8.289 6.535 -3.6 1 89.62 101 ARG B CA 1
ATOM 2868 C C . ARG B 1 101 ? 9.531 6.457 -2.719 1 89.62 101 ARG B C 1
ATOM 2870 O O . ARG B 1 101 ? 9.727 7.297 -1.837 1 89.62 101 ARG B O 1
ATOM 2877 N N . LEU B 1 102 ? 10.242 5.453 -2.908 1 88.12 102 LEU B N 1
ATOM 2878 C CA . LEU B 1 102 ? 11.531 5.316 -2.24 1 88.12 102 LEU B CA 1
ATOM 2879 C C . LEU B 1 102 ? 12.664 5.238 -3.258 1 88.12 102 LEU B C 1
ATOM 2881 O O . LEU B 1 102 ? 12.555 4.535 -4.266 1 88.12 102 LEU B O 1
ATOM 2885 N N . SER B 1 103 ? 13.625 6.031 -3.008 1 87.56 103 SER B N 1
ATOM 2886 C CA . SER B 1 103 ? 14.797 6.016 -3.875 1 87.56 103 SER B CA 1
ATOM 2887 C C . SER B 1 103 ? 16.078 5.918 -3.062 1 87.56 103 SER B C 1
ATOM 2889 O O . SER B 1 103 ? 16.25 6.633 -2.074 1 87.56 103 SER B O 1
ATOM 2891 N N . GLY B 1 104 ? 16.922 5.043 -3.564 1 86.44 104 GLY B N 1
ATOM 2892 C CA . GLY B 1 104 ? 18.219 4.949 -2.912 1 86.44 104 GLY B CA 1
ATOM 2893 C C . GLY B 1 104 ? 18.375 3.703 -2.059 1 86.44 104 GLY B C 1
ATOM 2894 O O . GLY B 1 104 ? 17.875 2.631 -2.426 1 86.44 104 GLY B O 1
ATOM 2895 N N . PHE B 1 105 ? 19.156 3.77 -1.075 1 86.19 105 PHE B N 1
ATOM 2896 C CA . PHE B 1 105 ? 19.547 2.604 -0.287 1 86.19 105 PHE B CA 1
ATOM 2897 C C . PHE B 1 105 ? 18.719 2.521 0.993 1 86.19 105 PHE B C 1
ATOM 2899 O O . PHE B 1 105 ? 19.141 3.008 2.043 1 86.19 105 PHE B O 1
ATOM 2906 N N . TYR B 1 106 ? 17.562 1.907 0.791 1 84.81 106 TYR B N 1
ATOM 2907 C CA . TYR B 1 106 ? 16.609 1.772 1.893 1 84.81 106 TYR B CA 1
ATOM 2908 C C . TYR B 1 106 ? 16.219 0.317 2.09 1 84.81 106 TYR B C 1
ATOM 2910 O O . TYR B 1 106 ? 16.156 -0.453 1.128 1 84.81 106 TYR B O 1
ATOM 2918 N N . ASP B 1 107 ? 15.992 0.037 3.375 1 85.5 107 ASP B N 1
ATOM 2919 C CA . ASP B 1 107 ? 15.102 -1.082 3.652 1 85.5 107 ASP B CA 1
ATOM 2920 C C . ASP B 1 107 ? 13.688 -0.59 3.971 1 85.5 107 ASP B C 1
ATOM 2922 O O . ASP B 1 107 ? 13.516 0.415 4.664 1 85.5 107 ASP B O 1
ATOM 2926 N N . SER B 1 108 ? 12.789 -1.21 3.342 1 88.81 108 SER B N 1
ATOM 2927 C CA . SER B 1 108 ? 11.414 -0.792 3.594 1 88.81 108 SER B CA 1
ATOM 2928 C C . SER B 1 108 ? 10.492 -1.995 3.783 1 88.81 108 SER B C 1
ATOM 2930 O O . SER B 1 108 ? 10.734 -3.061 3.211 1 88.81 108 SER B O 1
ATOM 2932 N N . TYR B 1 109 ? 9.5 -1.785 4.664 1 90.12 109 TYR B N 1
ATOM 2933 C CA . TYR B 1 109 ? 8.453 -2.754 4.961 1 90.12 109 TYR B CA 1
ATOM 2934 C C . TYR B 1 109 ? 7.078 -2.104 4.895 1 90.12 109 TYR B C 1
ATOM 2936 O O . TYR B 1 109 ? 6.859 -1.037 5.477 1 90.12 109 TYR B O 1
ATOM 2944 N N . LYS B 1 110 ? 6.289 -2.764 4.125 1 89.69 110 LYS B N 1
ATOM 2945 C CA . LYS B 1 110 ? 4.93 -2.238 4.027 1 89.69 110 LYS B CA 1
ATOM 2946 C C . LYS B 1 110 ? 3.896 -3.35 4.191 1 89.69 110 LYS B C 1
ATOM 2948 O O . LYS B 1 110 ? 4 -4.402 3.557 1 89.69 110 LYS B O 1
ATOM 2953 N N . ASP B 1 111 ? 3.006 -3.086 5.023 1 91.69 111 ASP B N 1
ATOM 2954 C CA . ASP B 1 111 ? 1.867 -3.977 5.227 1 91.69 111 ASP B CA 1
ATOM 2955 C C . ASP B 1 111 ? 0.553 -3.273 4.891 1 91.69 111 ASP B C 1
ATOM 2957 O O . ASP B 1 111 ? 0.368 -2.102 5.227 1 91.69 111 ASP B O 1
ATOM 2961 N N . HIS B 1 112 ? -0.203 -3.936 4.18 1 90.25 112 HIS B N 1
ATOM 2962 C CA . HIS B 1 112 ? -1.565 -3.482 3.92 1 90.25 112 HIS B CA 1
ATOM 2963 C C . HIS B 1 112 ? -2.586 -4.539 4.336 1 90.25 112 HIS B C 1
ATOM 2965 O O . HIS B 1 112 ? -2.523 -5.68 3.875 1 90.25 112 HIS B O 1
ATOM 2971 N N . TYR B 1 113 ? -3.447 -4.137 5.16 1 90 113 TYR B N 1
ATOM 2972 C CA . TYR B 1 113 ? -4.434 -5.062 5.703 1 90 113 TYR B CA 1
ATOM 2973 C C . TYR B 1 113 ? -5.848 -4.645 5.312 1 90 113 TYR B C 1
ATOM 2975 O O . TYR B 1 113 ? -6.25 -3.502 5.547 1 90 113 TYR B O 1
ATOM 2983 N N . CYS B 1 114 ? -6.621 -5.551 4.789 1 86.25 114 CYS B N 1
ATOM 2984 C CA . CYS B 1 114 ? -8.07 -5.465 4.668 1 86.25 114 CYS B CA 1
ATOM 2985 C C . CYS B 1 114 ? -8.75 -6.617 5.402 1 86.25 114 CYS B C 1
ATOM 2987 O O . CYS B 1 114 ? -8.992 -7.676 4.816 1 86.25 114 CYS B O 1
ATOM 2989 N N . VAL B 1 115 ? -9.031 -6.367 6.664 1 86.62 115 VAL B N 1
ATOM 2990 C CA . VAL B 1 115 ? -9.531 -7.41 7.555 1 86.62 115 VAL B CA 1
ATOM 2991 C C . VAL B 1 115 ? -10.773 -6.91 8.289 1 86.62 115 VAL B C 1
ATOM 2993 O O . VAL B 1 115 ? -10.734 -6.672 9.5 1 86.62 115 VAL B O 1
ATOM 2996 N N . PRO B 1 116 ? -11.852 -6.852 7.531 1 82.19 116 PRO B N 1
ATOM 2997 C CA . PRO B 1 116 ? -13.07 -6.441 8.234 1 82.19 116 PRO B CA 1
ATOM 2998 C C . PRO B 1 116 ? -13.43 -7.375 9.383 1 82.19 116 PRO B C 1
ATOM 3000 O O . PRO B 1 116 ? -13.109 -8.562 9.344 1 82.19 116 PRO B O 1
ATOM 3003 N N . PRO B 1 117 ? -14.094 -6.809 10.555 1 84.56 117 PRO B N 1
ATOM 3004 C CA . PRO B 1 117 ? -14.641 -5.449 10.602 1 84.56 117 PRO B CA 1
ATOM 3005 C C . PRO B 1 117 ? -13.609 -4.406 11.008 1 84.56 117 PRO B C 1
ATOM 3007 O O . PRO B 1 117 ? -13.953 -3.248 11.25 1 84.56 117 PRO B O 1
ATOM 3010 N N . LEU B 1 118 ? -12.359 -4.75 11.117 1 86.56 118 LEU B N 1
ATOM 3011 C CA . LEU B 1 118 ? -11.336 -3.771 11.461 1 86.56 118 LEU B CA 1
ATOM 3012 C C . LEU B 1 118 ? -11.117 -2.793 10.312 1 86.56 118 LEU B C 1
ATOM 3014 O O . LEU B 1 118 ? -11.469 -3.08 9.172 1 86.56 118 LEU B O 1
ATOM 3018 N N . SER B 1 119 ? -10.531 -1.649 10.703 1 87.06 119 SER B N 1
ATOM 3019 C CA . SER B 1 119 ? -10.203 -0.657 9.688 1 87.06 119 SER B CA 1
ATOM 3020 C C . SER B 1 119 ? -9.148 -1.187 8.719 1 87.06 119 SER B C 1
ATOM 3022 O O . SER B 1 119 ? -8.273 -1.961 9.109 1 87.06 119 SER B O 1
ATOM 3024 N N . ASN B 1 120 ? -9.312 -0.748 7.406 1 87.31 120 ASN B N 1
ATOM 3025 C CA . ASN B 1 120 ? -8.18 -0.97 6.516 1 87.31 120 ASN B CA 1
ATOM 3026 C C . ASN B 1 120 ? -6.926 -0.266 7.02 1 87.31 120 ASN B C 1
ATOM 3028 O O . ASN B 1 120 ? -6.957 0.929 7.32 1 87.31 120 ASN B O 1
ATOM 3032 N N . THR B 1 121 ? -5.918 -1.036 7.121 1 91.31 121 THR B N 1
ATOM 3033 C CA . THR B 1 121 ? -4.734 -0.483 7.77 1 91.31 121 THR B CA 1
ATOM 3034 C C . THR B 1 121 ? -3.508 -0.636 6.879 1 91.31 121 THR B C 1
ATOM 3036 O O . THR B 1 121 ? -3.309 -1.685 6.262 1 91.31 121 THR B O 1
ATOM 3039 N N . GLU B 1 122 ? -2.75 0.378 6.816 1 91.88 122 GLU B N 1
ATOM 3040 C CA . GLU B 1 122 ? -1.457 0.35 6.141 1 91.88 122 GLU B CA 1
ATOM 3041 C C . GLU B 1 122 ? -0.332 0.766 7.082 1 91.88 122 GLU B C 1
ATOM 3043 O O . GLU B 1 122 ? -0.451 1.762 7.801 1 91.88 122 GLU B O 1
ATOM 3048 N N . ILE B 1 123 ? 0.615 0.02 7.102 1 92.31 123 ILE B N 1
ATOM 3049 C CA . ILE B 1 123 ? 1.806 0.303 7.895 1 92.31 123 ILE B CA 1
ATOM 3050 C C . ILE B 1 123 ? 3.037 0.312 6.992 1 92.31 123 ILE B C 1
ATOM 3052 O O . ILE B 1 123 ? 3.279 -0.643 6.25 1 92.31 123 ILE B O 1
ATOM 3056 N N . PHE B 1 124 ? 3.695 1.378 7.055 1 91.38 124 PHE B N 1
ATOM 3057 C CA . PHE B 1 124 ? 4.898 1.521 6.242 1 91.38 124 PHE B CA 1
ATOM 3058 C C . PHE B 1 124 ? 6.078 1.979 7.094 1 91.38 124 PHE B C 1
ATOM 3060 O O . PHE B 1 124 ? 5.973 2.965 7.824 1 91.38 124 PHE B O 1
ATOM 3067 N N . TYR B 1 125 ? 7.176 1.216 7.055 1 91 125 TYR B N 1
ATOM 3068 C CA . TYR B 1 125 ? 8.406 1.614 7.73 1 91 125 TYR B CA 1
ATOM 3069 C C . TYR B 1 125 ? 9.602 1.494 6.797 1 91 125 TYR B C 1
ATOM 3071 O O . TYR B 1 125 ? 9.688 0.55 6.008 1 91 125 TYR B O 1
ATOM 3079 N N . TYR B 1 126 ? 10.406 2.449 6.816 1 87.56 126 TYR B N 1
ATOM 3080 C CA . TYR B 1 126 ? 11.617 2.447 6.004 1 87.56 126 TYR B CA 1
ATOM 3081 C C . TYR B 1 126 ? 12.805 3.014 6.781 1 87.56 126 TYR B C 1
ATOM 3083 O O . TYR B 1 126 ? 12.625 3.859 7.66 1 87.56 126 TYR B O 1
ATOM 3091 N N . PHE B 1 127 ? 13.969 2.59 6.508 1 87.62 127 PHE B N 1
ATOM 3092 C CA . PHE B 1 127 ? 15.172 3.166 7.098 1 87.62 127 PHE B CA 1
ATOM 3093 C C . PHE B 1 127 ? 16.312 3.176 6.09 1 87.62 127 PHE B C 1
ATOM 3095 O O . PHE B 1 127 ? 16.469 2.232 5.312 1 87.62 127 PHE B O 1
ATOM 3102 N N . CYS B 1 128 ? 17 4.223 6.148 1 84.94 128 CYS B N 1
ATOM 3103 C CA . CYS B 1 128 ? 18.172 4.383 5.297 1 84.94 128 CYS B CA 1
ATOM 3104 C C . CYS B 1 128 ? 19.344 3.588 5.844 1 84.94 128 CYS B C 1
ATOM 3106 O O . CYS B 1 128 ? 19.609 3.6 7.051 1 84.94 128 CYS B O 1
ATOM 3108 N N . HIS B 1 129 ? 20.141 2.934 5 1 82.12 129 HIS B N 1
ATOM 3109 C CA . HIS B 1 129 ? 21.25 2.084 5.43 1 82.12 129 HIS B CA 1
ATOM 3110 C C . HIS B 1 129 ? 22.391 2.918 5.977 1 82.12 129 HIS B C 1
ATOM 3112 O O . HIS B 1 129 ? 23.172 2.441 6.809 1 82.12 129 HIS B O 1
ATOM 3118 N N . GLU B 1 130 ? 22.5 4.074 5.582 1 77 130 GLU B N 1
ATOM 3119 C CA . GLU B 1 130 ? 23.641 4.906 5.973 1 77 130 GLU B CA 1
ATOM 3120 C C . GLU B 1 130 ? 23.594 5.254 7.457 1 77 130 GLU B C 1
ATOM 3122 O O . GLU B 1 130 ? 24.594 5.172 8.156 1 77 130 GLU B O 1
ATOM 3127 N N . ASN B 1 131 ? 22.469 5.672 7.879 1 77 131 ASN B N 1
ATOM 3128 C CA . ASN B 1 131 ? 22.406 6.16 9.25 1 77 131 ASN B CA 1
ATOM 3129 C C . ASN B 1 131 ? 21.375 5.395 10.07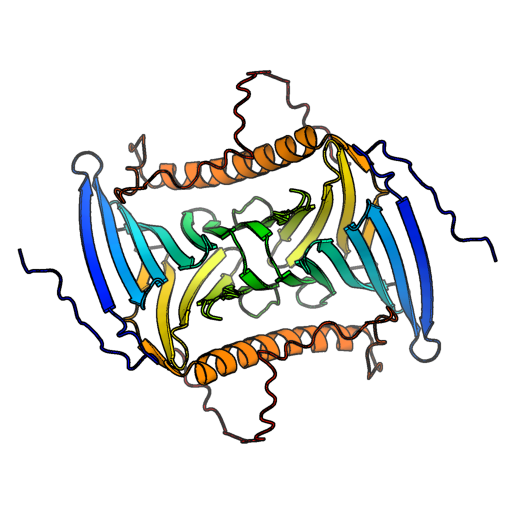 1 77 131 ASN B C 1
ATOM 3131 O O . ASN B 1 131 ? 21.188 5.668 11.258 1 77 131 ASN B O 1
ATOM 3135 N N . ARG B 1 132 ? 20.625 4.465 9.383 1 80.5 132 ARG B N 1
ATOM 3136 C CA . ARG B 1 132 ? 19.625 3.592 9.992 1 80.5 132 ARG B CA 1
ATOM 3137 C C . ARG B 1 132 ? 18.438 4.398 10.516 1 80.5 132 ARG B C 1
ATOM 3139 O O . ARG B 1 132 ? 17.766 3.984 11.469 1 80.5 132 ARG B O 1
ATOM 3146 N N . LEU B 1 133 ? 18.375 5.637 10.008 1 84.44 133 LEU B N 1
ATOM 3147 C CA . LEU B 1 133 ? 17.219 6.453 10.352 1 84.44 133 LEU B CA 1
ATOM 3148 C C . LEU B 1 133 ? 16.188 6.426 9.227 1 84.44 133 LEU B C 1
ATOM 3150 O O . LEU B 1 133 ? 16.516 6.152 8.07 1 84.44 133 LEU B O 1
ATOM 3154 N N . GLY B 1 134 ? 14.922 6.609 9.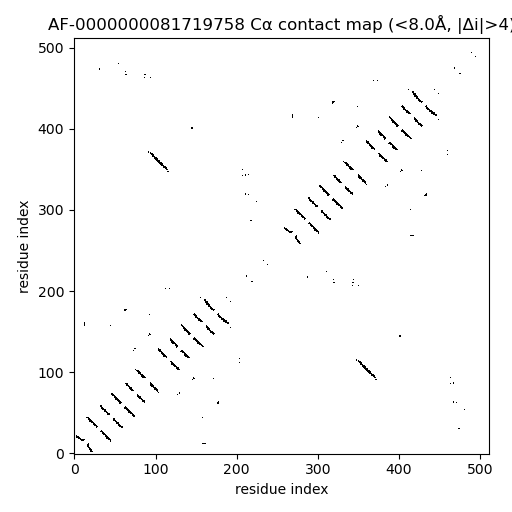594 1 87.75 134 GLY B N 1
ATOM 3155 C CA . GLY B 1 134 ? 13.812 6.59 8.648 1 87.75 134 GLY B CA 1
ATOM 3156 C C . GLY B 1 134 ? 12.508 7.074 9.258 1 87.75 134 GLY B C 1
ATOM 3157 O O . GLY B 1 134 ? 12.469 8.109 9.922 1 87.75 134 GLY B O 1
ATOM 3158 N N . GLY B 1 135 ? 11.547 6.383 8.969 1 88.06 135 GLY B N 1
ATOM 3159 C CA . GLY B 1 135 ? 10.25 6.801 9.469 1 88.06 135 GLY B CA 1
ATOM 3160 C C . GLY B 1 135 ? 9.195 5.711 9.398 1 88.06 135 GLY B C 1
ATOM 3161 O O . GLY B 1 135 ? 9.445 4.645 8.828 1 88.06 135 GLY B O 1
ATOM 3162 N N . PHE B 1 136 ? 8.156 5.953 10.172 1 90 136 PHE B N 1
ATOM 3163 C CA . PHE B 1 136 ? 6.988 5.078 10.195 1 90 136 PHE B CA 1
ATOM 3164 C C . PHE B 1 136 ? 5.738 5.824 9.734 1 90 136 PHE B C 1
ATOM 3166 O O . PHE B 1 136 ? 5.551 6.996 10.078 1 90 136 PHE B O 1
ATOM 3173 N N . PHE B 1 137 ? 5.023 5.211 8.875 1 89.62 137 PHE B N 1
ATOM 3174 C CA . PHE B 1 137 ? 3.736 5.754 8.453 1 89.62 137 PHE B CA 1
ATOM 3175 C C . PHE B 1 137 ? 2.615 4.758 8.727 1 89.62 137 PHE B C 1
ATOM 3177 O O . PHE B 1 137 ? 2.723 3.582 8.383 1 89.62 137 PHE B O 1
ATOM 3184 N N . PHE B 1 138 ? 1.583 5.32 9.406 1 90.5 138 PHE B N 1
ATOM 3185 C CA . PHE B 1 138 ? 0.398 4.535 9.727 1 90.5 138 PHE B CA 1
ATOM 3186 C C . PHE B 1 138 ? -0.854 5.18 9.148 1 90.5 138 PHE B C 1
ATOM 3188 O O . PHE B 1 138 ? -1.087 6.375 9.328 1 90.5 138 PHE B O 1
ATOM 3195 N N . LEU B 1 139 ? -1.556 4.348 8.492 1 91.06 139 LEU B N 1
ATOM 3196 C CA . LEU B 1 139 ? -2.809 4.836 7.93 1 91.06 139 LEU B CA 1
ATOM 3197 C C . LEU B 1 139 ? -3.957 3.885 8.25 1 91.06 139 LEU B C 1
ATOM 3199 O O . LEU B 1 139 ? -3.854 2.68 8.008 1 91.06 139 LEU B O 1
ATOM 3203 N N . GLU B 1 140 ? -4.93 4.426 8.797 1 90.94 140 GLU B N 1
ATOM 3204 C CA . GLU B 1 140 ? -6.164 3.682 9.047 1 90.94 140 GLU B CA 1
ATOM 3205 C C . GLU B 1 140 ? -7.34 4.301 8.297 1 90.94 140 GLU B C 1
ATOM 3207 O O . GLU B 1 140 ? -7.562 5.512 8.375 1 90.94 140 GLU B O 1
ATOM 3212 N N . LYS B 1 141 ? -8.047 3.471 7.625 1 86.38 141 LYS B N 1
ATOM 3213 C CA . LYS B 1 141 ? -9.258 3.893 6.922 1 86.38 141 LYS B CA 1
ATOM 3214 C C . LYS B 1 141 ? -10.469 3.104 7.398 1 86.38 141 LYS B C 1
ATOM 3216 O O . LYS B 1 141 ? -10.508 1.877 7.27 1 86.38 141 LYS B O 1
ATOM 3221 N N . ASN B 1 142 ? -11.32 3.797 7.887 1 83.62 142 ASN B N 1
ATOM 3222 C CA . ASN B 1 142 ? -12.586 3.178 8.258 1 83.62 142 ASN B CA 1
ATOM 3223 C C . ASN B 1 142 ? -13.609 3.268 7.133 1 83.62 142 ASN B C 1
ATOM 3225 O O . ASN B 1 142 ? -13.961 4.363 6.691 1 83.62 142 ASN B O 1
ATOM 3229 N N . VAL B 1 143 ? -13.984 2.141 6.715 1 72.19 143 VAL B N 1
ATOM 3230 C CA . VAL B 1 143 ? -14.93 2.074 5.602 1 72.19 143 VAL B CA 1
ATOM 3231 C C . VAL B 1 143 ? -16.297 1.624 6.109 1 72.19 143 VAL B C 1
ATOM 3233 O O . VAL B 1 143 ? -16.406 0.594 6.777 1 72.19 143 VAL B O 1
ATOM 3236 N N . ILE B 1 144 ? -17.25 2.443 5.934 1 69.56 144 ILE B N 1
ATOM 3237 C CA . ILE B 1 144 ? -18.625 2.111 6.262 1 69.56 144 ILE B CA 1
ATOM 3238 C C . ILE B 1 144 ? -19.5 2.209 5.004 1 69.56 144 ILE B C 1
ATOM 3240 O O . ILE B 1 144 ? -19.469 3.225 4.309 1 69.56 144 ILE B O 1
ATOM 3244 N N . ASN B 1 145 ? -20.25 1.177 4.727 1 65.94 145 ASN B N 1
ATOM 3245 C CA . ASN B 1 145 ? -21.109 1.124 3.553 1 65.94 145 ASN B CA 1
ATOM 3246 C C . ASN B 1 145 ? -20.375 1.562 2.291 1 65.94 145 ASN B C 1
ATOM 3248 O O . ASN B 1 145 ? -20.859 2.426 1.554 1 65.94 145 ASN B O 1
ATOM 3252 N N . GLU B 1 146 ? -19.156 1.167 2.1 1 62.97 146 GLU B N 1
ATOM 3253 C CA . GLU B 1 146 ? -18.328 1.32 0.912 1 62.97 146 GLU B CA 1
ATOM 3254 C C . GLU B 1 146 ? -17.719 2.721 0.839 1 62.97 146 GLU B C 1
ATOM 3256 O O . GLU B 1 146 ? -17.078 3.076 -0.154 1 62.97 146 GLU B O 1
ATOM 3261 N N . VAL B 1 147 ? -17.984 3.459 1.897 1 64.69 147 VAL B N 1
ATOM 3262 C CA . VAL B 1 147 ? -17.469 4.82 1.943 1 64.69 147 VAL B CA 1
ATOM 3263 C C . VAL B 1 147 ? -16.406 4.93 3.045 1 64.69 147 VAL B C 1
ATOM 3265 O O . VAL B 1 147 ? -16.609 4.438 4.156 1 64.69 147 VAL B O 1
ATOM 3268 N N . VAL B 1 148 ? -15.281 5.512 2.666 1 70.69 148 VAL B N 1
ATOM 3269 C CA . VAL B 1 148 ? -14.312 5.824 3.709 1 70.69 148 VAL B CA 1
ATOM 3270 C C . VAL B 1 148 ? -14.812 6.996 4.547 1 70.69 148 VAL B C 1
ATOM 3272 O O . VAL B 1 148 ? -14.945 8.117 4.047 1 70.69 148 VAL B O 1
ATOM 3275 N N . GLU B 1 149 ? -15.102 6.77 5.82 1 74.69 149 GLU B N 1
ATOM 3276 C CA . GLU B 1 149 ? -15.68 7.809 6.668 1 74.69 149 GLU B CA 1
ATOM 3277 C C . GLU B 1 149 ? -14.594 8.523 7.473 1 74.69 149 GLU B C 1
ATOM 3279 O O . GLU B 1 149 ? -14.742 9.703 7.812 1 74.69 149 GLU B O 1
ATOM 3284 N N . ARG B 1 150 ? -13.672 7.66 7.777 1 82.44 150 ARG B N 1
ATOM 3285 C CA . ARG B 1 150 ? -12.617 8.242 8.602 1 82.44 150 ARG B CA 1
ATOM 3286 C C . ARG B 1 150 ? -11.242 7.742 8.172 1 82.44 150 ARG B C 1
ATOM 3288 O O . ARG B 1 150 ? -11.07 6.562 7.859 1 82.44 150 ARG B O 1
ATOM 3295 N N . VAL B 1 151 ? -10.367 8.695 8.141 1 84.75 151 VAL B N 1
ATOM 3296 C CA . VAL B 1 151 ? -8.969 8.383 7.867 1 84.75 151 VAL B CA 1
ATOM 3297 C C . VAL B 1 151 ? -8.086 8.922 8.992 1 84.75 151 VAL B C 1
ATOM 3299 O O . VAL B 1 151 ? -8.227 10.078 9.398 1 84.75 151 VAL B O 1
ATOM 3302 N N . LYS B 1 152 ? -7.316 8.109 9.508 1 87.38 152 LYS B N 1
ATOM 3303 C CA . LYS B 1 152 ? -6.301 8.508 10.477 1 87.38 152 LYS B CA 1
ATOM 3304 C C . LYS B 1 152 ? -4.898 8.18 9.969 1 87.38 152 LYS B C 1
ATOM 3306 O O . LYS B 1 152 ? -4.613 7.039 9.609 1 87.38 152 LYS B O 1
ATOM 3311 N N . ALA B 1 153 ? -4.137 9.164 9.93 1 88.31 153 ALA B N 1
ATOM 3312 C CA . ALA B 1 153 ? -2.76 8.984 9.477 1 88.31 153 ALA B CA 1
ATOM 3313 C C . ALA B 1 153 ? -1.769 9.5 10.516 1 88.31 153 ALA B C 1
ATOM 3315 O O . ALA B 1 153 ? -1.986 10.547 11.133 1 88.31 153 ALA B O 1
ATOM 3316 N N . THR B 1 154 ? -0.778 8.75 10.766 1 87.5 154 THR B N 1
ATOM 3317 C CA . THR B 1 154 ? 0.302 9.148 11.664 1 87.5 154 THR B CA 1
ATOM 3318 C C . THR B 1 154 ? 1.659 8.953 10.992 1 87.5 154 THR B C 1
ATOM 3320 O O . THR B 1 154 ? 1.929 7.891 10.43 1 87.5 154 THR B O 1
ATOM 3323 N N . HIS B 1 155 ? 2.383 9.914 11.031 1 87.44 155 HIS B N 1
ATOM 3324 C CA . HIS B 1 155 ? 3.779 9.75 10.641 1 87.44 155 HIS B CA 1
ATOM 3325 C C . HIS B 1 155 ? 4.707 9.922 11.836 1 87.44 155 HIS B C 1
ATOM 3327 O O . HIS B 1 155 ? 4.578 10.891 12.594 1 87.44 155 HIS B O 1
ATOM 3333 N N . ALA B 1 156 ? 5.574 9.016 12.008 1 88.62 156 ALA B N 1
ATOM 3334 C CA . ALA B 1 156 ? 6.594 9.07 13.047 1 88.62 156 ALA B CA 1
ATOM 3335 C C . ALA B 1 156 ? 7.988 9.227 12.438 1 88.62 156 ALA B C 1
ATOM 3337 O O . ALA B 1 156 ? 8.484 8.32 11.773 1 88.62 156 ALA B O 1
ATOM 3338 N N . PHE B 1 157 ? 8.539 10.32 12.719 1 85.56 157 PHE B N 1
ATOM 3339 C CA . PHE B 1 157 ? 9.906 10.57 12.281 1 85.56 157 PHE B CA 1
ATOM 3340 C C . PHE B 1 157 ? 10.906 9.977 13.266 1 85.56 157 PHE B C 1
ATOM 3342 O O . PHE B 1 157 ? 10.922 10.359 14.445 1 85.56 157 PHE B O 1
ATOM 3349 N N . ASP B 1 158 ? 11.758 9.109 12.719 1 87.19 158 ASP B N 1
ATOM 3350 C CA . ASP B 1 158 ? 12.75 8.469 13.57 1 87.19 158 ASP B CA 1
ATOM 3351 C C . ASP B 1 158 ? 13.969 9.367 13.766 1 87.19 158 ASP B C 1
ATOM 3353 O O . ASP B 1 158 ? 14.641 9.727 12.797 1 87.19 158 ASP B O 1
ATOM 3357 N N . CYS B 1 159 ? 14.195 9.664 14.945 1 82.69 159 CYS B N 1
ATOM 3358 C CA . CYS B 1 159 ? 15.336 10.508 15.289 1 82.69 159 CYS B CA 1
ATOM 3359 C C . CYS B 1 159 ? 16.359 9.742 16.109 1 82.69 159 CYS B C 1
ATOM 3361 O O . CYS B 1 159 ? 17.125 10.328 16.875 1 82.69 159 CYS B O 1
ATOM 3363 N N . GLY B 1 160 ? 16.297 8.422 15.977 1 83.12 160 GLY B N 1
ATOM 3364 C CA . GLY B 1 160 ? 17.172 7.555 16.75 1 83.12 160 GLY B CA 1
ATOM 3365 C C . GLY B 1 160 ? 16.484 6.949 17.969 1 83.12 160 GLY B C 1
ATOM 3366 O O . GLY B 1 160 ? 15.703 6.012 17.844 1 83.12 160 GLY B O 1
ATOM 3367 N N . ASP B 1 161 ? 16.719 7.625 19.109 1 84.88 161 ASP B N 1
ATOM 3368 C CA . ASP B 1 161 ? 16.156 7.082 20.344 1 84.88 161 ASP B CA 1
ATOM 3369 C C . ASP B 1 161 ? 14.711 7.539 20.531 1 84.88 161 ASP B C 1
ATOM 3371 O O . ASP B 1 161 ? 13.977 6.969 21.344 1 84.88 161 ASP B O 1
ATOM 3375 N N . GLU B 1 162 ? 14.414 8.57 19.766 1 86.81 162 GLU B N 1
ATOM 3376 C CA . GLU B 1 162 ? 13.062 9.109 19.844 1 86.81 162 GLU B CA 1
ATOM 3377 C C . GLU B 1 162 ? 12.445 9.273 18.453 1 86.81 162 GLU B C 1
ATOM 3379 O O . GLU B 1 162 ? 13.164 9.297 17.453 1 86.81 162 GLU B O 1
ATOM 3384 N N . THR B 1 163 ? 11.148 9.258 18.5 1 86.38 163 THR B N 1
ATOM 3385 C CA . THR B 1 163 ? 10.422 9.602 17.281 1 86.38 163 THR B CA 1
ATOM 3386 C C . THR B 1 163 ? 9.562 10.844 17.5 1 86.38 163 THR B C 1
ATOM 3388 O O . THR B 1 163 ? 9.062 11.07 18.609 1 86.38 163 THR B O 1
ATOM 3391 N N . VAL B 1 164 ? 9.422 11.625 16.5 1 85.06 164 VAL B N 1
ATOM 3392 C CA . VAL B 1 164 ? 8.477 12.734 16.484 1 85.06 164 VAL B CA 1
ATOM 3393 C C . VAL B 1 164 ? 7.242 12.359 15.672 1 85.06 164 VAL B C 1
ATOM 3395 O O . V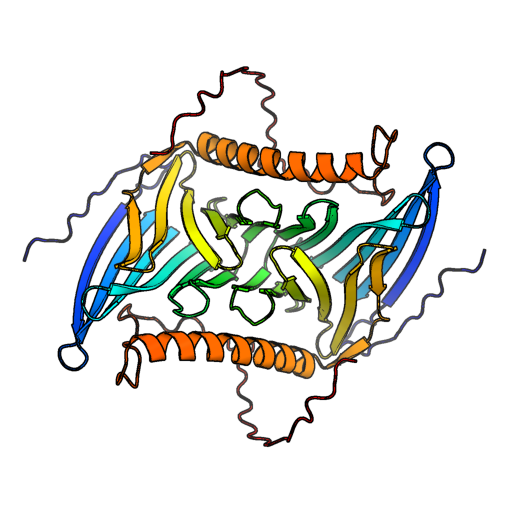AL B 1 164 ? 7.336 12.133 14.461 1 85.06 164 VAL B O 1
ATOM 3398 N N . ASN B 1 165 ? 6.125 12.32 16.391 1 87.19 165 ASN B N 1
ATOM 3399 C CA . ASN B 1 165 ? 4.906 11.82 15.766 1 87.19 165 ASN B CA 1
ATOM 3400 C C . ASN B 1 165 ? 3.941 12.945 15.422 1 87.19 165 ASN B C 1
ATOM 3402 O O . ASN B 1 165 ? 3.676 13.82 16.25 1 87.19 165 ASN B O 1
ATOM 3406 N N . VAL B 1 166 ? 3.453 12.938 14.25 1 85.06 166 VAL B N 1
ATOM 3407 C CA . VAL B 1 166 ? 2.402 13.844 13.805 1 85.06 166 VAL B CA 1
ATOM 3408 C C . VAL B 1 166 ? 1.173 13.047 13.383 1 85.06 166 VAL B C 1
ATOM 3410 O O . VAL B 1 166 ? 1.267 12.156 12.531 1 85.06 166 VAL B O 1
ATOM 3413 N N . LYS B 1 167 ? 0.088 13.453 13.93 1 87.44 167 LYS B N 1
ATOM 3414 C CA . LYS B 1 167 ? -1.154 12.734 13.664 1 87.44 167 LYS B CA 1
ATOM 3415 C C . LYS B 1 167 ? -2.172 13.633 12.969 1 87.44 167 LYS B C 1
ATOM 3417 O O . LYS B 1 167 ? -2.32 14.805 13.32 1 87.44 167 LYS B O 1
ATOM 3422 N N . ILE B 1 168 ? -2.754 13.055 12 1 85.75 168 ILE B N 1
ATOM 3423 C CA . ILE B 1 168 ? -3.811 13.758 11.273 1 85.75 168 ILE B CA 1
ATOM 3424 C C . ILE B 1 168 ? -5.062 12.883 11.219 1 85.75 168 ILE B C 1
ATOM 3426 O O . ILE B 1 168 ? -4.973 11.672 10.984 1 85.75 168 ILE B O 1
ATOM 3430 N N . LYS B 1 169 ? -6.133 13.516 11.461 1 89.06 169 LYS B N 1
ATOM 3431 C CA . LYS B 1 169 ? -7.426 12.844 11.359 1 89.06 169 LYS B CA 1
ATOM 3432 C C . LYS B 1 169 ? -8.344 13.562 10.375 1 89.06 169 LYS B C 1
ATOM 3434 O O . LYS B 1 169 ? -8.547 14.773 10.477 1 89.06 169 LYS B O 1
ATOM 3439 N N . VAL B 1 170 ? -8.789 12.766 9.508 1 86.44 170 VAL B N 1
ATOM 3440 C CA . VAL B 1 170 ? -9.734 13.312 8.539 1 86.44 170 VAL B CA 1
ATOM 3441 C C . VAL B 1 170 ? -11.055 12.547 8.609 1 86.44 170 VAL B C 1
ATOM 3443 O O . VAL B 1 170 ? -11.062 11.312 8.594 1 86.44 170 VAL B O 1
ATOM 3446 N N . ARG B 1 171 ? -12.125 13.289 8.688 1 86.5 171 ARG B N 1
ATOM 3447 C CA . ARG B 1 171 ? -13.445 12.68 8.711 1 86.5 171 ARG B CA 1
ATOM 3448 C C . ARG B 1 171 ? -14.375 13.328 7.691 1 86.5 171 ARG B C 1
ATOM 3450 O O . ARG B 1 171 ? -14.305 14.547 7.477 1 86.5 171 ARG B O 1
ATOM 3457 N N . TYR B 1 172 ? -15.102 12.406 7.148 1 85.12 172 TYR B N 1
ATOM 3458 C CA . TYR B 1 172 ? -16.109 12.914 6.227 1 85.12 172 TYR B CA 1
ATOM 3459 C C . TYR B 1 172 ? -17.453 13.094 6.93 1 85.12 172 TYR B C 1
ATOM 3461 O O . TYR B 1 172 ? -17.906 12.203 7.652 1 85.12 172 TYR B O 1
ATOM 3469 N N . ASP B 1 173 ? -17.938 14.344 6.758 1 79.44 173 ASP B N 1
ATOM 3470 C CA . ASP B 1 173 ? -19.281 14.695 7.215 1 79.44 173 ASP B CA 1
ATOM 3471 C C . ASP B 1 173 ? -20.125 15.258 6.07 1 79.44 173 ASP B C 1
ATOM 3473 O O . ASP B 1 173 ? -19.734 16.234 5.422 1 79.44 173 ASP B O 1
ATOM 3477 N N . GLN B 1 174 ? -21.219 14.625 5.848 1 76.31 174 GLN B N 1
ATOM 3478 C CA . GLN B 1 174 ? -22.047 14.992 4.699 1 76.31 174 GLN B CA 1
ATOM 3479 C C . GLN B 1 174 ? -22.438 16.469 4.758 1 76.31 174 GLN B C 1
ATOM 3481 O O . GLN B 1 174 ? -22.547 17.125 3.723 1 76.31 174 GLN B O 1
ATOM 3486 N N . ARG B 1 175 ? -22.672 17.031 5.883 1 79.06 175 ARG B N 1
ATOM 3487 C CA . ARG B 1 175 ? -23.156 18.391 6.039 1 79.06 175 ARG B CA 1
ATOM 3488 C C . ARG B 1 175 ? -22.016 19.406 5.941 1 79.06 175 ARG B C 1
ATOM 3490 O O . ARG B 1 175 ? -22.156 20.438 5.301 1 79.06 175 ARG B O 1
ATOM 3497 N N . VAL B 1 176 ? -20.828 19.047 6.512 1 82.19 176 VAL B N 1
ATOM 3498 C CA . VAL B 1 176 ? -19.781 20.062 6.676 1 82.19 176 VAL B CA 1
ATOM 3499 C C . VAL B 1 176 ? -18.641 19.781 5.703 1 82.19 176 VAL B C 1
ATOM 3501 O O . VAL B 1 176 ? -17.797 20.656 5.457 1 82.19 176 VAL B O 1
ATOM 3504 N N . GLY B 1 177 ? -18.562 18.609 5.113 1 82.94 177 GLY B N 1
ATOM 3505 C CA . GLY B 1 177 ? -17.453 18.219 4.266 1 82.94 177 GLY B CA 1
ATOM 3506 C C . GLY B 1 177 ? -16.359 17.469 5.012 1 82.94 177 GLY B C 1
ATOM 3507 O O . GLY B 1 177 ? -16.641 16.641 5.867 1 82.94 177 GLY B O 1
ATOM 3508 N N . LEU B 1 178 ? -15.133 17.703 4.574 1 88.31 178 LEU B N 1
ATOM 3509 C CA . LEU B 1 178 ? -14.031 17.047 5.262 1 88.31 178 LEU B CA 1
ATOM 3510 C C . LEU B 1 178 ? -13.633 17.828 6.516 1 88.31 178 LEU B C 1
ATOM 3512 O O . LEU B 1 178 ? -13.398 19.031 6.457 1 88.31 178 LEU B O 1
ATOM 3516 N N . ILE B 1 179 ? -13.672 17.125 7.598 1 89.69 179 ILE B N 1
ATOM 3517 C CA . ILE B 1 179 ? -13.18 17.688 8.852 1 89.69 179 ILE B CA 1
ATOM 3518 C C . ILE B 1 179 ? -11.758 17.172 9.117 1 89.69 179 ILE B C 1
ATOM 3520 O O . ILE B 1 179 ? -11.531 15.969 9.188 1 89.69 179 ILE B O 1
ATOM 3524 N N . VAL B 1 180 ? -10.852 18.125 9.227 1 89.06 180 VAL B N 1
ATOM 3525 C CA . VAL B 1 180 ? -9.445 17.75 9.336 1 89.06 180 VAL B CA 1
ATOM 3526 C C . VAL B 1 180 ? -8.883 18.25 10.664 1 89.06 180 VAL B C 1
ATOM 3528 O O . VAL B 1 180 ? -8.969 19.438 10.969 1 89.06 180 VAL B O 1
ATOM 3531 N N . ASP B 1 181 ? -8.375 17.344 11.43 1 88.81 181 ASP B N 1
ATOM 3532 C CA . ASP B 1 181 ? -7.707 17.656 12.688 1 88.81 181 ASP B CA 1
ATOM 3533 C C . ASP B 1 181 ? -6.234 17.266 12.641 1 88.81 181 ASP B C 1
ATOM 3535 O O . ASP B 1 181 ? -5.902 16.094 12.43 1 88.81 181 ASP B O 1
ATOM 3539 N N . VAL B 1 182 ? -5.418 18.203 12.773 1 85.44 182 VAL B N 1
ATOM 3540 C CA . VAL B 1 182 ? -3.982 17.953 12.82 1 85.44 182 VAL B CA 1
ATOM 3541 C C . VAL B 1 182 ? -3.465 18.188 14.242 1 85.44 182 VAL B C 1
ATOM 3543 O O . VAL B 1 182 ? -3.547 19.297 14.773 1 85.44 182 VAL B O 1
ATOM 3546 N N . GLU B 1 183 ? -2.859 17.203 14.805 1 83.56 183 GLU B N 1
ATOM 3547 C CA . GLU B 1 183 ? -2.346 17.328 16.172 1 83.56 183 GLU B CA 1
ATOM 3548 C C . GLU B 1 183 ? -0.91 17.844 16.172 1 83.56 183 GLU B C 1
ATOM 3550 O O . GLU B 1 183 ? -0.172 17.656 15.203 1 83.56 183 GLU B O 1
ATOM 3555 N N . ASP B 1 184 ? -0.609 18.5 17.25 1 81.94 184 ASP B N 1
ATOM 3556 C CA . ASP B 1 184 ? 0.772 18.953 17.406 1 81.94 184 ASP B CA 1
ATOM 3557 C C . ASP B 1 184 ? 1.722 17.766 17.531 1 81.94 184 ASP B C 1
ATOM 3559 O O . ASP B 1 184 ? 1.347 16.703 18.047 1 81.94 184 ASP B O 1
ATOM 3563 N N . PRO B 1 185 ? 2.891 18.016 16.953 1 83.69 185 PRO B N 1
ATOM 3564 C CA . PRO B 1 185 ? 3.863 16.922 17.062 1 83.69 185 PRO B CA 1
ATOM 3565 C C . PRO B 1 185 ? 4.133 16.5 18.5 1 83.69 185 PRO B C 1
ATOM 3567 O O . PRO B 1 185 ? 4.203 17.359 19.391 1 83.69 185 PRO B O 1
ATOM 3570 N N . VAL B 1 186 ? 4.262 15.211 18.688 1 86.06 186 VAL B N 1
ATOM 3571 C CA . VAL B 1 186 ? 4.559 14.656 20.016 1 86.06 186 VAL B CA 1
ATOM 3572 C C . VAL B 1 186 ? 5.809 13.781 19.938 1 86.06 186 VAL B C 1
ATOM 3574 O O . VAL B 1 186 ? 5.98 13.016 18.984 1 86.06 186 VAL B O 1
ATOM 3577 N N . LYS B 1 187 ? 6.531 13.914 20.984 1 86.31 187 LYS B N 1
ATOM 3578 C CA . LYS B 1 187 ? 7.742 13.094 21.062 1 86.31 187 LYS B CA 1
ATOM 3579 C C . LYS B 1 187 ? 7.52 11.867 21.938 1 86.31 187 LYS B C 1
ATOM 3581 O O . LYS B 1 187 ? 6.941 11.969 23.031 1 86.31 187 LYS B O 1
ATOM 3586 N N . VAL B 1 188 ? 7.992 10.727 21.359 1 89.75 188 VAL B N 1
ATOM 3587 C CA . VAL B 1 188 ? 7.953 9.492 22.125 1 89.75 188 VAL B CA 1
ATOM 3588 C C . VAL B 1 188 ? 9.211 8.672 21.844 1 89.75 188 VAL B C 1
ATOM 3590 O O . VAL B 1 188 ? 9.953 8.961 20.922 1 89.75 188 VAL B O 1
ATOM 3593 N N . THR B 1 189 ? 9.5 7.723 22.719 1 91 189 THR B N 1
ATOM 3594 C CA . THR B 1 189 ? 10.656 6.871 22.469 1 91 189 THR B CA 1
ATOM 3595 C C . THR B 1 189 ? 10.422 6.004 21.234 1 91 189 THR B C 1
ATOM 3597 O O . THR B 1 189 ? 9.289 5.613 20.938 1 91 189 THR B O 1
ATOM 3600 N N . THR B 1 190 ? 11.445 5.715 20.562 1 86.69 190 THR B N 1
ATOM 3601 C CA . THR B 1 190 ? 11.352 4.844 19.391 1 86.69 190 THR B CA 1
ATOM 3602 C C . THR B 1 190 ? 10.836 3.461 19.781 1 86.69 190 THR B C 1
ATOM 3604 O O . THR B 1 190 ? 10.031 2.867 19.062 1 86.69 190 THR B O 1
ATOM 3607 N N . ASP B 1 191 ? 11.242 2.979 20.906 1 88 191 ASP B N 1
ATOM 3608 C CA . ASP B 1 191 ? 10.781 1.682 21.406 1 88 191 ASP B CA 1
ATOM 3609 C C . ASP B 1 191 ? 9.266 1.664 21.578 1 88 191 ASP B C 1
ATOM 3611 O O . ASP B 1 191 ? 8.609 0.674 21.25 1 88 191 ASP B O 1
ATOM 3615 N N . TYR B 1 192 ? 8.836 2.789 22.109 1 89.44 192 TYR B N 1
ATOM 3616 C CA . TYR B 1 192 ? 7.395 2.881 22.281 1 89.44 192 TYR B CA 1
ATOM 3617 C C . TYR B 1 192 ? 6.676 2.832 20.938 1 89.44 192 TYR B C 1
ATOM 3619 O O . TYR B 1 192 ? 5.676 2.129 20.797 1 89.44 192 TYR B O 1
ATOM 3627 N N . THR B 1 193 ? 7.156 3.541 20.031 1 88.56 193 THR B N 1
ATOM 3628 C CA . THR B 1 193 ? 6.559 3.561 18.688 1 88.56 193 THR B CA 1
ATOM 3629 C C . THR B 1 193 ? 6.555 2.162 18.078 1 88.56 193 THR B C 1
ATOM 3631 O O . THR B 1 193 ? 5.535 1.713 17.547 1 88.56 193 THR B O 1
ATOM 3634 N N . ILE B 1 194 ? 7.598 1.448 18.188 1 88.69 194 ILE B N 1
ATOM 3635 C CA . ILE B 1 194 ? 7.719 0.098 17.656 1 88.69 194 ILE B CA 1
ATOM 3636 C C . ILE B 1 194 ? 6.738 -0.832 18.375 1 88.69 194 ILE B C 1
ATOM 3638 O O . ILE B 1 194 ? 6.078 -1.653 17.734 1 88.69 194 ILE B O 1
ATOM 3642 N N . HIS B 1 195 ? 6.637 -0.619 19.609 1 91.62 195 HIS B N 1
ATOM 3643 C CA . HIS B 1 195 ? 5.715 -1.423 20.406 1 91.62 195 HIS B CA 1
ATOM 3644 C C . HIS B 1 195 ? 4.277 -1.24 19.938 1 91.62 195 HIS B C 1
ATOM 3646 O O . HIS B 1 195 ? 3.541 -2.217 19.781 1 91.62 195 HIS B O 1
ATOM 3652 N N . VAL B 1 196 ? 3.932 -0.052 19.766 1 89.31 196 VAL B N 1
ATOM 3653 C CA . VAL B 1 196 ? 2.578 0.263 19.312 1 89.31 196 VAL B CA 1
ATOM 3654 C C . VAL B 1 196 ? 2.311 -0.395 17.969 1 89.31 196 VAL B C 1
ATOM 3656 O O . VAL B 1 196 ? 1.259 -1.006 17.766 1 89.31 196 VAL B O 1
ATOM 3659 N N . ILE B 1 197 ? 3.252 -0.327 17.094 1 88.94 197 ILE B N 1
ATOM 3660 C CA . ILE B 1 197 ? 3.115 -0.901 15.766 1 88.94 197 ILE B CA 1
ATOM 3661 C C . ILE B 1 197 ? 2.939 -2.414 15.867 1 88.94 197 ILE B C 1
ATOM 3663 O O . ILE B 1 197 ? 2.043 -2.984 15.242 1 88.94 197 ILE B O 1
ATOM 3667 N N . LYS B 1 198 ? 3.742 -3.051 16.609 1 90.19 198 LYS B N 1
ATOM 3668 C CA . LYS B 1 198 ? 3.666 -4.5 16.781 1 90.19 198 LYS B CA 1
ATOM 3669 C C . LYS B 1 198 ? 2.312 -4.914 17.359 1 90.19 198 LYS B C 1
ATOM 3671 O O . LYS B 1 198 ? 1.738 -5.922 16.938 1 90.19 198 LYS B O 1
ATOM 3676 N N . ARG B 1 199 ? 1.849 -4.125 18.25 1 91.38 199 ARG B N 1
ATOM 3677 C CA . ARG B 1 199 ? 0.555 -4.418 18.859 1 91.38 199 ARG B CA 1
ATOM 3678 C C . ARG B 1 199 ? -0.564 -4.348 17.828 1 91.38 199 ARG B C 1
ATOM 3680 O O . ARG B 1 199 ? -1.433 -5.223 17.781 1 91.38 199 ARG B O 1
ATOM 3687 N N . ILE B 1 200 ? -0.522 -3.326 17.031 1 89.25 200 ILE B N 1
ATOM 3688 C CA . ILE B 1 200 ? -1.525 -3.16 15.984 1 89.25 200 ILE B CA 1
ATOM 3689 C C . ILE B 1 200 ? -1.469 -4.344 15.023 1 89.25 200 ILE B C 1
ATOM 3691 O O . ILE B 1 200 ? -2.498 -4.949 14.711 1 89.25 200 ILE B O 1
ATOM 3695 N N . LYS B 1 201 ? -0.315 -4.711 14.617 1 91.88 201 LYS B N 1
ATOM 3696 C CA . LYS B 1 201 ? -0.132 -5.824 13.688 1 91.88 201 LYS B CA 1
ATOM 3697 C C . LYS B 1 201 ? -0.646 -7.129 14.289 1 91.88 201 LYS B C 1
ATOM 3699 O O . LYS B 1 201 ? -1.383 -7.871 13.641 1 91.88 201 LYS B O 1
ATOM 3704 N N . ARG B 1 202 ? -0.271 -7.355 15.484 1 92.31 202 ARG B N 1
ATOM 3705 C CA . ARG B 1 202 ? -0.671 -8.586 16.156 1 92.31 202 ARG B CA 1
ATOM 3706 C C . ARG B 1 202 ? -2.189 -8.703 16.234 1 92.31 202 ARG B C 1
ATOM 3708 O O . ARG B 1 202 ? -2.75 -9.773 16 1 92.31 202 ARG B O 1
ATOM 3715 N N . LYS B 1 203 ? -2.756 -7.664 16.609 1 91.38 203 LYS B N 1
ATOM 3716 C CA . LYS B 1 203 ? -4.211 -7.656 16.703 1 91.38 203 LYS B CA 1
ATOM 3717 C C . LYS B 1 203 ? -4.855 -8.039 15.375 1 91.38 203 LYS B C 1
ATOM 3719 O O . LYS B 1 203 ? -5.777 -8.859 15.336 1 91.38 203 LYS B O 1
ATOM 3724 N N . ILE B 1 204 ? -4.406 -7.477 14.32 1 91.38 204 ILE B N 1
ATOM 3725 C CA . ILE B 1 204 ? -4.988 -7.715 13.008 1 91.38 204 ILE B CA 1
ATOM 3726 C C . ILE B 1 204 ? -4.676 -9.141 12.555 1 91.38 204 ILE B C 1
ATOM 3728 O O . ILE B 1 204 ? -5.559 -9.859 12.086 1 91.38 204 ILE B O 1
ATOM 3732 N N . GLU B 1 205 ? -3.445 -9.547 12.711 1 91.12 205 GLU B N 1
ATOM 3733 C CA . GLU B 1 205 ? -3.01 -10.875 12.289 1 91.12 205 GLU B CA 1
ATOM 3734 C C . GLU B 1 205 ? -3.725 -11.969 13.086 1 91.12 205 GLU B C 1
ATOM 3736 O O . GLU B 1 205 ? -4.051 -13.023 12.539 1 91.12 205 GLU B O 1
ATOM 3741 N N . SER B 1 206 ? -3.955 -11.703 14.305 1 89 206 SER B N 1
ATOM 3742 C CA . SER B 1 206 ? -4.707 -12.656 15.117 1 89 206 SER B CA 1
ATOM 3743 C C . SER B 1 206 ? -6.109 -12.867 14.562 1 89 206 SER B C 1
ATOM 3745 O O . SER B 1 206 ? -6.598 -14 14.508 1 89 206 SER B O 1
ATOM 3747 N N . LYS B 1 207 ? -6.734 -11.859 14.164 1 88.06 207 LYS B N 1
ATOM 3748 C CA . LYS B 1 207 ? -8.062 -11.969 13.578 1 88.06 207 LYS B CA 1
ATOM 3749 C C . LYS B 1 207 ? -8.031 -12.789 12.289 1 88.06 207 LYS B C 1
ATOM 3751 O O . LYS B 1 207 ? -8.938 -13.57 12.016 1 88.06 207 LYS B O 1
ATOM 3756 N N . MET B 1 208 ? -7.039 -12.602 11.523 1 87.12 208 MET B N 1
ATOM 3757 C CA . MET B 1 208 ? -6.879 -13.367 10.289 1 87.12 208 MET B CA 1
ATOM 3758 C C . MET B 1 208 ? -6.684 -14.844 10.594 1 87.12 208 MET B C 1
ATOM 3760 O O . MET B 1 208 ? -7.285 -15.703 9.938 1 87.12 208 MET B O 1
ATOM 3764 N N . GLU B 1 209 ? -5.852 -15.078 11.547 1 84.94 209 GLU B N 1
ATOM 3765 C CA . GLU B 1 209 ? -5.574 -16.453 11.922 1 84.94 209 GLU B CA 1
ATOM 3766 C C . GLU B 1 209 ? -6.82 -17.141 12.477 1 84.94 209 GLU B C 1
ATOM 3768 O O . GLU B 1 209 ? -7.098 -18.297 12.156 1 84.94 209 GLU B O 1
ATOM 3773 N N . ASP B 1 210 ? -7.516 -16.453 13.273 1 82.75 210 ASP B N 1
ATOM 3774 C CA . ASP B 1 210 ? -8.773 -16.984 13.781 1 82.75 210 ASP B CA 1
ATOM 3775 C C . ASP B 1 210 ? -9.711 -17.375 12.641 1 82.75 210 ASP B C 1
ATOM 3777 O O . ASP B 1 210 ? -10.352 -18.438 12.695 1 82.75 210 ASP B O 1
ATOM 3781 N N . SER B 1 211 ? -9.789 -16.578 11.656 1 81.69 211 SER B N 1
ATOM 3782 C CA . SER B 1 211 ? -10.633 -16.844 10.492 1 81.69 211 SER B CA 1
ATOM 3783 C C . SER B 1 211 ? -10.156 -18.094 9.758 1 81.69 211 SER B C 1
ATOM 3785 O O . SER B 1 211 ? -10.977 -18.922 9.32 1 81.69 211 SER B O 1
ATOM 3787 N N . THR B 1 212 ? -8.867 -18.234 9.641 1 80.56 212 THR B N 1
ATOM 3788 C CA . THR B 1 212 ? -8.297 -19.391 8.961 1 80.56 212 THR B CA 1
ATOM 3789 C C . THR B 1 212 ? -8.586 -20.672 9.734 1 80.56 212 THR B C 1
ATOM 3791 O O . THR B 1 212 ? -9.016 -21.672 9.156 1 80.56 212 THR B O 1
ATOM 3794 N N . LEU B 1 213 ? -8.391 -20.594 10.977 1 77.12 213 LEU B N 1
ATOM 3795 C CA . LEU B 1 213 ? -8.578 -21.766 11.82 1 77.12 213 LEU B CA 1
ATOM 3796 C C . LEU B 1 213 ? -10.039 -22.219 11.812 1 77.12 213 LEU B C 1
ATOM 3798 O O . LEU B 1 213 ? -10.328 -23.422 11.828 1 77.12 213 LEU B O 1
ATOM 3802 N N . SER B 1 214 ? -10.836 -21.281 11.789 1 78.5 214 SER B N 1
ATOM 3803 C CA . SER B 1 214 ? -12.258 -21.594 11.82 1 78.5 214 SER B CA 1
ATOM 3804 C C . SER B 1 214 ? -12.695 -22.344 10.562 1 78.5 214 SER B C 1
ATOM 3806 O O . SER B 1 214 ? -13.688 -23.062 10.578 1 78.5 214 SER B O 1
ATOM 3808 N N . LEU B 1 215 ? -11.922 -22.156 9.523 1 80 215 LEU B N 1
ATOM 3809 C CA . LEU B 1 215 ? -12.25 -22.797 8.25 1 80 215 LEU B CA 1
ATOM 3810 C C . LEU B 1 215 ? -11.82 -24.266 8.25 1 80 215 LEU B C 1
ATOM 3812 O O . LEU B 1 215 ? -12.32 -25.062 7.457 1 80 215 LEU B O 1
ATOM 3816 N N . TYR B 1 216 ? -10.836 -24.516 9.062 1 75.88 216 TYR B N 1
ATOM 3817 C CA . TYR B 1 216 ? -10.32 -25.891 9.078 1 75.88 216 TYR B CA 1
ATOM 3818 C C . TYR B 1 216 ? -10.789 -26.625 10.32 1 75.88 216 TYR B C 1
ATOM 3820 O O . TYR B 1 216 ? -10.406 -27.781 10.547 1 75.88 216 TYR B O 1
ATOM 3828 N N . ARG B 1 217 ? -11.859 -26.578 10.625 1 63.53 217 ARG B N 1
ATOM 3829 C CA . ARG B 1 217 ? -12.391 -27.25 11.805 1 63.53 217 ARG B CA 1
ATOM 3830 C C . ARG B 1 217 ? -11.438 -28.328 12.305 1 63.53 217 ARG B C 1
ATOM 3832 O O . ARG B 1 217 ? -10.859 -29.062 11.5 1 63.53 217 ARG B O 1
ATOM 3839 N N . ASN B 1 218 ? -11.172 -28.5 13.609 1 56.69 218 ASN B N 1
ATOM 3840 C CA . ASN B 1 218 ? -10.438 -29.578 14.273 1 56.69 218 ASN B CA 1
ATOM 3841 C C . ASN B 1 218 ? -8.953 -29.547 13.914 1 56.69 218 ASN B C 1
ATOM 3843 O O . ASN B 1 218 ? -8.258 -30.547 14.062 1 56.69 218 ASN B O 1
ATOM 3847 N N . VAL B 1 219 ? -8.633 -28.562 13.07 1 50.5 219 VAL B N 1
ATOM 3848 C CA . VAL B 1 219 ? -7.211 -28.531 12.742 1 50.5 219 VAL B CA 1
ATOM 3849 C C . VAL B 1 219 ? -6.488 -27.562 13.672 1 50.5 219 VAL B C 1
ATOM 3851 O O . VAL B 1 219 ? -6.824 -26.375 13.711 1 50.5 219 VAL B O 1
ATOM 3854 N N . ASN B 1 220 ? -5.883 -27.938 14.688 1 48.47 220 ASN B N 1
ATOM 3855 C CA . ASN B 1 220 ? -5.199 -27.078 15.641 1 48.47 220 ASN B CA 1
ATOM 3856 C C . ASN B 1 220 ? -4.172 -26.188 14.953 1 48.47 220 ASN B C 1
ATOM 3858 O O . ASN B 1 220 ? -3.896 -25.078 15.422 1 48.47 220 ASN B O 1
ATOM 3862 N N . ARG B 1 221 ? -3.152 -26.828 14.359 1 47.22 221 ARG B N 1
ATOM 3863 C CA . ARG B 1 221 ? -2.088 -26.016 13.781 1 47.22 221 ARG B CA 1
ATOM 3864 C C . ARG B 1 221 ? -2.1 -26.094 12.258 1 47.22 221 ARG B C 1
ATOM 3866 O O . ARG B 1 221 ? -2.209 -27.188 11.695 1 47.22 221 ARG B O 1
ATOM 3873 N N . LEU B 1 222 ? -2.289 -25.047 11.586 1 48.75 222 LEU B N 1
ATOM 3874 C CA . LEU B 1 222 ? -2.209 -25.031 10.125 1 48.75 222 LEU B CA 1
ATOM 3875 C C . LEU B 1 222 ? -0.868 -25.578 9.648 1 48.75 222 LEU B C 1
ATOM 3877 O O . LEU B 1 222 ? 0.175 -25.281 10.234 1 48.75 222 LEU B O 1
ATOM 3881 N N . PRO B 1 223 ? -0.781 -26.625 8.852 1 45.97 223 PRO B N 1
ATOM 3882 C CA . PRO B 1 223 ? 0.529 -27.047 8.344 1 45.97 223 PRO B CA 1
ATOM 3883 C C . PRO B 1 223 ? 1.333 -25.891 7.766 1 45.97 223 PRO B C 1
ATOM 3885 O O . PRO B 1 223 ? 0.757 -24.953 7.203 1 45.97 223 PRO B O 1
ATOM 3888 N N . PRO B 1 224 ? 2.568 -25.703 8.312 1 43.84 224 PRO B N 1
ATOM 3889 C CA . PRO B 1 224 ? 3.379 -24.672 7.664 1 43.84 224 PRO B CA 1
ATOM 3890 C C . PRO B 1 224 ? 3.43 -24.844 6.145 1 43.84 224 PRO B C 1
ATOM 3892 O O . PRO B 1 224 ? 3.293 -25.953 5.633 1 43.84 224 PRO B O 1
ATOM 3895 N N . PRO B 1 225 ? 3.088 -23.891 5.457 1 41.44 225 PRO B N 1
ATOM 3896 C CA . PRO B 1 225 ? 3.373 -24.141 4.043 1 41.44 225 PRO B CA 1
ATOM 3897 C C . PRO B 1 225 ? 4.734 -24.797 3.82 1 41.44 225 PRO B C 1
ATOM 3899 O O . PRO B 1 225 ? 5.703 -24.469 4.508 1 41.44 225 PRO B O 1
ATOM 3902 N N . ASN B 1 226 ? 4.816 -26.078 3.58 1 35.09 226 ASN B N 1
ATOM 3903 C CA . ASN B 1 226 ? 6.059 -26.828 3.414 1 35.09 226 ASN B CA 1
ATOM 3904 C C . ASN B 1 226 ? 7.113 -26.016 2.67 1 35.09 226 ASN B C 1
ATOM 3906 O O . ASN B 1 226 ? 8.039 -26.578 2.088 1 35.09 226 ASN B O 1
ATOM 3910 N N . GLY B 1 227 ? 6.836 -24.984 2.062 1 33.56 227 GLY B N 1
ATOM 3911 C CA . GLY B 1 227 ? 8.023 -24.453 1.413 1 33.56 227 GLY B CA 1
ATOM 3912 C C . GLY B 1 227 ? 9.18 -24.234 2.373 1 33.56 227 GLY B C 1
ATOM 3913 O O . GLY B 1 227 ? 8.961 -23.969 3.561 1 33.56 227 GLY B O 1
ATOM 3914 N N . ASN B 1 228 ? 10.344 -24.984 2.127 1 30.09 228 ASN B N 1
ATOM 3915 C CA . ASN B 1 228 ? 11.594 -24.688 2.805 1 30.09 228 ASN B CA 1
ATOM 3916 C C . ASN B 1 228 ? 11.695 -23.203 3.156 1 30.09 228 ASN B C 1
ATOM 3918 O O . ASN B 1 228 ? 12.008 -22.375 2.295 1 30.09 228 ASN B O 1
ATOM 3922 N N . ASN B 1 229 ? 10.852 -22.828 3.93 1 30.16 229 ASN B N 1
ATOM 3923 C CA . ASN B 1 229 ? 10.953 -21.469 4.434 1 30.16 229 ASN B CA 1
ATOM 3924 C C . ASN B 1 229 ? 12.336 -21.188 5.016 1 30.16 229 ASN B C 1
ATOM 3926 O O . ASN B 1 229 ? 12.672 -21.672 6.094 1 30.16 229 ASN B O 1
ATOM 3930 N N . GLU B 1 230 ? 13.352 -21.344 4.246 1 29.5 230 GLU B N 1
ATOM 3931 C CA . GLU B 1 230 ? 14.461 -20.641 4.883 1 29.5 230 GLU B CA 1
ATOM 3932 C C . GLU B 1 230 ? 13.961 -19.422 5.66 1 29.5 230 GLU B C 1
ATOM 3934 O O . GLU B 1 230 ? 13.055 -18.719 5.211 1 29.5 230 GLU B O 1
ATOM 3939 N N . LYS B 1 231 ? 14.234 -19.5 6.957 1 29.39 231 LYS B N 1
ATOM 3940 C CA . LYS B 1 231 ? 14 -18.391 7.875 1 29.39 231 LYS B CA 1
ATOM 3941 C C . LYS B 1 231 ? 14.031 -17.047 7.141 1 29.39 231 LYS B C 1
ATOM 3943 O O . LYS B 1 231 ? 15.078 -16.641 6.641 1 29.39 231 LYS B O 1
ATOM 3948 N N . LEU B 1 232 ? 13.062 -16.719 6.422 1 27.77 232 LEU B N 1
ATOM 3949 C CA . LEU B 1 232 ? 13.016 -15.297 6.082 1 27.77 232 LEU B CA 1
ATOM 3950 C C . LEU B 1 232 ? 13.672 -14.453 7.168 1 27.77 232 LEU B C 1
ATOM 3952 O O . LEU B 1 232 ? 13.664 -14.828 8.344 1 27.77 232 LEU B O 1
ATOM 3956 N N . VAL B 1 233 ? 14.555 -13.617 6.77 1 27.73 233 VAL B N 1
ATOM 3957 C CA . VAL B 1 233 ? 15.227 -12.734 7.719 1 27.73 233 VAL B CA 1
ATOM 3958 C C . VAL B 1 233 ? 14.258 -12.32 8.82 1 27.73 233 VAL B C 1
ATOM 3960 O O . VAL B 1 233 ? 13.203 -11.742 8.547 1 27.73 233 VAL B O 1
ATOM 3963 N N . ASP B 1 234 ? 14.141 -13.016 9.859 1 27.53 234 ASP B N 1
ATOM 3964 C CA . ASP B 1 234 ? 13.508 -12.617 11.117 1 27.53 234 ASP B CA 1
ATOM 3965 C C . ASP B 1 234 ? 13.594 -11.102 11.312 1 27.53 234 ASP B C 1
ATOM 3967 O O . ASP B 1 234 ? 14.633 -10.492 11.055 1 27.53 234 ASP B O 1
ATOM 3971 N N . ASP B 1 235 ? 12.523 -10.477 11.18 1 32.78 235 ASP B N 1
ATOM 3972 C CA . ASP B 1 235 ? 12.359 -9.102 11.641 1 32.78 235 ASP B CA 1
ATOM 3973 C C . ASP B 1 235 ? 13.156 -8.852 12.922 1 32.78 235 ASP B C 1
ATOM 3975 O O . ASP B 1 235 ? 12.625 -8.969 14.023 1 32.78 235 ASP B O 1
ATOM 3979 N N . ASP B 1 236 ? 14.297 -9.273 12.922 1 35.81 236 ASP B N 1
ATOM 3980 C CA . ASP B 1 236 ? 15.133 -8.992 14.086 1 35.81 236 ASP B CA 1
ATOM 3981 C C . ASP B 1 236 ? 14.984 -7.539 14.531 1 35.81 236 ASP B C 1
ATOM 3983 O O . ASP B 1 236 ? 15.242 -7.207 15.695 1 35.81 236 ASP B O 1
ATOM 3987 N N . TYR B 1 237 ? 14.859 -6.715 13.508 1 32.41 237 TYR B N 1
ATOM 3988 C CA . TYR B 1 237 ? 14.883 -5.352 14.031 1 32.41 237 TYR B CA 1
ATOM 3989 C C . TYR B 1 237 ? 13.711 -5.109 14.977 1 32.41 237 TYR B C 1
ATOM 3991 O O . TYR B 1 237 ? 13.789 -4.258 15.867 1 32.41 237 TYR B O 1
ATOM 3999 N N . MET B 1 238 ? 12.461 -5.547 14.555 1 36.16 238 MET B N 1
ATOM 4000 C CA . MET B 1 238 ? 11.398 -5.34 15.539 1 36.16 238 MET B CA 1
ATOM 4001 C C . MET B 1 238 ? 11.383 -6.469 16.562 1 36.16 238 MET B C 1
ATOM 4003 O O . MET B 1 238 ? 10.688 -6.383 17.578 1 36.16 238 MET B O 1
ATOM 4007 N N . ASP B 1 239 ? 11.836 -7.629 16.281 1 33.81 239 ASP B N 1
ATOM 4008 C CA . ASP B 1 239 ? 11.75 -8.734 17.219 1 33.81 239 ASP B CA 1
ATOM 4009 C C . ASP B 1 239 ? 12.883 -8.672 18.25 1 33.81 239 ASP B C 1
ATOM 4011 O O . ASP B 1 239 ? 13.773 -9.531 18.25 1 33.81 239 ASP B O 1
ATOM 4015 N N . ASP B 1 240 ? 13.555 -7.664 18.422 1 30.52 240 ASP B N 1
ATOM 4016 C CA . ASP B 1 240 ? 14.195 -7.848 19.734 1 30.52 240 ASP B CA 1
ATOM 4017 C C . ASP B 1 240 ? 13.18 -8.281 20.781 1 30.52 240 ASP B C 1
ATOM 4019 O O . ASP B 1 240 ? 12.305 -7.496 21.156 1 30.52 240 ASP B O 1
ATOM 4023 N N . GLU B 1 241 ? 12.742 -9.508 20.734 1 30.28 241 GLU B N 1
ATOM 4024 C CA . GLU B 1 241 ? 11.969 -10.156 21.797 1 30.28 241 GLU B CA 1
ATOM 4025 C C . GLU B 1 241 ? 12.484 -9.75 23.172 1 30.28 241 GLU B C 1
ATOM 4027 O O . GLU B 1 241 ? 13.531 -10.227 23.609 1 30.28 241 GLU B O 1
ATOM 4032 N N . GLY B 1 242 ? 12.656 -8.586 23.609 1 26.69 242 GLY B N 1
ATOM 4033 C CA . GLY B 1 242 ? 12.555 -8.609 25.062 1 26.69 242 GLY B CA 1
ATOM 4034 C C . GLY B 1 242 ? 11.242 -9.172 25.562 1 26.69 242 GLY B C 1
ATOM 4035 O O . GLY B 1 242 ? 10.18 -8.594 25.312 1 26.69 242 GLY B O 1
ATOM 4036 N N . ASP B 1 243 ? 11.031 -10.516 25.609 1 29.78 243 ASP B N 1
ATOM 4037 C CA . ASP B 1 243 ? 9.953 -11.203 26.312 1 29.78 243 ASP B CA 1
ATOM 4038 C C . ASP B 1 243 ? 9.609 -10.477 27.609 1 29.78 243 ASP B C 1
ATOM 4040 O O . ASP B 1 243 ? 9.969 -10.93 28.703 1 29.78 243 ASP B O 1
ATOM 4044 N N . GLN B 1 244 ? 9.797 -9.195 27.875 1 24.42 244 GLN B N 1
ATOM 4045 C CA . GLN B 1 244 ? 9.195 -8.945 29.172 1 24.42 244 GLN B CA 1
ATOM 4046 C C . GLN B 1 244 ? 7.68 -9.094 29.125 1 24.42 244 GLN B C 1
ATOM 4048 O O . GLN B 1 244 ? 7.023 -8.508 28.266 1 24.42 244 GLN B O 1
ATOM 4053 N N . ASP B 1 245 ? 7.102 -10.266 29.547 1 28.83 245 ASP B N 1
ATOM 4054 C CA . ASP B 1 245 ? 5.727 -10.555 29.938 1 28.83 245 ASP B CA 1
ATOM 4055 C C . ASP B 1 245 ? 5.109 -9.375 30.688 1 28.83 245 ASP B C 1
ATOM 4057 O O . ASP B 1 245 ? 5.168 -9.312 31.906 1 28.83 245 ASP B O 1
ATOM 4061 N N . GLU B 1 246 ? 5.461 -8.109 30.516 1 26.38 246 G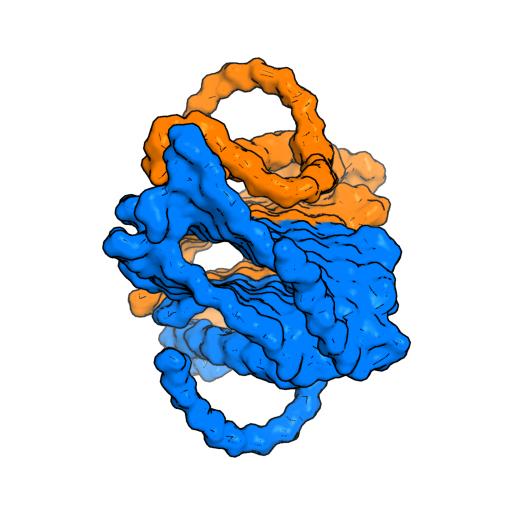LU B N 1
ATOM 4062 C CA . GLU B 1 246 ? 4.625 -7.332 31.422 1 26.38 246 GLU B CA 1
ATOM 4063 C C . GLU B 1 246 ? 3.158 -7.391 31.016 1 26.38 246 GLU B C 1
ATOM 4065 O O . GLU B 1 246 ? 2.826 -7.137 29.844 1 26.38 246 GLU B O 1
ATOM 4070 N N . ASP B 1 247 ? 2.285 -8.188 31.672 1 26.94 247 ASP B N 1
ATOM 4071 C CA . ASP B 1 247 ? 0.837 -8.172 31.844 1 26.94 247 ASP B CA 1
ATOM 4072 C C . ASP B 1 247 ? 0.311 -6.742 31.938 1 26.94 247 ASP B C 1
ATOM 4074 O O . ASP B 1 247 ? 0.047 -6.238 33.031 1 26.94 247 ASP B O 1
ATOM 4078 N N . GLU B 1 248 ? 0.95 -5.711 31.391 1 25.98 248 GLU B N 1
ATOM 4079 C CA . GLU B 1 248 ? 0.187 -4.516 31.75 1 25.98 248 GLU B CA 1
ATOM 4080 C C . GLU B 1 248 ? -1.228 -4.578 31.172 1 25.98 248 GLU B C 1
ATOM 4082 O O . GLU B 1 248 ? -1.44 -5.105 30.078 1 25.98 248 GLU B O 1
ATOM 4087 N N . GLU B 1 249 ? -2.273 -4.418 32.031 1 26.38 249 GLU B N 1
ATOM 4088 C CA . GLU B 1 249 ? -3.697 -4.098 31.969 1 26.38 249 GLU B CA 1
ATOM 4089 C C . GLU B 1 249 ? -3.977 -3.029 30.922 1 26.38 249 GLU B C 1
ATOM 4091 O O . GLU B 1 249 ? -3.391 -1.945 30.953 1 26.38 249 GLU B O 1
ATOM 4096 N N . GLU B 1 250 ? -4.273 -3.461 29.703 1 29.28 250 GLU B N 1
ATOM 4097 C CA . GLU B 1 250 ? -4.766 -2.623 28.625 1 29.28 250 GLU B CA 1
ATOM 4098 C C . GLU B 1 250 ? -5.934 -1.755 29.078 1 29.28 250 GLU B C 1
ATOM 4100 O O . GLU B 1 250 ? -7.02 -2.266 29.359 1 29.28 250 GLU B O 1
ATOM 4105 N N . GLU B 1 251 ? -5.727 -0.76 29.938 1 25.84 251 GLU B N 1
ATOM 4106 C CA . GLU B 1 251 ? -6.797 0.233 29.969 1 25.84 251 GLU B CA 1
ATOM 4107 C C . GLU B 1 251 ? -7.125 0.733 28.562 1 25.84 251 GLU B C 1
ATOM 4109 O O . GLU B 1 251 ? -6.238 1.208 27.844 1 25.84 251 GLU B O 1
ATOM 4114 N N . ASP B 1 252 ? -8.062 0.166 27.875 1 27.44 252 ASP B N 1
ATOM 4115 C CA . ASP B 1 252 ? -8.82 0.619 26.703 1 27.44 252 ASP B CA 1
ATOM 4116 C C . ASP B 1 252 ? -9.125 2.111 26.797 1 27.44 252 ASP B C 1
ATOM 4118 O O . ASP B 1 252 ? -10.109 2.512 27.422 1 27.44 252 ASP B O 1
ATOM 4122 N N . GLU B 1 253 ? -8.273 3.039 27.281 1 26.69 253 GLU B N 1
ATOM 4123 C CA . GLU B 1 253 ? -8.781 4.406 27.188 1 26.69 253 GLU B CA 1
ATOM 4124 C C . GLU B 1 253 ? -9.297 4.715 25.797 1 26.69 253 GLU B C 1
ATOM 4126 O O . GLU B 1 253 ? -8.797 4.172 24.812 1 26.69 253 GLU B O 1
ATOM 4131 N N . ASP B 1 254 ? -10.656 5.426 25.766 1 25.98 254 ASP B N 1
ATOM 4132 C CA . ASP B 1 254 ? -11.484 6.16 24.812 1 25.98 254 ASP B CA 1
ATOM 4133 C C . ASP B 1 254 ? -10.641 7.09 23.938 1 25.98 254 ASP B C 1
ATOM 4135 O O . ASP B 1 254 ? -9.992 8.008 24.453 1 25.98 254 ASP B O 1
ATOM 4139 N N . TYR B 1 255 ? -9.906 6.703 23.109 1 22.11 255 TYR B N 1
ATOM 4140 C CA . TYR B 1 255 ? -9.57 7.727 22.125 1 22.11 255 TYR B CA 1
ATOM 4141 C C . TYR B 1 255 ? -10.766 8.641 21.859 1 22.11 255 TYR B C 1
ATOM 4143 O O . TYR B 1 255 ? -11.695 8.273 21.141 1 22.11 255 TYR B O 1
ATOM 4151 N N . TYR B 1 256 ? -11.469 9.289 22.922 1 20.81 256 TYR B N 1
ATOM 4152 C CA . TYR B 1 256 ? -11.938 10.648 22.688 1 20.81 256 TYR B CA 1
ATOM 4153 C C . TYR B 1 256 ? -10.805 11.547 22.219 1 20.81 256 TYR B C 1
ATOM 4155 O O . TYR B 1 256 ? -9.664 11.414 22.672 1 20.81 256 TYR B O 1
#

pLDDT: mean 74.71, std 22.07, range [20.81, 92.94]

Organism: Abrus precatorius (NCBI:txid3816)

Sequence (512 aa):
MQGPNRSVIMLKSVGFPLEVNTTMHKGTDNKTGVFSVNRCMTYTLGRRFVSLNITLTGKADRVNNVLLEIFEKNGMNSSAHYTLRIIRNDKYGVLCKMNSRLSGFYDSYKDHYCVPPLSNTEIFYYFCHENRLGGFFFLEKNVINEVVERVKATHAFDCGDETVNVKIKVRYDQRVGLIVDVEDPVKVTTDYTIHVIKRIKRKIESKMEDSTLSLYRNVNRLPPPNGNNEKLVDDDYMDDEGDQDEDEEEEDEDYYMQGPNRSVIMLKSVGFPLEVNTTMHKGTDNKTGVFSVNRCMTYTLGRRFVSLNITLTGKADRVNNVLLEIFEKNGMNSSAHYTLRIIRNDKYGVLCKMNSRLSGFYDSYKDHYCVPPLSNTEIFYYFCHENRLGGFFFLEKNVINEVVERVKATHAFDCGDETVNVKIKVRYDQRVGLIVDVEDPVKVTTDYTIHVIKRIKRKIESKMEDSTLSLYRNVNRLPPPNGNNEKLVDDDYMDDEGDQDEDEEEEDEDYY

Nearest PDB structures (foldseek):
  8dml-assembly1_B  TM=5.056E-01  e=1.670E-01  Vibrio parahaemolyticus
  5kew-assembly2_D  TM=4.382E-01  e=2.030E-01  Vibrio parahaemolyticus RIMD 2210633
  5kev-assembly1_B  TM=4.336E-01  e=4.877E-01  Vibrio parahaemolyticus RIMD 2210633
  7xzj-assembly1_9  TM=2.844E-01  e=1.591E-01  Chlamydomonas reinhardtii
  4fqe-assembly1_A  TM=1.869E-01  e=6.769E+00  Dickeya dadantii 3937

Radius of gyration: 23.76 Å; Cα contacts (8 Å, |Δi|>4): 1118; chains: 2; bounding box: 48×80×64 Å

Secondary structure (DSSP, 8-state):
-------------SSSPEEEEEEEEEEE-TTT-EEEEEEEEEEEETTEEEEEEEEEEEETTEEEEEEEEEEEE-STT-EEEEEEEEEEETTTEEEEEEEEEEESBEEEEEEEEE-TTSPEEEEEEEEETTT--EEEEEEEEEEETTEEEEEEEEEEEE-SSEEEEEEEEEEEETTTEEEEEEPPPEEEEHHHHHHHHHHHHHHHHHHHHHHHHHHHSS-SSPPP--S--------TTT------------------/-------------SSSPEEEEEEEEEEE-TTT-EEEEEEEEEEEETTEEEEEEEEEEEETTEEEEEEEEEEEE-STT-EEEEEEEEEEETTTEEEEEEEEEEESBEEEEEEEEE-TTSPEEEEEEEEETTT--EEEEEEEEEEETTEEEEEEEEEEEE-SSEEEEEEEEEEEETTTEEEEEEPPPEEEEHHHHHHHHHHHHHHHHHHHHHHHHHHSSS-SSPPP--S--------TTT------------------